Protein AF-0000000066860158 (afdb_homodimer)

Sequence (536 aa):
MAPNITTVKTTITDAQAKVATDHGRAYVTFLAGNGDYVKGVVGLAKGLRKVKSMYPLVVAVLPDVPQDHRNILTSQGCIVREIEPVYPPENQTQFAMAYYVINYSKLRIWEFVEYSKMIYLDGDIQVFDNIDHLFDLPDNYFYAVMDCFCEPTWGHTKQYQIGYCQQCPHKVQWPTHFGPKPPLYFNAGMFVYEPNLATYRDLLQTVQVTQPTSFAEQDFLNMYFKDKYRPIPNVYNLVLAMLWRHPENVELDKVKVVHYCAAVSVQFMAPNITTVKTTITDAQAKVATDHGRAYVTFLAGNGDYVKGVVGLAKGLRKVKSMYPLVVAVLPDVPQDHRNILTSQGCIVREIEPVYPPENQTQFAMAYYVINYSKLRIWEFVEYSKMIYLDGDIQVFDNIDHLFDLPDNYFYAVMDCFCEPTWGHTKQYQIGYCQQCPHKVQWPTHFGPKPPLYFNAGMFVYEPNLATYRDLLQTVQVTQPTSFAEQDFLNMYFKDKYRPIPNVYNLVLAMLWRHPENVELDKVKVVHYCAAVSVQF

InterPro domains:
  IPR002495 Glycosyl transferase, family 8 [PF01501] (29-262)
  IPR029044 Nucleotide-diphospho-sugar transferases [G3DSA:3.90.550.10] (24-264)
  IPR029044 Nucleotide-diphospho-sugar transferases [SSF53448] (27-262)
  IPR050587 GNT1/Glycosyltransferase 8 [PTHR11183] (18-262)

Foldseek 3Di:
DPPDPPPPPPPCPPLNVLLVVPQQEAEEEEDEAADCLLVLQLQQLVQCVVQPPSHAYEYEYEPRHDPVSVVSCVVSSHHYHYFYFAAEAPVFCVVEDPVLGRCLSVLRVLQVQSGFKYKYAYSQKGFNHDDNCVRVDDAPAKEAAFDWCADCLNVVPPCNVQVAIPLCNPPDDDDVVVPDDDATAGDPNIIMHGRDPVVSVVLSVVSHVDRADHNGPSVSCCVVRVPRYDYDACLAEPAPVCVPPPVVRDDPVSRGMYRPDVPPPPPD/DPPPPPPPPPPCPPLNVLLVPPQQEAEEEEDEAADCLLVLQLQQLVQCVVQPPSHAYEYEYEPRHDPVSVVSCVVSSHHYHYFYFAAEAPVFCVVEDPVLGRCLSVLRVLQVQSGFKYKYAYSQKGFNHDDNCVRVPDAPAKEAAFDWCADCLNVVPPCNVQVAIPLCNPPDDDDVVVPDDDATAGDPNIIMHGRDVVVSVVLSVVSHVDRADHNGVSVSCCVVRVPRYDYDACLAEPAPVCCPPPVVRDDPVSRGMYRPDVPPPPPD

Radius of gyration: 26.91 Å; Cα contacts (8 Å, |Δi|>4): 966; chains: 2; bounding box: 89×80×64 Å

pLDDT: mean 87.25, std 19.34, range [26.91, 98.94]

Structure (mmCIF, N/CA/C/O backbone):
data_AF-0000000066860158-model_v1
#
loop_
_entity.id
_entity.type
_entity.pdbx_description
1 polymer Hexosyltransferase
#
loop_
_atom_site.group_PDB
_atom_site.id
_atom_site.type_symbol
_atom_site.label_atom_id
_atom_site.label_alt_id
_atom_site.label_comp_id
_atom_site.label_asym_id
_atom_site.label_entity_id
_atom_site.label_seq_id
_atom_site.pdbx_PDB_ins_code
_atom_site.Cartn_x
_atom_site.Cartn_y
_atom_site.Cartn_z
_atom_site.occupancy
_atom_site.B_iso_or_equiv
_atom_site.auth_seq_id
_atom_site.auth_comp_id
_atom_site.auth_asym_id
_atom_site.auth_atom_id
_atom_site.pdbx_PDB_model_num
ATOM 1 N N . MET A 1 1 ? -45.656 42.844 28.031 1 28.45 1 MET A N 1
ATOM 2 C CA . MET A 1 1 ? -45.406 41.438 28.359 1 28.45 1 MET A CA 1
ATOM 3 C C . MET A 1 1 ? -44.062 41 27.75 1 28.45 1 MET A C 1
ATOM 5 O O . MET A 1 1 ? -43.812 41.188 26.562 1 28.45 1 MET A O 1
ATOM 9 N N . ALA A 1 2 ? -43 40.719 28.625 1 38.25 2 ALA A N 1
ATOM 10 C CA . ALA A 1 2 ? -41.594 40.562 28.328 1 38.25 2 ALA A CA 1
ATOM 11 C C . ALA A 1 2 ? -41.344 39.281 27.516 1 38.25 2 ALA A C 1
ATOM 13 O O . ALA A 1 2 ? -41.906 38.219 27.812 1 38.25 2 ALA A O 1
ATOM 14 N N . PRO A 1 3 ? -40.938 39.406 26.234 1 37.06 3 PRO A N 1
ATOM 15 C CA . PRO A 1 3 ? -40.844 38.219 25.359 1 37.06 3 PRO A CA 1
ATOM 16 C C . PRO A 1 3 ? -39.938 37.125 25.953 1 37.06 3 PRO A C 1
ATOM 18 O O . PRO A 1 3 ? -39.062 37.438 26.734 1 37.06 3 PRO A O 1
ATOM 21 N N . ASN A 1 4 ? -40.469 35.906 26.234 1 35.09 4 ASN A N 1
ATOM 22 C CA . ASN A 1 4 ? -39.875 34.688 26.812 1 35.09 4 ASN A CA 1
ATOM 23 C C . ASN A 1 4 ? -38.656 34.219 26 1 35.09 4 ASN A C 1
ATOM 25 O O . ASN A 1 4 ? -38.781 33.906 24.812 1 35.09 4 ASN A O 1
ATOM 29 N N . ILE A 1 5 ? -37.438 34.656 26.344 1 32.28 5 ILE A N 1
ATOM 30 C CA . ILE A 1 5 ? -36.094 34.281 25.828 1 32.28 5 ILE A CA 1
ATOM 31 C C . ILE A 1 5 ? -35.906 32.781 25.969 1 32.28 5 ILE A C 1
ATOM 33 O O . ILE A 1 5 ? -35.812 32.281 27.094 1 32.28 5 ILE A O 1
ATOM 37 N N . THR A 1 6 ? -36.594 31.938 25.188 1 31.95 6 THR A N 1
ATOM 38 C CA . THR A 1 6 ? -36.375 30.484 25.25 1 31.95 6 THR A CA 1
ATOM 39 C C . THR A 1 6 ? -34.906 30.156 25.062 1 31.95 6 THR A C 1
ATOM 41 O O . THR A 1 6 ? -34.312 30.5 24.031 1 31.95 6 THR A O 1
ATOM 44 N N . THR A 1 7 ? -34.062 29.969 26.062 1 27.64 7 THR A N 1
ATOM 45 C CA . THR A 1 7 ? -32.688 29.484 26.172 1 27.64 7 THR A CA 1
ATOM 46 C C . THR A 1 7 ? -32.5 28.156 25.469 1 27.64 7 THR A C 1
ATOM 48 O O . THR A 1 7 ? -33.062 27.141 25.891 1 27.64 7 THR A O 1
ATOM 51 N N . VAL A 1 8 ? -32.469 28.094 24.172 1 28.98 8 VAL A N 1
ATOM 52 C CA . VAL A 1 8 ? -32.188 26.859 23.469 1 28.98 8 VAL A CA 1
ATOM 53 C C . VAL A 1 8 ? -30.922 26.219 24.047 1 28.98 8 VAL A C 1
ATOM 55 O O . VAL A 1 8 ? -29.828 26.812 23.984 1 28.98 8 VAL A O 1
ATOM 58 N N . LYS A 1 9 ? -31 25.438 25.062 1 30.7 9 LYS A N 1
ATOM 59 C CA . LYS A 1 9 ? -29.953 24.594 25.625 1 30.7 9 LYS A CA 1
ATOM 60 C C . LYS A 1 9 ? -29.203 23.828 24.531 1 30.7 9 LYS A C 1
ATOM 62 O O . LYS A 1 9 ? -29.797 23.016 23.828 1 30.7 9 LYS A O 1
ATOM 67 N N . THR A 1 10 ? -28.219 24.422 23.828 1 33.84 10 THR A N 1
ATOM 68 C CA . THR A 1 10 ? -27.344 23.766 22.859 1 33.84 10 THR A CA 1
ATOM 69 C C . THR A 1 10 ? -26.797 22.453 23.422 1 33.84 10 THR A C 1
ATOM 71 O O . THR A 1 10 ? -26.109 22.453 24.438 1 33.84 10 THR A O 1
ATOM 74 N N . THR A 1 11 ? -27.469 21.391 23.297 1 34.56 11 THR A N 1
ATOM 75 C CA . THR A 1 11 ? -27.109 20.031 23.672 1 34.56 11 THR A CA 1
ATOM 76 C C . THR A 1 11 ? -25.688 19.703 23.219 1 34.56 11 THR A C 1
ATOM 78 O O . THR A 1 11 ? -25.391 19.703 22.031 1 34.56 11 THR A O 1
ATOM 81 N N . ILE A 1 12 ? -24.656 20.094 23.922 1 36.72 12 ILE A N 1
ATOM 82 C CA . ILE A 1 12 ? -23.266 19.672 23.75 1 36.72 12 ILE A CA 1
ATOM 83 C C . ILE A 1 12 ? -23.219 18.156 23.531 1 36.72 12 ILE A C 1
ATOM 85 O O . ILE A 1 12 ? -23.828 17.391 24.297 1 36.72 12 ILE A O 1
ATOM 89 N N . THR A 1 13 ? -23.219 17.75 22.266 1 41.12 13 THR A N 1
ATOM 90 C CA . THR A 1 13 ? -23.125 16.312 22 1 41.12 13 THR A CA 1
ATOM 91 C C . THR A 1 13 ? -21.922 15.703 22.719 1 41.12 13 THR A C 1
ATOM 93 O O . THR A 1 13 ? -21.016 16.422 23.156 1 41.12 13 THR A O 1
ATOM 96 N N . ASP A 1 14 ? -21.969 14.477 23.078 1 44.88 14 ASP A N 1
ATOM 97 C CA . ASP A 1 14 ? -20.938 13.703 23.781 1 44.88 14 ASP A CA 1
ATOM 98 C C . ASP A 1 14 ? -19.547 14 23.219 1 44.88 14 ASP A C 1
ATOM 100 O O . ASP A 1 14 ? -18.562 13.992 23.969 1 44.88 14 ASP A O 1
ATOM 104 N N . ALA A 1 15 ? -19.453 14.219 22.031 1 48.69 15 ALA A N 1
ATOM 105 C CA . ALA A 1 15 ? -18.188 14.594 21.406 1 48.69 15 ALA A CA 1
ATOM 106 C C . ALA A 1 15 ? -17.703 15.953 21.906 1 48.69 15 ALA A C 1
ATOM 108 O O . ALA A 1 15 ? -16.516 16.156 22.125 1 48.69 15 ALA A O 1
ATOM 109 N N . GLN A 1 16 ? -18.641 16.891 22.031 1 44.06 16 GLN A N 1
ATOM 110 C CA . GLN A 1 16 ? -18.297 18.203 22.562 1 44.06 16 GLN A CA 1
ATOM 111 C C . GLN A 1 16 ? -17.891 18.109 24.031 1 44.06 16 GLN A C 1
ATOM 113 O O . GLN A 1 16 ? -17.062 18.906 24.5 1 44.06 16 GLN A O 1
ATOM 118 N N . ALA A 1 17 ? -18.453 17.281 24.625 1 46.28 17 ALA A N 1
ATOM 119 C CA . ALA A 1 17 ? -18.172 17.078 26.047 1 46.28 17 ALA A CA 1
ATOM 120 C C . ALA A 1 17 ? -16.75 16.562 26.25 1 46.28 17 ALA A C 1
ATOM 122 O O . ALA A 1 17 ? -16.094 16.906 27.234 1 46.28 17 ALA A O 1
ATOM 123 N N . LYS A 1 18 ? -16.297 15.719 25.375 1 48.34 18 LYS A N 1
ATOM 124 C CA . LYS A 1 18 ? -14.938 15.195 25.516 1 48.34 18 LYS A CA 1
ATOM 125 C C . LYS A 1 18 ? -13.898 16.312 25.391 1 48.34 18 LYS A C 1
ATOM 127 O O . LYS A 1 18 ? -12.742 16.141 25.781 1 48.34 18 LYS A O 1
ATOM 132 N N . VAL A 1 19 ? -14.164 17.406 24.734 1 47.22 19 VAL A N 1
ATOM 133 C CA . VAL A 1 19 ? -13.234 18.531 24.672 1 47.22 19 VAL A CA 1
ATOM 134 C C . VAL A 1 19 ? -12.922 19.031 26.078 1 47.22 19 VAL A C 1
ATOM 136 O O . VAL A 1 19 ? -11.797 19.438 26.359 1 47.22 19 VAL A O 1
ATOM 139 N N . ALA A 1 20 ? -13.93 19.078 26.953 1 43.56 20 ALA A N 1
ATOM 140 C CA . ALA A 1 20 ? -13.781 19.703 28.266 1 43.56 20 ALA A CA 1
ATOM 141 C C . ALA A 1 20 ? -12.766 18.938 29.109 1 43.56 20 ALA A C 1
ATOM 143 O O . ALA A 1 20 ? -12.016 19.531 29.891 1 43.56 20 ALA A O 1
ATOM 144 N N . THR A 1 21 ? -12.75 17.672 29.156 1 47.16 21 THR A N 1
ATOM 145 C CA . THR A 1 21 ? -11.875 16.984 30.078 1 47.16 21 THR A CA 1
ATOM 146 C C . THR A 1 21 ? -10.492 16.766 29.469 1 47.16 21 THR A C 1
ATOM 148 O O . THR A 1 21 ? -9.539 16.453 30.172 1 47.16 21 THR A O 1
ATOM 151 N N . ASP A 1 22 ? -10.344 16.688 28.109 1 56.94 22 ASP A N 1
ATOM 152 C CA . ASP A 1 22 ? -9.086 16.344 27.438 1 56.94 22 ASP A CA 1
ATOM 153 C C . ASP A 1 22 ? -8.18 17.562 27.328 1 56.94 22 ASP A C 1
ATOM 155 O O . ASP A 1 22 ? -8.633 18.656 26.984 1 56.94 22 ASP A O 1
ATOM 159 N N . HIS A 1 23 ? -7.07 17.75 28.359 1 65.81 23 HIS A N 1
ATOM 160 C CA . HIS A 1 23 ? -5.949 18.672 28.516 1 65.81 23 HIS A CA 1
ATOM 161 C C . HIS A 1 23 ? -5.727 19.469 27.234 1 65.81 23 HIS A C 1
ATOM 163 O O . HIS A 1 23 ? -4.598 19.859 26.938 1 65.81 23 HIS A O 1
ATOM 169 N N . GLY A 1 24 ? -6.918 19.703 26.375 1 92.56 24 GLY A N 1
ATOM 170 C CA . GLY A 1 24 ? -6.77 20.516 25.188 1 92.56 24 GLY A CA 1
ATOM 171 C C . GLY A 1 24 ? -6.039 19.797 24.062 1 92.56 24 GLY A C 1
ATOM 172 O O . GLY A 1 24 ? -5.223 20.391 23.359 1 92.56 24 GLY A O 1
ATOM 173 N N . ARG A 1 25 ? -6.168 18.469 23.969 1 98 25 ARG A N 1
ATOM 174 C CA . ARG A 1 25 ? -5.504 17.688 22.938 1 98 25 ARG A CA 1
ATOM 175 C C . ARG A 1 25 ? -6.52 17.094 21.969 1 98 25 ARG A C 1
ATOM 177 O O . ARG A 1 25 ? -7.641 16.766 22.359 1 98 25 ARG A O 1
ATOM 184 N N . ALA A 1 26 ? -6.168 17.016 20.703 1 98.75 26 ALA A N 1
ATOM 185 C CA . ALA A 1 26 ? -7.055 16.438 19.688 1 98.75 26 ALA A CA 1
ATOM 186 C C . ALA A 1 26 ? -6.277 16.062 18.438 1 98.75 26 ALA A C 1
ATOM 188 O O . ALA A 1 26 ? -5.207 16.609 18.156 1 98.75 26 ALA A O 1
ATOM 189 N N . TYR A 1 27 ? -6.77 15.062 17.781 1 98.88 27 TYR A N 1
ATOM 190 C CA . TYR A 1 27 ? -6.363 14.844 16.391 1 98.88 27 TYR A CA 1
ATOM 191 C C . TYR A 1 27 ? -7.059 15.82 15.453 1 98.88 27 TYR A C 1
ATOM 193 O O . TYR A 1 27 ? -8.133 16.328 15.766 1 98.88 27 TYR A O 1
ATOM 201 N N . VAL A 1 28 ? -6.422 16.109 14.359 1 98.88 28 VAL A N 1
ATOM 202 C CA . VAL A 1 28 ? -7.055 16.953 13.359 1 98.88 28 VAL A CA 1
ATOM 203 C C . VAL A 1 28 ? -6.742 16.438 11.961 1 98.88 28 VAL A C 1
ATOM 205 O O . VAL A 1 28 ? -5.66 15.898 11.719 1 98.88 28 VAL A O 1
ATOM 208 N N . THR A 1 29 ? -7.711 16.438 11.07 1 98.5 29 THR A N 1
ATOM 209 C CA . THR A 1 29 ? -7.551 16.141 9.656 1 98.5 29 THR A CA 1
ATOM 210 C C . THR A 1 29 ? -8.219 17.203 8.797 1 98.5 29 THR A C 1
ATOM 212 O O . THR A 1 29 ? -8.805 18.156 9.32 1 98.5 29 THR A O 1
ATOM 215 N N . PHE A 1 30 ? -7.953 17.109 7.5 1 96.88 30 PHE A N 1
ATOM 216 C CA . PHE A 1 30 ? -8.406 18.109 6.543 1 96.88 30 PHE A CA 1
ATOM 217 C C . PHE A 1 30 ? -9.258 17.469 5.453 1 96.88 30 PHE A C 1
ATOM 219 O O . PHE A 1 30 ? -8.945 16.375 4.977 1 96.88 30 PHE A O 1
ATOM 226 N N . LEU A 1 31 ? -10.398 18.109 5.117 1 96.06 31 LEU A N 1
ATOM 227 C CA . LEU A 1 31 ? -11.273 17.594 4.066 1 96.06 31 LEU A CA 1
ATOM 228 C C . LEU A 1 31 ? -11.758 18.734 3.166 1 96.06 31 LEU A C 1
ATOM 230 O O . LEU A 1 31 ? -12.188 19.781 3.654 1 96.06 31 LEU A O 1
ATOM 234 N N . ALA A 1 32 ? -11.602 18.531 1.888 1 93.81 32 ALA A N 1
ATOM 235 C CA . ALA A 1 32 ? -12.078 19.469 0.88 1 93.81 32 ALA A CA 1
ATOM 236 C C . ALA A 1 32 ? -12.906 18.766 -0.185 1 93.81 32 ALA A C 1
ATOM 238 O O . ALA A 1 32 ? -12.688 17.578 -0.467 1 93.81 32 ALA A O 1
ATOM 239 N N . GLY A 1 33 ? -13.906 19.453 -0.714 1 91.69 33 GLY A N 1
ATOM 240 C CA . GLY A 1 33 ? -14.617 19 -1.9 1 91.69 33 GLY A CA 1
ATOM 241 C C . GLY A 1 33 ? -15.711 18 -1.595 1 91.69 33 GLY A C 1
ATOM 242 O O . GLY A 1 33 ? -16.078 17.812 -0.434 1 91.69 33 GLY A O 1
ATOM 243 N N . ASN A 1 34 ? -16.266 17.469 -2.648 1 90.88 34 ASN A N 1
ATOM 244 C CA . ASN A 1 34 ? -17.406 16.562 -2.52 1 90.88 34 ASN A CA 1
ATOM 245 C C . ASN A 1 34 ? -17.047 15.156 -2.99 1 90.88 34 ASN A C 1
ATOM 247 O O . ASN A 1 34 ? -17.938 14.336 -3.223 1 90.88 34 ASN A O 1
ATOM 251 N N . GLY A 1 35 ? -15.852 14.906 -3.08 1 87.44 35 GLY A N 1
ATOM 252 C CA . GLY A 1 35 ? -15.445 13.602 -3.568 1 87.44 35 GLY A CA 1
ATOM 253 C C . GLY A 1 35 ? -15.453 12.531 -2.49 1 87.44 35 GLY A C 1
ATOM 254 O O . GLY A 1 35 ? -16.047 12.719 -1.43 1 87.44 35 GLY A O 1
ATOM 255 N N . ASP A 1 36 ? -14.836 11.367 -2.77 1 84.38 36 ASP A N 1
ATOM 256 C CA . ASP A 1 36 ? -14.867 10.18 -1.922 1 84.38 36 ASP A CA 1
ATOM 257 C C . ASP A 1 36 ? -13.859 10.297 -0.779 1 84.38 36 ASP A C 1
ATOM 259 O O . ASP A 1 36 ? -13.711 9.375 0.025 1 84.38 36 ASP A O 1
ATOM 263 N N . TYR A 1 37 ? -13.25 11.445 -0.592 1 87.88 37 TYR A N 1
ATOM 264 C CA . TYR A 1 37 ? -12.25 11.609 0.458 1 87.88 37 TYR A CA 1
ATOM 265 C C . TYR A 1 37 ? -12.891 11.508 1.838 1 87.88 37 TYR A C 1
ATOM 267 O O . TYR A 1 37 ? -12.211 11.188 2.818 1 87.88 37 TYR A O 1
ATOM 275 N N . VAL A 1 38 ? -14.18 11.773 1.852 1 94 38 VAL A N 1
ATOM 276 C CA . VAL A 1 38 ? -14.891 11.656 3.117 1 94 38 VAL A CA 1
ATOM 277 C C . VAL A 1 38 ? -14.812 10.219 3.625 1 94 38 VAL A C 1
ATOM 279 O O . VAL A 1 38 ? -14.742 9.984 4.832 1 94 38 VAL A O 1
ATOM 282 N N . LYS A 1 39 ? -14.766 9.273 2.709 1 90.94 39 LYS A N 1
ATOM 283 C CA . LYS A 1 39 ? -14.656 7.875 3.104 1 90.94 39 LYS A CA 1
ATOM 284 C C . LYS A 1 39 ? -13.336 7.605 3.82 1 90.94 39 LYS A C 1
ATOM 286 O O . LYS A 1 39 ? -13.289 6.82 4.77 1 90.94 39 LYS A O 1
ATOM 291 N N . GLY A 1 40 ? -12.289 8.289 3.324 1 92.44 40 GLY A N 1
ATOM 292 C CA . GLY A 1 40 ? -11 8.188 3.998 1 92.44 40 GLY A CA 1
ATOM 293 C C . GLY A 1 40 ? -11.023 8.727 5.414 1 92.44 40 GLY A C 1
ATOM 294 O O . GLY A 1 40 ? -10.508 8.094 6.336 1 92.44 40 GLY A O 1
ATOM 295 N N . VAL A 1 41 ? -11.664 9.789 5.578 1 96.12 41 VAL A N 1
ATOM 296 C CA . VAL A 1 41 ? -11.75 10.414 6.895 1 96.12 41 VAL A CA 1
ATOM 297 C C . VAL A 1 41 ? -12.602 9.547 7.824 1 96.12 41 VAL A C 1
ATOM 299 O O . VAL A 1 41 ? -12.289 9.406 9.008 1 96.12 41 VAL A O 1
ATOM 302 N N . VAL A 1 42 ? -13.656 8.977 7.293 1 95.94 42 VAL A N 1
ATOM 303 C CA . VAL A 1 42 ? -14.469 8.055 8.078 1 95.94 42 VAL A CA 1
ATOM 304 C C . VAL A 1 42 ? -13.609 6.875 8.531 1 95.94 42 VAL A C 1
ATOM 306 O O . VAL A 1 42 ? -13.672 6.461 9.688 1 95.94 42 VAL A O 1
ATOM 309 N N . GLY A 1 43 ? -12.844 6.383 7.602 1 93.88 43 GLY A N 1
ATOM 310 C CA . GLY A 1 43 ? -11.914 5.32 7.953 1 93.88 43 GLY A CA 1
ATOM 311 C C . GLY A 1 43 ? -10.945 5.711 9.047 1 93.88 43 GLY A C 1
ATOM 312 O O . GLY A 1 43 ? -10.672 4.926 9.961 1 93.88 43 GLY A O 1
ATOM 313 N N . LEU A 1 44 ? -10.445 6.898 8.938 1 96.56 44 LEU A N 1
ATOM 314 C CA . LEU A 1 44 ? -9.547 7.43 9.953 1 96.56 44 LEU A CA 1
ATOM 315 C C . LEU A 1 44 ? -10.234 7.48 11.312 1 96.56 44 LEU A C 1
ATOM 317 O O . LEU A 1 44 ? -9.672 7.039 12.32 1 96.56 44 LEU A O 1
ATOM 321 N N . ALA A 1 45 ? -11.43 7.961 11.344 1 97.62 45 ALA A N 1
ATOM 322 C CA . ALA A 1 45 ? -12.203 8.039 12.586 1 97.62 45 ALA A CA 1
ATOM 323 C C . ALA A 1 45 ? -12.414 6.652 13.188 1 97.62 45 ALA A C 1
ATOM 325 O O . ALA A 1 45 ? -12.219 6.453 14.383 1 97.62 45 ALA A O 1
ATOM 326 N N . LYS A 1 46 ? -12.766 5.73 12.383 1 96.06 46 LYS A N 1
ATOM 327 C CA . LYS A 1 46 ? -12.969 4.359 12.844 1 96.06 46 LYS A CA 1
ATOM 328 C C . LYS A 1 46 ? -11.672 3.756 13.383 1 96.06 46 LYS A C 1
ATOM 330 O O . LYS A 1 46 ? -11.688 3.041 14.383 1 96.06 46 LYS A O 1
ATOM 335 N N . GLY A 1 47 ? -10.617 4.043 12.688 1 95.88 47 GLY A N 1
ATOM 336 C CA . GLY A 1 47 ? -9.32 3.576 13.141 1 95.88 47 GLY A CA 1
ATOM 337 C C . GLY A 1 47 ? -8.953 4.094 14.523 1 95.88 47 GLY A C 1
ATOM 338 O O . GLY A 1 47 ? -8.539 3.32 15.391 1 95.88 47 GLY A O 1
ATOM 339 N N . LEU A 1 48 ? -9.148 5.355 14.719 1 98.12 48 LEU A N 1
ATOM 340 C CA . LEU A 1 48 ? -8.852 5.965 16.016 1 98.12 48 LEU A CA 1
ATOM 341 C C . LEU A 1 48 ? -9.727 5.367 17.109 1 98.12 48 LEU A C 1
ATOM 343 O O . LEU A 1 48 ? -9.258 5.102 18.219 1 98.12 48 LEU A O 1
ATOM 347 N N . ARG A 1 49 ? -10.969 5.133 16.812 1 97.44 49 ARG A N 1
ATOM 348 C CA . ARG A 1 49 ? -11.875 4.516 17.781 1 97.44 49 ARG A CA 1
ATOM 349 C C . ARG A 1 49 ? -11.438 3.088 18.094 1 97.44 49 ARG A C 1
ATOM 351 O O . ARG A 1 49 ? -11.43 2.684 19.266 1 97.44 49 ARG A O 1
ATOM 358 N N . LYS A 1 50 ? -11.109 2.373 17.094 1 95.5 50 LYS A N 1
ATOM 359 C CA . LYS A 1 50 ? -10.727 0.973 17.25 1 95.5 50 LYS A CA 1
ATOM 360 C C . LYS A 1 50 ? -9.516 0.833 18.172 1 95.5 50 LYS A C 1
ATOM 362 O O . LYS A 1 50 ? -9.438 -0.11 18.969 1 95.5 50 LYS A O 1
ATOM 367 N N . VAL A 1 51 ? -8.609 1.757 18.078 1 97.25 51 VAL A N 1
ATOM 368 C CA . VAL A 1 51 ? -7.395 1.658 18.891 1 97.25 51 VAL A CA 1
ATOM 369 C C . VAL A 1 51 ? -7.609 2.348 20.234 1 97.25 51 VAL A C 1
ATOM 371 O O . VAL A 1 51 ? -6.668 2.525 21 1 97.25 51 VAL A O 1
ATOM 374 N N . LYS A 1 52 ? -8.797 2.852 20.484 1 97.69 52 LYS A N 1
ATOM 375 C CA . LYS A 1 52 ? -9.242 3.408 21.75 1 97.69 52 LYS A CA 1
ATOM 376 C C . LYS A 1 52 ? -8.5 4.699 22.078 1 97.69 52 LYS A C 1
ATOM 378 O O . LYS A 1 52 ? -8.023 4.879 23.203 1 97.69 52 LYS A O 1
ATOM 383 N N . SER A 1 53 ? -8.305 5.473 21.031 1 98 53 SER A N 1
ATOM 384 C CA . SER A 1 53 ? -7.77 6.805 21.312 1 98 53 SER A CA 1
ATOM 385 C C . SER A 1 53 ? -8.68 7.574 22.266 1 98 53 SER A C 1
ATOM 387 O O . SER A 1 53 ? -9.898 7.496 22.156 1 98 53 SER A O 1
ATOM 389 N N . MET A 1 54 ? -8.023 8.305 23.125 1 97.38 54 MET A N 1
ATOM 390 C CA . MET A 1 54 ? -8.766 9.055 24.141 1 97.38 54 MET A CA 1
ATOM 391 C C . MET A 1 54 ? -9.211 10.406 23.594 1 97.38 54 MET A C 1
ATOM 393 O O . MET A 1 54 ? -10.078 11.062 24.172 1 97.38 54 MET A O 1
ATOM 397 N N . TYR A 1 55 ? -8.719 10.836 22.531 1 97.94 55 TYR A N 1
ATOM 398 C CA . TYR A 1 55 ? -8.891 12.219 22.078 1 97.94 55 TYR A CA 1
ATOM 399 C C . TYR A 1 55 ? -9.781 12.281 20.844 1 97.94 55 TYR A C 1
ATOM 401 O O . TYR A 1 55 ? -9.812 11.344 20.047 1 97.94 55 TYR A O 1
ATOM 409 N N . PRO A 1 56 ? -10.453 13.367 20.656 1 97.75 56 PRO A N 1
ATOM 410 C CA . PRO A 1 56 ? -11.352 13.508 19.516 1 97.75 56 PRO A CA 1
ATOM 411 C C . PRO A 1 56 ? -10.609 13.773 18.203 1 97.75 56 PRO A C 1
ATOM 413 O O . PRO A 1 56 ? -9.422 14.109 18.234 1 97.75 56 PRO A O 1
ATOM 416 N N . LEU A 1 57 ? -11.344 13.531 17.141 1 98.69 57 LEU A N 1
ATOM 417 C CA . LEU A 1 57 ? -10.875 13.906 15.805 1 98.69 57 LEU A CA 1
ATOM 418 C C . LEU A 1 57 ? -11.617 15.141 15.297 1 98.69 57 LEU A C 1
ATOM 420 O O . LEU A 1 57 ? -12.828 15.102 15.102 1 98.69 57 LEU A O 1
ATOM 424 N N . VAL A 1 58 ? -10.867 16.219 15.156 1 98.81 58 VAL A N 1
ATOM 425 C CA . VAL A 1 58 ? -11.391 17.422 14.523 1 98.81 58 VAL A CA 1
ATOM 426 C C . VAL A 1 58 ? -11.195 17.328 13.008 1 98.81 58 VAL A C 1
ATOM 428 O O . VAL A 1 58 ? -10.102 17.016 12.531 1 98.81 58 VAL A O 1
ATOM 431 N N . VAL A 1 59 ? -12.258 17.531 12.234 1 98.81 59 VAL A N 1
ATOM 432 C CA . VAL A 1 59 ? -12.148 17.594 10.781 1 98.81 59 VAL A CA 1
ATOM 433 C C . VAL A 1 59 ? -12.305 19.031 10.297 1 98.81 59 VAL A C 1
ATOM 435 O O . VAL A 1 59 ? -13.398 19.594 10.359 1 98.81 59 VAL A O 1
ATOM 438 N N . ALA A 1 60 ? -11.18 19.641 9.898 1 98.69 60 ALA A N 1
ATOM 439 C CA . ALA A 1 60 ? -11.227 20.938 9.258 1 98.69 60 ALA A CA 1
ATOM 440 C C . ALA A 1 60 ? -11.758 20.844 7.836 1 98.69 60 ALA A C 1
ATOM 442 O O . ALA A 1 60 ? -11.117 20.25 6.969 1 98.69 60 ALA A O 1
ATOM 443 N N . VAL A 1 61 ? -12.898 21.422 7.574 1 98.19 61 VAL A N 1
ATOM 444 C CA . VAL A 1 61 ? -13.523 21.266 6.27 1 98.19 61 VAL A CA 1
ATOM 445 C C . VAL A 1 61 ? -13.586 22.609 5.555 1 98.19 61 VAL A C 1
ATOM 447 O O . VAL A 1 61 ? -13.781 23.656 6.191 1 98.19 61 VAL A O 1
ATOM 450 N N . LEU A 1 62 ? -13.43 22.562 4.293 1 96.81 62 LEU A N 1
ATOM 451 C CA . LEU A 1 62 ? -13.68 23.75 3.479 1 96.81 62 LEU A CA 1
ATOM 452 C C . LEU A 1 62 ? -15.172 23.922 3.211 1 96.81 62 LEU A C 1
ATOM 454 O O . LEU A 1 62 ? -15.945 22.984 3.396 1 96.81 62 LEU A O 1
ATOM 458 N N . PRO A 1 63 ? -15.555 25.094 2.777 1 96.88 63 PRO A N 1
ATOM 459 C CA . PRO A 1 63 ? -16.984 25.375 2.588 1 96.88 63 PRO A CA 1
ATOM 460 C C . PRO A 1 63 ? -17.609 24.5 1.512 1 96.88 63 PRO A C 1
ATOM 462 O O . PRO A 1 63 ? -18.828 24.266 1.529 1 96.88 63 PRO A O 1
ATOM 465 N N . ASP A 1 64 ? -16.859 23.953 0.671 1 95.44 64 ASP A N 1
ATOM 466 C CA . ASP A 1 64 ? -17.406 23.203 -0.455 1 95.44 64 ASP A CA 1
ATOM 467 C C . ASP A 1 64 ? -17.703 21.766 -0.063 1 95.44 64 ASP A C 1
ATOM 469 O O . ASP A 1 64 ? -18.234 21 -0.867 1 95.44 64 ASP A O 1
ATOM 473 N N . VAL A 1 65 ? -17.391 21.359 1.125 1 97.06 65 VAL A N 1
ATOM 474 C CA . VAL A 1 65 ? -17.766 20.047 1.607 1 97.06 65 VAL A CA 1
ATOM 475 C C . VAL A 1 65 ? -19.281 20 1.863 1 97.06 65 VAL A C 1
ATOM 477 O O . VAL A 1 65 ? -19.797 20.781 2.664 1 97.06 65 VAL A O 1
ATOM 480 N N . PRO A 1 66 ? -19.984 19.094 1.26 1 97.94 66 PRO A N 1
ATOM 481 C CA . PRO A 1 66 ? -21.453 19.078 1.381 1 97.94 66 PRO A CA 1
ATOM 482 C C . PRO A 1 66 ? -21.922 18.734 2.791 1 97.94 66 PRO A C 1
ATOM 484 O O . PRO A 1 66 ? -21.203 18.062 3.539 1 97.94 66 PRO A O 1
ATOM 487 N N . GLN A 1 67 ? -23.172 19.188 3.078 1 98.19 67 GLN A N 1
ATOM 488 C CA . GLN A 1 67 ? -23.75 18.969 4.398 1 98.19 67 GLN A CA 1
ATOM 489 C C . GLN A 1 67 ? -23.891 17.484 4.699 1 98.19 67 GLN A C 1
ATOM 491 O O . GLN A 1 67 ? -23.719 17.047 5.844 1 98.19 67 GLN A O 1
ATOM 496 N N . ASP A 1 68 ? -24.188 16.734 3.693 1 97.88 68 ASP A N 1
ATOM 497 C CA . ASP A 1 68 ? -24.328 15.305 3.902 1 97.88 68 ASP A CA 1
ATOM 498 C C . ASP A 1 68 ? -23.016 14.695 4.387 1 97.88 68 ASP A C 1
ATOM 500 O O . ASP A 1 68 ? -23 13.828 5.266 1 97.88 68 ASP A O 1
ATOM 504 N N . HIS A 1 69 ? -21.875 15.078 3.793 1 98.25 69 HIS A N 1
ATOM 505 C CA . HIS A 1 69 ? -20.578 14.625 4.25 1 98.25 69 HIS A CA 1
ATOM 506 C C . HIS A 1 69 ? -20.312 15.055 5.691 1 98.25 69 HIS A C 1
ATOM 508 O O . HIS A 1 69 ? -19.828 14.266 6.504 1 98.25 69 HIS A O 1
ATOM 514 N N . ARG A 1 70 ? -20.656 16.234 6.023 1 98.5 70 ARG A N 1
ATOM 515 C CA . ARG A 1 70 ? -20.484 16.734 7.383 1 98.5 70 ARG A CA 1
ATOM 516 C C . ARG A 1 70 ? -21.312 15.922 8.375 1 98.5 70 ARG A C 1
ATOM 518 O O . ARG A 1 70 ? -20.828 15.594 9.461 1 98.5 70 ARG A O 1
ATOM 525 N N . ASN A 1 71 ? -22.531 15.594 7.961 1 98.44 71 ASN A N 1
ATOM 526 C CA . ASN A 1 71 ? -23.391 14.781 8.805 1 98.44 71 ASN A CA 1
ATOM 527 C C . ASN A 1 71 ? -22.797 13.398 9.062 1 98.44 71 ASN A C 1
ATOM 529 O O . ASN A 1 71 ? -22.859 12.891 10.18 1 98.44 71 ASN A O 1
ATOM 533 N N . ILE A 1 72 ? -22.266 12.883 8.055 1 97.88 72 ILE A N 1
ATOM 534 C CA . ILE A 1 72 ? -21.625 11.578 8.188 1 97.88 72 ILE A CA 1
ATOM 535 C C . ILE A 1 72 ? -20.469 11.672 9.195 1 97.88 72 ILE A C 1
ATOM 537 O O . ILE A 1 72 ? -20.359 10.836 10.094 1 97.88 72 ILE A O 1
ATOM 541 N N . LEU A 1 73 ? -19.656 12.648 9.102 1 98.5 73 LEU A N 1
ATOM 542 C CA . LEU A 1 73 ? -18.516 12.82 9.984 1 98.5 73 LEU A CA 1
ATOM 543 C C . LEU A 1 73 ? -18.969 13.031 11.43 1 98.5 73 LEU A C 1
ATOM 545 O O . LEU A 1 73 ? -18.406 12.438 12.352 1 98.5 73 LEU A O 1
ATOM 549 N N . THR A 1 74 ? -19.984 13.828 11.586 1 98.44 74 THR A N 1
ATOM 550 C CA . THR A 1 74 ? -20.531 14.047 12.922 1 98.44 74 THR A CA 1
ATOM 551 C C . THR A 1 74 ? -21.078 12.75 13.508 1 98.44 74 THR A C 1
ATOM 553 O O . THR A 1 74 ? -20.891 12.477 14.695 1 98.44 74 THR A O 1
ATOM 556 N N . SER A 1 75 ? -21.703 12.008 12.695 1 97.88 75 SER A N 1
ATOM 557 C CA . SER A 1 75 ? -22.266 10.734 13.141 1 97.88 75 SER A CA 1
ATOM 558 C C . SER A 1 75 ? -21.156 9.766 13.562 1 97.88 75 SER A C 1
ATOM 560 O O . SER A 1 75 ? -21.391 8.859 14.359 1 97.88 75 SER A O 1
ATOM 562 N N . GLN A 1 76 ? -19.953 10 12.992 1 97.12 76 GLN A N 1
ATOM 563 C CA . GLN A 1 76 ? -18.797 9.172 13.352 1 97.12 76 GLN A CA 1
ATOM 564 C C . GLN A 1 76 ? -18.109 9.695 14.609 1 97.12 76 GLN A C 1
ATOM 566 O O . GLN A 1 76 ? -17.062 9.195 15.008 1 97.12 76 GLN A O 1
ATOM 571 N N . GLY A 1 77 ? -18.625 10.75 15.227 1 97.25 77 GLY A N 1
ATOM 572 C CA . GLY A 1 77 ? -18.078 11.289 16.469 1 97.25 77 GLY A CA 1
ATOM 573 C C . GLY A 1 77 ? -17.031 12.367 16.234 1 97.25 77 GLY A C 1
ATOM 574 O O . GLY A 1 77 ? -16.344 12.773 17.172 1 97.25 77 GLY A O 1
ATOM 575 N N . CYS A 1 78 ? -16.922 12.781 15.031 1 98.44 78 CYS A N 1
ATOM 576 C CA . CYS A 1 78 ? -15.945 13.82 14.727 1 98.44 78 CYS A CA 1
ATOM 577 C C . CYS A 1 78 ? -16.484 15.203 15.078 1 98.44 78 CYS A C 1
ATOM 579 O O . CYS A 1 78 ? -17.703 15.398 15.148 1 98.44 78 CYS A O 1
ATOM 581 N N . ILE A 1 79 ? -15.586 16.094 15.391 1 98.44 79 ILE A N 1
ATOM 582 C CA . ILE A 1 79 ? -15.898 17.531 15.469 1 98.44 79 ILE A CA 1
ATOM 583 C C . ILE A 1 79 ? -15.609 18.188 14.133 1 98.44 79 ILE A C 1
ATOM 585 O O . ILE A 1 79 ? -14.461 18.234 13.688 1 98.44 79 ILE A O 1
ATOM 589 N N . VAL A 1 80 ? -16.656 18.672 13.484 1 98.69 80 VAL A N 1
ATOM 590 C CA . VAL A 1 80 ? -16.484 19.297 12.172 1 98.69 80 VAL A CA 1
ATOM 591 C C . VAL A 1 80 ? -16.312 20.797 12.328 1 98.69 80 VAL A C 1
ATOM 593 O O . VAL A 1 80 ? -17.141 21.469 12.938 1 98.69 80 VAL A O 1
ATOM 596 N N . ARG A 1 81 ? -15.219 21.328 11.867 1 98.38 81 ARG A N 1
ATOM 597 C CA . ARG A 1 81 ? -14.898 22.75 11.938 1 98.38 81 ARG A CA 1
ATOM 598 C C . ARG A 1 81 ? -14.648 23.328 10.547 1 98.38 81 ARG A C 1
ATOM 600 O O . ARG A 1 81 ? -13.672 22.969 9.883 1 98.38 81 ARG A O 1
ATOM 607 N N . GLU A 1 82 ? -15.461 24.25 10.102 1 98.31 82 GLU A N 1
ATOM 608 C CA . GLU A 1 82 ? -15.258 24.891 8.805 1 98.31 82 GLU A CA 1
ATOM 609 C C . GLU A 1 82 ? -14.133 25.922 8.859 1 98.31 82 GLU A C 1
ATOM 611 O O . GLU A 1 82 ? -14.031 26.672 9.828 1 98.31 82 GLU A O 1
ATOM 616 N N . ILE A 1 83 ? -13.32 25.906 7.867 1 98.19 83 ILE A N 1
ATOM 617 C CA . ILE A 1 83 ? -12.219 26.859 7.77 1 98.19 83 ILE A CA 1
ATOM 618 C C . ILE A 1 83 ? -12.289 27.594 6.43 1 98.19 83 ILE A C 1
ATOM 620 O O . ILE A 1 83 ? -12.945 27.125 5.496 1 98.19 83 ILE A O 1
ATOM 624 N N . GLU A 1 84 ? -11.633 28.781 6.348 1 95.88 84 GLU A N 1
ATOM 625 C CA . GLU A 1 84 ? -11.516 29.531 5.105 1 95.88 84 GLU A CA 1
ATOM 626 C C . GLU A 1 84 ? -10.336 29.047 4.27 1 95.88 84 GLU A C 1
ATOM 628 O O . GLU A 1 84 ? -9.258 28.766 4.805 1 95.88 84 GLU A O 1
ATOM 633 N N . PRO A 1 85 ? -10.531 28.875 2.967 1 94.25 85 PRO A N 1
ATOM 634 C CA . PRO A 1 85 ? -9.422 28.422 2.127 1 94.25 85 PRO A CA 1
ATOM 635 C C . PRO A 1 85 ? -8.227 29.375 2.172 1 94.25 85 PRO A C 1
ATOM 637 O O . PRO A 1 85 ? -8.391 30.578 2.398 1 94.25 85 PRO A O 1
ATOM 640 N N . VAL A 1 86 ? -7.07 28.828 2.031 1 93.12 86 VAL A N 1
ATOM 641 C CA . VAL A 1 86 ? -5.828 29.562 1.849 1 93.12 86 VAL A CA 1
ATOM 642 C C . VAL A 1 86 ? -5.266 29.297 0.454 1 93.12 86 VAL A C 1
ATOM 644 O O . VAL A 1 86 ? -5.109 28.141 0.052 1 93.12 86 VAL A O 1
ATOM 647 N N . TYR A 1 87 ? -5.027 30.312 -0.281 1 86.62 87 TYR A N 1
ATOM 648 C CA . TYR A 1 87 ? -4.441 30.188 -1.611 1 86.62 87 TYR A CA 1
ATOM 649 C C . TYR A 1 87 ? -3.066 30.844 -1.659 1 86.62 87 TYR A C 1
ATOM 651 O O . TYR A 1 87 ? -2.844 31.891 -1.029 1 86.62 87 TYR A O 1
ATOM 659 N N . PRO A 1 88 ? -2.193 30.125 -2.381 1 81.81 88 PRO A N 1
ATOM 660 C CA . PRO A 1 88 ? -0.924 30.828 -2.613 1 81.81 88 PRO A CA 1
ATOM 661 C C . PRO A 1 88 ? -1.063 32 -3.576 1 81.81 88 PRO A C 1
ATOM 663 O O . PRO A 1 88 ? -2.123 32.188 -4.18 1 81.81 88 PRO A O 1
ATOM 666 N N . PRO A 1 89 ? 0.005 32.844 -3.662 1 75.75 89 PRO A N 1
ATOM 667 C CA . PRO A 1 89 ? -0.095 34 -4.555 1 75.75 89 PRO A CA 1
ATOM 668 C C . PRO A 1 89 ? -0.368 33.594 -6.004 1 75.75 89 PRO A C 1
ATOM 670 O O . PRO A 1 89 ? 0.07 32.531 -6.453 1 75.75 89 PRO A O 1
ATOM 673 N N . GLU A 1 90 ? -1.343 34.25 -6.727 1 65.06 90 GLU A N 1
ATOM 674 C CA . GLU A 1 90 ? -1.854 34 -8.07 1 65.06 90 GLU A CA 1
ATOM 675 C C . GLU A 1 90 ? -0.715 33.812 -9.062 1 65.06 90 GLU A C 1
ATOM 677 O O . GLU A 1 90 ? -0.803 32.969 -9.961 1 65.06 90 GLU A O 1
ATOM 682 N N . ASN A 1 91 ? 0.163 34.594 -9.164 1 56 91 ASN A N 1
ATOM 683 C CA . ASN A 1 91 ? 1.139 34.594 -10.242 1 56 91 ASN A CA 1
ATOM 684 C C . ASN A 1 91 ? 1.957 33.312 -10.273 1 56 91 ASN A C 1
ATOM 686 O O . ASN A 1 91 ? 2.75 33.094 -11.195 1 56 91 ASN A O 1
ATOM 690 N N . GLN A 1 92 ? 1.759 32.5 -9.406 1 53.62 92 GLN A N 1
ATOM 691 C CA . GLN A 1 92 ? 2.707 31.375 -9.344 1 53.62 92 GLN A CA 1
ATOM 692 C C . GLN A 1 92 ? 1.982 30.047 -9.336 1 53.62 92 GLN A C 1
ATOM 694 O O . GLN A 1 92 ? 2.605 29 -9.133 1 53.62 92 GLN A O 1
ATOM 699 N N . THR A 1 93 ? 0.652 30.047 -9.477 1 52.38 93 THR A N 1
ATOM 700 C CA . THR A 1 93 ? -0.109 28.812 -9.32 1 52.38 93 THR A CA 1
ATOM 701 C C . THR A 1 93 ? -0.09 28 -10.602 1 52.38 93 THR A C 1
ATOM 703 O O . THR A 1 93 ? -0.739 26.953 -10.695 1 52.38 93 THR A O 1
ATOM 706 N N . GLN A 1 94 ? 0.462 28.578 -11.562 1 49.03 94 GLN A N 1
ATOM 707 C CA . GLN A 1 94 ? 0.381 27.844 -12.82 1 49.03 94 GLN A CA 1
ATOM 708 C C . GLN A 1 94 ? 0.816 26.391 -12.648 1 49.03 94 GLN A C 1
ATOM 710 O O . GLN A 1 94 ? 0.332 25.5 -13.352 1 49.03 94 GLN A O 1
ATOM 715 N N . PHE A 1 95 ? 1.804 26.297 -11.836 1 43.94 95 PHE A N 1
ATOM 716 C CA . PHE A 1 95 ? 2.436 25 -11.938 1 43.94 95 PHE A CA 1
ATOM 717 C C . PHE A 1 95 ? 1.826 24.016 -10.938 1 43.94 95 PHE A C 1
ATOM 719 O O . PHE A 1 95 ? 2.074 22.812 -11.008 1 43.94 95 PHE A O 1
ATOM 726 N N . ALA A 1 96 ? 1.126 24.547 -9.93 1 50.03 96 ALA A N 1
ATOM 727 C CA . ALA A 1 96 ? 0.729 23.578 -8.914 1 50.03 96 ALA A CA 1
ATOM 728 C C . ALA A 1 96 ? -0.65 23 -9.227 1 50.03 96 ALA A C 1
ATOM 730 O O . ALA A 1 96 ? -1.566 23.734 -9.602 1 50.03 96 ALA A O 1
ATOM 731 N N . MET A 1 97 ? -0.726 21.703 -9.516 1 52.81 97 MET A N 1
ATOM 732 C CA . MET A 1 97 ? -2.002 21 -9.664 1 52.81 97 MET A CA 1
ATOM 733 C C . MET A 1 97 ? -3.01 21.5 -8.625 1 52.81 97 MET A C 1
ATOM 735 O O . MET A 1 97 ? -2.656 21.719 -7.469 1 52.81 97 MET A O 1
ATOM 739 N N . ALA A 1 98 ? -4.125 22.078 -9.117 1 54.34 98 ALA A N 1
ATOM 740 C CA . ALA A 1 98 ? -5.227 22.625 -8.32 1 54.34 98 ALA A CA 1
ATOM 741 C C . ALA A 1 98 ? -5.355 21.875 -6.996 1 54.34 98 ALA A C 1
ATOM 743 O O . ALA A 1 98 ? -5.586 22.484 -5.953 1 54.34 98 ALA A O 1
ATOM 744 N N . TYR A 1 99 ? -5.098 20.609 -7.113 1 56.53 99 TYR A N 1
ATOM 745 C CA . TYR A 1 99 ? -5.23 19.797 -5.91 1 56.53 99 TYR A CA 1
ATOM 746 C C . TYR A 1 99 ? -4.145 20.141 -4.898 1 56.53 99 TYR A C 1
ATOM 748 O O . TYR A 1 99 ? -4.402 20.172 -3.693 1 56.53 99 TYR A O 1
ATOM 756 N N . TYR A 1 100 ? -3.092 20.578 -5.398 1 64.5 100 TYR A N 1
ATOM 757 C CA . TYR A 1 100 ? -1.999 20.844 -4.473 1 64.5 100 TYR A CA 1
ATOM 758 C C . TYR A 1 100 ? -2.164 22.219 -3.826 1 64.5 100 TYR A C 1
ATOM 760 O O . TYR A 1 100 ? -1.86 22.391 -2.643 1 64.5 100 TYR A O 1
ATOM 768 N N . VAL A 1 101 ? -2.963 23.047 -4.496 1 75.62 101 VAL A N 1
ATOM 769 C CA . VAL A 1 101 ? -3.057 24.422 -4.004 1 75.62 101 VAL A CA 1
ATOM 770 C C . VAL A 1 101 ? -4.016 24.484 -2.816 1 75.62 101 VAL A C 1
ATOM 772 O O . VAL A 1 101 ? -3.785 25.234 -1.861 1 75.62 101 VAL A O 1
ATOM 775 N N . ILE A 1 102 ? -4.938 23.609 -2.865 1 86.81 102 ILE A N 1
ATOM 776 C CA . ILE A 1 102 ? -5.961 23.672 -1.829 1 86.81 102 ILE A CA 1
ATOM 777 C C . ILE A 1 102 ? -5.391 23.156 -0.508 1 86.81 102 ILE A C 1
ATOM 779 O O . ILE A 1 102 ? -5.922 23.469 0.562 1 86.81 102 ILE A O 1
ATOM 783 N N . ASN A 1 103 ? -4.277 22.453 -0.567 1 89.62 103 ASN A N 1
ATOM 784 C CA . ASN A 1 103 ? -3.701 21.859 0.633 1 89.62 103 ASN A CA 1
ATOM 785 C C . ASN A 1 103 ? -3.078 22.906 1.541 1 89.62 103 ASN A C 1
ATOM 787 O O . ASN A 1 103 ? -2.848 22.656 2.727 1 89.62 103 ASN A O 1
ATOM 791 N N . TYR A 1 104 ? -2.887 24.141 1.005 1 93.19 104 TYR A N 1
ATOM 792 C CA . TYR A 1 104 ? -2.412 25.219 1.854 1 93.19 104 TYR A CA 1
ATOM 793 C C . TYR A 1 104 ? -3.438 25.562 2.93 1 93.19 104 TYR A C 1
ATOM 795 O O . TYR A 1 104 ? -3.092 26.125 3.969 1 93.19 104 TYR A O 1
ATOM 803 N N . SER A 1 105 ? -4.676 25.188 2.68 1 94.88 105 SER A N 1
ATOM 804 C CA . SER A 1 105 ? -5.738 25.484 3.635 1 94.88 105 SER A CA 1
ATOM 805 C C . SER A 1 105 ? -5.52 24.75 4.953 1 94.88 105 SER A C 1
ATOM 807 O O . SER A 1 105 ? -6.066 25.141 5.988 1 94.88 105 SER A O 1
ATOM 809 N N . LYS A 1 106 ? -4.664 23.734 4.965 1 94.38 106 LYS A N 1
ATOM 810 C CA . LYS A 1 106 ? -4.289 23.016 6.18 1 94.38 106 LYS A CA 1
ATOM 811 C C . LYS A 1 106 ? -3.658 23.953 7.203 1 94.38 106 LYS A C 1
ATOM 813 O O . LYS A 1 106 ? -3.701 23.688 8.406 1 94.38 106 LYS A O 1
ATOM 818 N N . LEU A 1 107 ? -3.121 25.031 6.707 1 97.12 107 LEU A N 1
ATOM 819 C CA . LEU A 1 107 ? -2.406 25.953 7.59 1 97.12 107 LEU A CA 1
ATOM 820 C C . LEU A 1 107 ? -3.357 26.594 8.594 1 97.12 107 LEU A C 1
ATOM 822 O O . LEU A 1 107 ? -2.93 27.047 9.656 1 97.12 107 LEU A O 1
ATOM 826 N N . ARG A 1 108 ? -4.672 26.531 8.297 1 97.75 108 ARG A N 1
ATOM 827 C CA . ARG A 1 108 ? -5.688 27.141 9.164 1 97.75 108 ARG A CA 1
ATOM 828 C C . ARG A 1 108 ? -5.75 26.422 10.508 1 97.75 108 ARG A C 1
ATOM 830 O O . ARG A 1 108 ? -6.207 27 11.5 1 97.75 108 ARG A O 1
ATOM 837 N N . ILE A 1 109 ? -5.227 25.234 10.594 1 98.5 109 ILE A N 1
ATOM 838 C CA . ILE A 1 109 ? -5.41 24.453 11.812 1 98.5 109 ILE A CA 1
ATOM 839 C C . ILE A 1 109 ? -4.543 25.016 12.93 1 98.5 109 ILE A C 1
ATOM 841 O O . ILE A 1 109 ? -4.734 24.688 14.102 1 98.5 109 ILE A O 1
ATOM 845 N N . TRP A 1 110 ? -3.555 25.859 12.609 1 98.62 110 TRP A N 1
ATOM 846 C CA . TRP A 1 110 ? -2.748 26.484 13.641 1 98.62 110 TRP A CA 1
ATOM 847 C C . TRP A 1 110 ? -3.574 27.5 14.438 1 98.62 110 TRP A C 1
ATOM 849 O O . TRP A 1 110 ? -3.154 27.953 15.508 1 98.62 110 TRP A O 1
ATOM 859 N N . GLU A 1 111 ? -4.75 27.844 13.953 1 98.19 111 GLU A N 1
ATOM 860 C CA . GLU A 1 111 ? -5.629 28.797 14.625 1 98.19 111 GLU A CA 1
ATOM 861 C C . GLU A 1 111 ? -6.477 28.109 15.688 1 98.19 111 GLU A C 1
ATOM 863 O O . GLU A 1 111 ? -7.172 28.781 16.469 1 98.19 111 GLU A O 1
ATOM 868 N N . PHE A 1 112 ? -6.402 26.781 15.727 1 98.19 112 PHE A N 1
ATOM 869 C CA . PHE A 1 112 ? -7.242 26.047 16.656 1 98.19 112 PHE A CA 1
ATOM 870 C C . PHE A 1 112 ? -6.668 26.109 18.078 1 98.19 112 PHE A C 1
ATOM 872 O O . PHE A 1 112 ? -6.363 25.078 18.672 1 98.19 112 PHE A O 1
ATOM 879 N N . VAL A 1 113 ? -6.613 27.312 18.734 1 97.44 113 VAL A N 1
ATOM 880 C CA . VAL A 1 113 ? -5.867 27.547 19.969 1 97.44 113 VAL A CA 1
ATOM 881 C C . VAL A 1 113 ? -6.691 27.094 21.172 1 97.44 113 VAL A C 1
ATOM 883 O O . VAL A 1 113 ? -6.23 27.172 22.312 1 97.44 113 VAL A O 1
ATOM 886 N N . GLU A 1 114 ? -7.91 26.656 21 1 96.31 114 GLU A N 1
ATOM 887 C CA . GLU A 1 114 ? -8.641 25.984 22.078 1 96.31 114 GLU A CA 1
ATOM 888 C C . GLU A 1 114 ? -7.98 24.656 22.453 1 96.31 114 GLU A C 1
ATOM 890 O O . GLU A 1 114 ? -8.25 24.109 23.516 1 96.31 114 GLU A O 1
ATOM 895 N N . TYR A 1 115 ? -7.074 24.156 21.547 1 97.56 115 TYR A N 1
ATOM 896 C CA . TYR A 1 115 ? -6.289 22.953 21.828 1 97.56 115 TYR A CA 1
ATOM 897 C C . TYR A 1 115 ? -4.844 23.312 22.141 1 97.56 115 TYR A C 1
ATOM 899 O O . TYR A 1 115 ? -4.262 24.188 21.484 1 97.56 115 TYR A O 1
ATOM 907 N N . SER A 1 116 ? -4.262 22.688 23.109 1 97.5 116 SER A N 1
ATOM 908 C CA . SER A 1 116 ? -2.879 22.953 23.5 1 97.5 116 SER A CA 1
ATOM 909 C C . SER A 1 116 ? -1.899 22.203 22.594 1 97.5 116 SER A C 1
ATOM 911 O O . SER A 1 116 ? -0.776 22.656 22.375 1 97.5 116 SER A O 1
ATOM 913 N N . LYS A 1 117 ? -2.287 20.984 22.125 1 98.31 117 LYS A N 1
ATOM 914 C CA . LYS A 1 117 ? -1.47 20.141 21.266 1 98.31 117 LYS A CA 1
ATOM 915 C C . LYS A 1 117 ? -2.342 19.297 20.344 1 98.31 117 LYS A C 1
ATOM 917 O O . LYS A 1 117 ? -3.373 18.766 20.766 1 98.31 117 LYS A O 1
ATOM 922 N N . MET A 1 118 ? -1.858 19.203 19.094 1 98.81 118 MET A N 1
ATOM 923 C CA . MET A 1 118 ? -2.66 18.453 18.141 1 98.81 118 MET A CA 1
ATOM 924 C C . MET A 1 118 ? -1.779 17.547 17.297 1 98.81 118 MET A C 1
ATOM 926 O O . MET A 1 118 ? -0.577 17.781 17.156 1 98.81 118 MET A O 1
ATOM 930 N N . ILE A 1 119 ? -2.311 16.453 16.859 1 98.94 119 ILE A N 1
ATOM 931 C CA . ILE A 1 119 ? -1.708 15.578 15.859 1 98.94 119 ILE A CA 1
ATOM 932 C C . ILE A 1 119 ? -2.51 15.633 14.562 1 98.94 119 ILE A C 1
ATOM 934 O O . ILE A 1 119 ? -3.699 15.312 14.547 1 98.94 119 ILE A O 1
ATOM 938 N N . TYR A 1 120 ? -1.833 16.094 13.539 1 98.88 120 TYR A N 1
ATOM 939 C CA . TYR A 1 120 ? -2.453 16.094 12.219 1 98.88 120 TYR A CA 1
ATOM 940 C C . TYR A 1 120 ? -2.301 14.734 11.555 1 98.88 120 TYR A C 1
ATOM 942 O O . TYR A 1 120 ? -1.217 14.148 11.57 1 98.88 120 TYR A O 1
ATOM 950 N N . LEU A 1 121 ? -3.408 14.234 10.938 1 98.56 121 LEU A N 1
ATOM 951 C CA . LEU A 1 121 ? -3.434 13.023 10.125 1 98.56 121 LEU A CA 1
ATOM 952 C C . LEU A 1 121 ? -4.191 13.258 8.82 1 98.56 121 LEU A C 1
ATOM 954 O O . LEU A 1 121 ? -5.363 13.648 8.844 1 98.56 121 LEU A O 1
ATOM 958 N N . ASP A 1 122 ? -3.502 12.969 7.695 1 95.56 122 ASP A N 1
ATOM 959 C CA . ASP A 1 122 ? -4.227 13.031 6.426 1 95.56 122 ASP A CA 1
ATOM 960 C C . ASP A 1 122 ? -5.398 12.055 6.414 1 95.56 122 ASP A C 1
ATOM 962 O O . ASP A 1 122 ? -5.406 11.078 7.164 1 95.56 122 ASP A O 1
ATOM 966 N N . GLY A 1 123 ? -6.344 12.398 5.5 1 93.62 123 GLY A N 1
ATOM 967 C CA . GLY A 1 123 ? -7.523 11.562 5.375 1 93.62 123 GLY A CA 1
ATOM 968 C C . GLY A 1 123 ? -7.223 10.195 4.781 1 93.62 123 GLY A C 1
ATOM 969 O O . GLY A 1 123 ? -8.039 9.281 4.879 1 93.62 123 GLY A O 1
ATOM 970 N N . ASP A 1 124 ? -6.074 10.016 4.188 1 91.69 124 ASP A N 1
ATOM 971 C CA . ASP A 1 124 ? -5.699 8.734 3.598 1 91.69 124 ASP A CA 1
ATOM 972 C C . ASP A 1 124 ? -4.707 7.992 4.488 1 91.69 124 ASP A C 1
ATOM 974 O O . ASP A 1 124 ? -3.746 7.398 3.994 1 91.69 124 ASP A O 1
ATOM 978 N N . ILE A 1 125 ? -4.949 8.094 5.734 1 94.31 125 ILE A N 1
ATOM 979 C CA . ILE A 1 125 ? -4.195 7.395 6.77 1 94.31 125 ILE A CA 1
ATOM 980 C C . ILE A 1 125 ? -5.113 6.422 7.508 1 94.31 125 ILE A C 1
ATOM 982 O O . ILE A 1 125 ? -6.285 6.723 7.742 1 94.31 125 ILE A O 1
ATOM 986 N N . GLN A 1 126 ? -4.57 5.266 7.801 1 93.88 126 GLN A N 1
ATOM 987 C CA . GLN A 1 126 ? -5.207 4.332 8.719 1 93.88 126 GLN A CA 1
ATOM 988 C C . GLN A 1 126 ? -4.367 4.137 9.977 1 93.88 126 GLN A C 1
ATOM 990 O O . GLN A 1 126 ? -3.15 3.959 9.898 1 93.88 126 GLN A O 1
ATOM 995 N N . VAL A 1 127 ? -5.047 4.188 11.117 1 97.06 127 VAL A N 1
ATOM 996 C CA . VAL A 1 127 ? -4.383 3.994 12.398 1 97.06 127 VAL A CA 1
ATOM 997 C C . VAL A 1 127 ? -4.641 2.578 12.906 1 97.06 127 VAL A C 1
ATOM 999 O O . VAL A 1 127 ? -5.789 2.199 13.148 1 97.06 127 VAL A O 1
ATOM 1002 N N . PHE A 1 128 ? -3.564 1.802 13.125 1 95.94 128 PHE A N 1
ATOM 1003 C CA . PHE A 1 128 ? -3.707 0.401 13.508 1 95.94 128 PHE A CA 1
ATOM 1004 C C . PHE A 1 128 ? -3.367 0.2 14.977 1 95.94 128 PHE A C 1
ATOM 1006 O O . PHE A 1 128 ? -3.699 -0.833 15.562 1 95.94 128 PHE A O 1
ATOM 1013 N N . ASP A 1 129 ? -2.67 1.146 15.562 1 97.25 129 ASP A N 1
ATOM 1014 C CA . ASP A 1 129 ? -2.369 1.133 16.984 1 97.25 129 ASP A CA 1
ATOM 1015 C C . ASP A 1 129 ? -2.422 2.541 17.578 1 97.25 129 ASP A C 1
ATOM 1017 O O . ASP A 1 129 ? -2.242 3.525 16.859 1 97.25 129 ASP A O 1
ATOM 1021 N N . ASN A 1 130 ? -2.658 2.564 18.875 1 98.44 130 ASN A N 1
ATOM 1022 C CA . ASN A 1 130 ? -2.84 3.838 19.562 1 98.44 130 ASN A CA 1
ATOM 1023 C C . ASN A 1 130 ? -1.552 4.652 19.594 1 98.44 130 ASN A C 1
ATOM 1025 O O . ASN A 1 130 ? -0.483 4.129 19.906 1 98.44 130 ASN A O 1
ATOM 1029 N N . ILE A 1 131 ? -1.676 5.949 19.188 1 98.81 131 ILE A N 1
ATOM 1030 C CA . ILE A 1 131 ? -0.479 6.781 19.172 1 98.81 131 ILE A CA 1
ATOM 1031 C C . ILE A 1 131 ? -0.692 8.008 20.062 1 98.81 131 ILE A C 1
ATOM 1033 O O . ILE A 1 131 ? -0.025 9.031 19.891 1 98.81 131 ILE A O 1
ATOM 1037 N N . ASP A 1 132 ? -1.571 7.953 21.016 1 98.69 132 ASP A N 1
ATOM 1038 C CA . ASP A 1 132 ? -1.88 9.039 21.953 1 98.69 132 ASP A CA 1
ATOM 1039 C C . ASP A 1 132 ? -0.624 9.516 22.672 1 98.69 132 ASP A C 1
ATOM 1041 O O . ASP A 1 132 ? -0.513 10.688 23.031 1 98.69 132 ASP A O 1
ATOM 1045 N N . HIS A 1 133 ? 0.286 8.617 22.875 1 98.75 133 HIS A N 1
ATOM 1046 C CA . HIS A 1 133 ? 1.476 8.953 23.656 1 98.75 133 HIS A CA 1
ATOM 1047 C C . HIS A 1 133 ? 2.293 10.047 22.953 1 98.75 133 HIS A C 1
ATOM 1049 O O . HIS A 1 133 ? 3.141 10.68 23.594 1 98.75 133 HIS A O 1
ATOM 1055 N N . LEU A 1 134 ? 2.072 10.297 21.688 1 98.81 134 LEU A N 1
ATOM 1056 C CA . LEU A 1 134 ? 2.801 11.336 20.969 1 98.81 134 LEU A CA 1
ATOM 1057 C C . LEU A 1 134 ? 2.412 12.719 21.469 1 98.81 134 LEU A C 1
ATOM 1059 O O . LEU A 1 134 ? 3.148 13.688 21.266 1 98.81 134 LEU A O 1
ATOM 1063 N N . PHE A 1 135 ? 1.261 12.859 22.141 1 98.62 135 PHE A N 1
ATOM 1064 C CA . PHE A 1 135 ? 0.859 14.125 22.734 1 98.62 135 PHE A CA 1
ATOM 1065 C C . PHE A 1 135 ? 1.791 14.5 23.891 1 98.62 135 PHE A C 1
ATOM 1067 O O . PHE A 1 135 ? 1.829 15.656 24.312 1 98.62 135 PHE A O 1
ATOM 1074 N N . ASP A 1 136 ? 2.549 13.547 24.375 1 98.31 136 ASP A N 1
ATOM 1075 C CA . ASP A 1 136 ? 3.416 13.773 25.531 1 98.31 136 ASP A CA 1
ATOM 1076 C C . ASP A 1 136 ? 4.801 14.242 25.094 1 98.31 136 ASP A C 1
ATOM 1078 O O . ASP A 1 136 ? 5.645 14.57 25.922 1 98.31 136 ASP A O 1
ATOM 1082 N N . LEU A 1 137 ? 5.047 14.289 23.828 1 98.62 137 LEU A N 1
ATOM 1083 C CA . LEU A 1 137 ? 6.348 14.742 23.359 1 98.62 137 LEU A CA 1
ATOM 1084 C C . LEU A 1 137 ? 6.617 16.172 23.797 1 98.62 137 LEU A C 1
ATOM 1086 O O . LEU A 1 137 ? 5.688 16.969 23.953 1 98.62 137 LEU A O 1
ATOM 1090 N N . PRO A 1 138 ? 7.875 16.531 23.969 1 98.44 138 PRO A N 1
ATOM 1091 C CA . PRO A 1 138 ? 8.203 17.891 24.375 1 98.44 138 PRO A CA 1
ATOM 1092 C C . PRO A 1 138 ? 7.586 18.953 23.469 1 98.44 138 PRO A C 1
ATOM 1094 O O . PRO A 1 138 ? 7.473 18.734 22.266 1 98.44 138 PRO A O 1
ATOM 1097 N N . ASP A 1 139 ? 7.262 20.125 24.078 1 97.44 139 ASP A N 1
ATOM 1098 C CA . ASP A 1 139 ? 6.621 21.219 23.359 1 97.44 139 ASP A CA 1
ATOM 1099 C C . ASP A 1 139 ? 7.645 22.016 22.547 1 97.44 139 ASP A C 1
ATOM 1101 O O . ASP A 1 139 ? 8.852 21.844 22.719 1 97.44 139 ASP A O 1
ATOM 1105 N N . ASN A 1 140 ? 7.176 22.812 21.625 1 96.81 140 ASN A N 1
ATOM 1106 C CA . ASN A 1 140 ? 7.934 23.812 20.875 1 96.81 140 ASN A CA 1
ATOM 1107 C C . ASN A 1 140 ? 8.766 23.156 19.766 1 96.81 140 ASN A C 1
ATOM 1109 O O . ASN A 1 140 ? 9.758 23.734 19.312 1 96.81 140 ASN A O 1
ATOM 1113 N N . TYR A 1 141 ? 8.422 21.922 19.469 1 98.62 141 TYR A N 1
ATOM 1114 C CA . TYR A 1 141 ? 9 21.219 18.328 1 98.62 141 TYR A CA 1
ATOM 1115 C C . TYR A 1 141 ? 7.922 20.812 17.344 1 98.62 141 TYR A C 1
ATOM 1117 O O . TYR A 1 141 ? 6.73 20.891 17.641 1 98.62 141 TYR A O 1
ATOM 1125 N N . PHE A 1 142 ? 8.352 20.531 16.141 1 98.81 142 PHE A N 1
ATOM 1126 C CA . PHE A 1 142 ? 7.535 19.969 15.062 1 98.81 142 PHE A CA 1
ATOM 1127 C C . PHE A 1 142 ? 7.945 18.531 14.766 1 98.81 142 PHE A C 1
ATOM 1129 O O . PHE A 1 142 ? 9.008 18.297 14.195 1 98.81 142 PHE A O 1
ATOM 1136 N N . TYR A 1 143 ? 7.113 17.562 15.18 1 98.94 143 TYR A N 1
ATOM 1137 C CA . TYR A 1 143 ? 7.457 16.156 15.031 1 98.94 143 TYR A CA 1
ATOM 1138 C C . TYR A 1 143 ? 6.793 15.562 13.797 1 98.94 143 TYR A C 1
ATOM 1140 O O . TYR A 1 143 ? 5.582 15.695 13.609 1 98.94 143 TYR A O 1
ATOM 1148 N N . ALA A 1 144 ? 7.508 14.938 12.945 1 98.88 144 ALA A N 1
ATOM 1149 C CA . ALA A 1 144 ? 7.004 14.281 11.742 1 98.88 144 ALA A CA 1
ATOM 1150 C C . ALA A 1 144 ? 7.953 13.18 11.273 1 98.88 144 ALA A C 1
ATOM 1152 O O . ALA A 1 144 ? 9.055 13.031 11.812 1 98.88 144 ALA A O 1
ATOM 1153 N N . VAL A 1 145 ? 7.484 12.375 10.398 1 98.69 145 VAL A N 1
ATOM 1154 C CA . VAL A 1 145 ? 8.273 11.258 9.891 1 98.69 145 VAL A CA 1
ATOM 1155 C C . VAL A 1 145 ? 9.047 11.695 8.648 1 98.69 145 VAL A C 1
ATOM 1157 O O . VAL A 1 145 ? 8.5 12.383 7.781 1 98.69 145 VAL A O 1
ATOM 1160 N N . MET A 1 146 ? 10.289 11.25 8.609 1 98.19 146 MET A N 1
ATOM 1161 C CA . MET A 1 146 ? 11.141 11.562 7.469 1 98.19 146 MET A CA 1
ATOM 1162 C C . MET A 1 146 ? 10.602 10.922 6.195 1 98.19 146 MET A C 1
ATOM 1164 O O . MET A 1 146 ? 10.234 9.75 6.188 1 98.19 146 MET A O 1
ATOM 1168 N N . ASP A 1 147 ? 10.547 11.688 5.145 1 96.94 147 ASP A N 1
ATOM 1169 C CA . ASP A 1 147 ? 10.141 11.195 3.834 1 96.94 147 ASP A CA 1
ATOM 1170 C C . ASP A 1 147 ? 11.336 10.641 3.061 1 96.94 147 ASP A C 1
ATOM 1172 O O . ASP A 1 147 ? 12.438 10.539 3.605 1 96.94 147 ASP A O 1
ATOM 1176 N N . CYS A 1 148 ? 11.125 10.172 1.889 1 96.25 148 CYS A N 1
ATOM 1177 C CA . CYS A 1 148 ? 12.227 9.758 1.024 1 96.25 148 CYS A CA 1
ATOM 1178 C C . CYS A 1 148 ? 12.234 10.555 -0.27 1 96.25 148 CYS A C 1
ATOM 1180 O O . CYS A 1 148 ? 11.273 11.266 -0.575 1 96.25 148 CYS A O 1
ATOM 1182 N N . PHE A 1 149 ? 13.352 10.492 -1.043 1 95 149 PHE A N 1
ATOM 1183 C CA . PHE A 1 149 ? 13.516 11.242 -2.281 1 95 149 PHE A CA 1
ATOM 1184 C C . PHE A 1 149 ? 13.461 10.312 -3.488 1 95 149 PHE A C 1
ATOM 1186 O O . PHE A 1 149 ? 13.992 10.641 -4.551 1 95 149 PHE A O 1
ATOM 1193 N N . CYS A 1 150 ? 12.758 9.203 -3.371 1 93.19 150 CYS A N 1
ATOM 1194 C CA . CYS A 1 150 ? 12.953 8.133 -4.344 1 93.19 150 CYS A CA 1
ATOM 1195 C C . CYS A 1 150 ? 11.883 8.188 -5.43 1 93.19 150 CYS A C 1
ATOM 1197 O O . CYS A 1 150 ? 12.023 7.555 -6.477 1 93.19 150 CYS A O 1
ATOM 1199 N N . GLU A 1 151 ? 10.836 8.953 -5.164 1 88.44 151 GLU A N 1
ATOM 1200 C CA . GLU A 1 151 ? 9.75 8.984 -6.133 1 88.44 151 GLU A CA 1
ATOM 1201 C C . GLU A 1 151 ? 10.078 9.898 -7.305 1 88.44 151 GLU A C 1
ATOM 1203 O O . GLU A 1 151 ? 10.742 10.922 -7.137 1 88.44 151 GLU A O 1
ATOM 1208 N N . PRO A 1 152 ? 9.539 9.594 -8.531 1 86.19 152 PRO A N 1
ATOM 1209 C CA . PRO A 1 152 ? 9.844 10.383 -9.727 1 86.19 152 PRO A CA 1
ATOM 1210 C C . PRO A 1 152 ? 9.461 11.852 -9.578 1 86.19 152 PRO A C 1
ATOM 1212 O O . PRO A 1 152 ? 10.008 12.711 -10.281 1 86.19 152 PRO A O 1
ATOM 1215 N N . THR A 1 153 ? 8.602 12.109 -8.68 1 84.31 153 THR A N 1
ATOM 1216 C CA . THR A 1 153 ? 8.188 13.484 -8.453 1 84.31 153 THR A CA 1
ATOM 1217 C C . THR A 1 153 ? 9.375 14.336 -8 1 84.31 153 THR A C 1
ATOM 1219 O O . THR A 1 153 ? 9.336 15.562 -8.102 1 84.31 153 THR A O 1
ATOM 1222 N N . TRP A 1 154 ? 10.484 13.695 -7.539 1 90.81 154 TRP A N 1
ATOM 1223 C CA . TRP A 1 154 ? 11.711 14.367 -7.133 1 90.81 154 TRP A CA 1
ATOM 1224 C C . TRP A 1 154 ? 12.656 14.531 -8.32 1 90.81 154 TRP A C 1
ATOM 1226 O O . TRP A 1 154 ? 13.781 15.016 -8.156 1 90.81 154 TRP A O 1
ATOM 1236 N N . GLY A 1 155 ? 12.211 14.219 -9.484 1 90.88 155 GLY A N 1
ATOM 1237 C CA . GLY A 1 155 ? 13.062 14.109 -10.656 1 90.88 155 GLY A CA 1
ATOM 1238 C C . GLY A 1 155 ? 13.828 15.391 -10.953 1 90.88 155 GLY A C 1
ATOM 1239 O O . GLY A 1 155 ? 14.914 15.352 -11.539 1 90.88 155 GLY A O 1
ATOM 1240 N N . HIS A 1 156 ? 13.375 16.531 -10.586 1 90.12 156 HIS A N 1
ATOM 1241 C CA . HIS A 1 156 ? 13.984 17.812 -10.891 1 90.12 156 HIS A CA 1
ATOM 1242 C C . HIS A 1 156 ? 15.094 18.141 -9.898 1 90.12 156 HIS A C 1
ATOM 1244 O O . HIS A 1 156 ? 15.781 19.156 -10.039 1 90.12 156 HIS A O 1
ATOM 1250 N N . THR A 1 157 ? 15.305 17.328 -8.875 1 93.12 157 THR A N 1
ATOM 1251 C CA . THR A 1 157 ? 16.25 17.625 -7.801 1 93.12 157 THR A CA 1
ATOM 1252 C C . THR A 1 157 ? 17.562 16.891 -8.016 1 93.12 157 THR A C 1
ATOM 1254 O O . THR A 1 157 ? 17.578 15.82 -8.641 1 93.12 157 THR A O 1
ATOM 1257 N N . LYS A 1 158 ? 18.656 17.406 -7.465 1 94.94 158 LYS A N 1
ATOM 1258 C CA . LYS A 1 158 ? 19.969 16.781 -7.566 1 94.94 158 LYS A CA 1
ATOM 1259 C C . LYS A 1 158 ? 20.016 15.461 -6.816 1 94.94 158 LYS A C 1
ATOM 1261 O O . LYS A 1 158 ? 20.656 14.508 -7.273 1 94.94 158 LYS A O 1
ATOM 1266 N N . GLN A 1 159 ? 19.375 15.422 -5.664 1 96 159 GLN A N 1
ATOM 1267 C CA . GLN A 1 159 ? 19.422 14.203 -4.867 1 96 159 GLN A CA 1
ATOM 1268 C C . GLN A 1 159 ? 18.797 13.031 -5.609 1 96 159 GLN A C 1
ATOM 1270 O O . GLN A 1 159 ? 19.312 11.914 -5.574 1 96 159 GLN A O 1
ATOM 1275 N N . TYR A 1 160 ? 17.719 13.289 -6.32 1 94.81 160 TYR A N 1
ATOM 1276 C CA . TYR A 1 160 ? 17.078 12.234 -7.109 1 94.81 160 TYR A CA 1
ATOM 1277 C C . TYR A 1 160 ? 17.984 11.805 -8.258 1 94.81 160 TYR A C 1
ATOM 1279 O O . TYR A 1 160 ? 18.125 10.617 -8.539 1 94.81 160 TYR A O 1
ATOM 1287 N N . GLN A 1 161 ? 18.625 12.75 -8.867 1 95.44 161 GLN A N 1
ATOM 1288 C CA . GLN A 1 161 ? 19.453 12.484 -10.047 1 95.44 161 GLN A CA 1
ATOM 1289 C C . GLN A 1 161 ? 20.609 11.555 -9.703 1 95.44 161 GLN A C 1
ATOM 1291 O O . GLN A 1 161 ? 21 10.719 -10.516 1 95.44 161 GLN A O 1
ATOM 1296 N N . ILE A 1 162 ? 21.141 11.68 -8.523 1 96.5 162 ILE A N 1
ATOM 1297 C CA . ILE A 1 162 ? 22.312 10.875 -8.195 1 96.5 162 ILE A CA 1
ATOM 1298 C C . ILE A 1 162 ? 21.906 9.711 -7.297 1 96.5 162 ILE A C 1
ATOM 1300 O O . ILE A 1 162 ? 22.75 8.938 -6.848 1 96.5 162 ILE A O 1
ATOM 1304 N N . GLY A 1 163 ? 20.609 9.625 -6.914 1 95.56 163 GLY A N 1
ATOM 1305 C CA . GLY A 1 163 ? 20.094 8.516 -6.121 1 95.56 163 GLY A CA 1
ATOM 1306 C C . GLY A 1 163 ? 20.359 8.672 -4.637 1 95.56 163 GLY A C 1
ATOM 1307 O O . GLY A 1 163 ? 20.406 7.688 -3.898 1 95.56 163 GLY A O 1
ATOM 1308 N N . TYR A 1 164 ? 20.641 9.945 -4.164 1 97 164 TYR A N 1
ATOM 1309 C CA . TYR A 1 164 ? 20.797 10.211 -2.738 1 97 164 TYR A CA 1
ATOM 1310 C C . TYR A 1 164 ? 19.453 10.258 -2.029 1 97 164 TYR A C 1
ATOM 1312 O O . TYR A 1 164 ? 18.531 10.922 -2.494 1 97 164 TYR A O 1
ATOM 1320 N N . CYS A 1 165 ? 19.344 9.57 -0.916 1 97.44 165 CYS A N 1
ATOM 1321 C CA . CYS A 1 165 ? 18.109 9.594 -0.12 1 97.44 165 CYS A CA 1
ATOM 1322 C C . CYS A 1 165 ? 18.438 9.656 1.369 1 97.44 165 CYS A C 1
ATOM 1324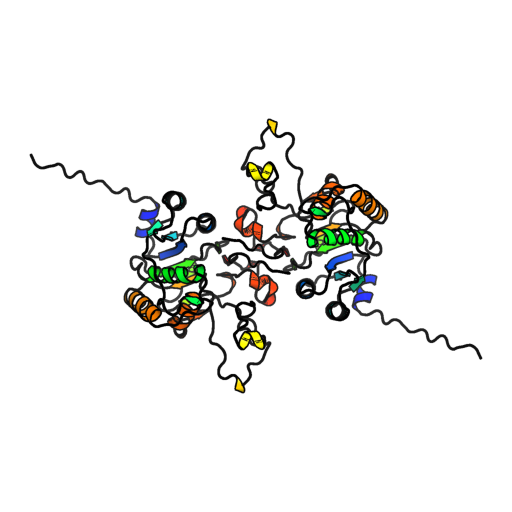 O O . CYS A 1 165 ? 19.312 8.93 1.851 1 97.44 165 CYS A O 1
ATOM 1326 N N . GLN A 1 166 ? 17.703 10.5 2.088 1 97.38 166 GLN A N 1
ATOM 1327 C CA . GLN A 1 166 ? 17.922 10.664 3.521 1 97.38 166 GLN A CA 1
ATOM 1328 C C . GLN A 1 166 ? 17.547 9.398 4.285 1 97.38 166 GLN A C 1
ATOM 1330 O O . GLN A 1 166 ? 17.938 9.234 5.445 1 97.38 166 GLN A O 1
ATOM 1335 N N . GLN A 1 167 ? 16.828 8.422 3.725 1 96.94 167 GLN A N 1
ATOM 1336 C CA . GLN A 1 167 ? 16.469 7.156 4.355 1 96.94 167 GLN A CA 1
ATOM 1337 C C . GLN A 1 167 ? 17.641 6.188 4.359 1 96.94 167 GLN A C 1
ATOM 1339 O O . GLN A 1 167 ? 17.641 5.203 5.102 1 96.94 167 GLN A O 1
ATOM 1344 N N . CYS A 1 168 ? 18.562 6.367 3.488 1 96 168 CYS A N 1
ATOM 1345 C CA . CYS A 1 168 ? 19.797 5.594 3.412 1 96 168 CYS A CA 1
ATOM 1346 C C . CYS A 1 168 ? 20.984 6.492 3.07 1 96 168 CYS A C 1
ATOM 1348 O O . CYS A 1 168 ? 21.641 6.297 2.047 1 96 168 CYS A O 1
ATOM 1350 N N . PRO A 1 169 ? 21.297 7.355 3.959 1 93.94 169 PRO A N 1
ATOM 1351 C CA . PRO A 1 169 ? 22.234 8.438 3.637 1 93.94 169 PRO A CA 1
ATOM 1352 C C . PRO A 1 169 ? 23.641 7.93 3.375 1 93.94 169 PRO A C 1
ATOM 1354 O O . PRO A 1 169 ? 24.469 8.656 2.818 1 93.94 169 PRO A O 1
ATOM 1357 N N . HIS A 1 170 ? 23.953 6.672 3.654 1 94.06 170 HIS A N 1
ATOM 1358 C CA . HIS A 1 170 ? 25.312 6.168 3.52 1 94.06 170 HIS A CA 1
ATOM 1359 C C . HIS A 1 170 ? 25.5 5.426 2.199 1 94.06 170 HIS A C 1
ATOM 1361 O O . HIS A 1 170 ? 26.625 5.078 1.831 1 94.06 170 HIS A O 1
ATOM 1367 N N . LYS A 1 171 ? 24.484 5.23 1.483 1 93.38 171 LYS A N 1
ATOM 1368 C CA . LYS A 1 171 ? 24.547 4.445 0.255 1 93.38 171 LYS A CA 1
ATOM 1369 C C . LYS A 1 171 ? 25.188 5.242 -0.876 1 93.38 171 LYS A C 1
ATOM 1371 O O . LYS A 1 171 ? 25.953 4.695 -1.68 1 93.38 171 LYS A O 1
ATOM 1376 N N . VAL A 1 172 ? 24.812 6.508 -0.956 1 94.69 172 VAL A N 1
ATOM 1377 C CA . VAL A 1 172 ? 25.359 7.402 -1.975 1 94.69 172 VAL A CA 1
ATOM 1378 C C . VAL A 1 172 ? 26.016 8.602 -1.309 1 94.69 172 VAL A C 1
ATOM 1380 O O . VAL A 1 172 ? 25.391 9.305 -0.51 1 94.69 172 VAL A O 1
ATOM 1383 N N . GLN A 1 173 ? 27.25 8.805 -1.67 1 94.44 173 GLN A N 1
ATOM 1384 C CA . GLN A 1 173 ? 27.969 9.953 -1.129 1 94.44 173 GLN A CA 1
ATOM 1385 C C . GLN A 1 173 ? 27.562 11.242 -1.836 1 94.44 173 GLN A C 1
ATOM 1387 O O . GLN A 1 173 ? 27.516 11.297 -3.066 1 94.44 173 GLN A O 1
ATOM 1392 N N . TRP A 1 174 ? 27.266 12.227 -0.989 1 95.44 174 TRP A N 1
ATOM 1393 C CA . TRP A 1 174 ? 26.953 13.539 -1.546 1 95.44 174 TRP A CA 1
ATOM 1394 C C . TRP A 1 174 ? 28.203 14.234 -2.049 1 95.44 174 TRP A C 1
ATOM 1396 O O . TRP A 1 174 ? 29.156 14.445 -1.29 1 95.44 174 TRP A O 1
ATOM 1406 N N . PRO A 1 175 ? 28.188 14.664 -3.338 1 94.56 175 PRO A N 1
ATOM 1407 C CA . PRO A 1 175 ? 29.391 15.297 -3.875 1 94.56 175 PRO A CA 1
ATOM 1408 C C . PRO A 1 175 ? 29.641 16.672 -3.266 1 94.56 175 PRO A C 1
ATOM 1410 O O . PRO A 1 175 ? 28.719 17.469 -3.086 1 94.56 175 PRO A O 1
ATOM 1413 N N . THR A 1 176 ? 30.891 16.906 -3.111 1 92.31 176 THR A N 1
ATOM 1414 C CA . THR A 1 176 ? 31.266 18.172 -2.492 1 92.31 176 THR A CA 1
ATOM 1415 C C . THR A 1 176 ? 30.906 19.359 -3.396 1 92.31 176 THR A C 1
ATOM 1417 O O . THR A 1 176 ? 30.516 20.422 -2.914 1 92.31 176 THR A O 1
ATOM 1420 N N . HIS A 1 177 ? 30.984 19.125 -4.645 1 93.56 177 HIS A N 1
ATOM 1421 C CA . HIS A 1 177 ? 30.766 20.219 -5.578 1 93.56 177 HIS A CA 1
ATOM 1422 C C . HIS A 1 177 ? 29.281 20.531 -5.738 1 93.56 177 HIS A C 1
ATOM 1424 O O . HIS A 1 177 ? 28.922 21.531 -6.367 1 93.56 177 HIS A O 1
ATOM 1430 N N . PHE A 1 178 ? 28.375 19.688 -5.09 1 93.88 178 PHE A N 1
ATOM 1431 C CA . PHE A 1 178 ? 26.938 19.906 -5.168 1 93.88 178 PHE A CA 1
ATOM 1432 C C . PHE A 1 178 ? 26.5 20.953 -4.145 1 93.88 178 PHE A C 1
ATOM 1434 O O . PHE A 1 178 ? 25.344 21.391 -4.168 1 93.88 178 PHE A O 1
ATOM 1441 N N . GLY A 1 179 ? 27.453 21.453 -3.303 1 94 179 GLY A N 1
ATOM 1442 C CA . GLY A 1 179 ? 27.016 22.281 -2.18 1 94 179 GLY A CA 1
ATOM 1443 C C . GLY A 1 179 ? 26.5 21.469 -1.008 1 94 179 GLY A C 1
ATOM 1444 O O . GLY A 1 179 ? 26.812 20.281 -0.888 1 94 179 GLY A O 1
ATOM 1445 N N . PRO A 1 180 ? 25.734 22.109 -0.177 1 94.25 180 PRO A N 1
ATOM 1446 C CA . PRO A 1 180 ? 25.25 21.391 1.006 1 94.25 180 PRO A CA 1
ATOM 1447 C C . PRO A 1 180 ? 24.219 20.312 0.664 1 94.25 180 PRO A C 1
ATOM 1449 O O . PRO A 1 180 ? 23.469 20.453 -0.307 1 94.25 180 PRO A O 1
ATOM 1452 N N . LYS A 1 181 ? 24.203 19.266 1.466 1 94.12 181 LYS A N 1
ATOM 1453 C CA . LYS A 1 181 ? 23.156 18.25 1.366 1 94.12 181 LYS A CA 1
ATOM 1454 C C . LYS A 1 181 ? 21.781 18.859 1.583 1 94.12 181 LYS A C 1
ATOM 1456 O O . LYS A 1 181 ? 21.641 19.875 2.273 1 94.12 181 LYS A O 1
ATOM 1461 N N . PRO A 1 182 ? 20.844 18.219 0.947 1 94.25 182 PRO A N 1
ATOM 1462 C CA . PRO A 1 182 ? 19.5 18.688 1.291 1 94.25 182 PRO A CA 1
ATOM 1463 C C . PRO A 1 182 ? 19.188 18.547 2.779 1 94.25 182 PRO A C 1
ATOM 1465 O O . PRO A 1 182 ? 19.641 17.594 3.42 1 94.25 182 PRO A O 1
ATOM 1468 N N . PRO A 1 183 ? 18.469 19.562 3.301 1 94.88 183 PRO A N 1
ATOM 1469 C CA . PRO A 1 183 ? 18.047 19.406 4.695 1 94.88 183 PRO A CA 1
ATOM 1470 C C . PRO A 1 183 ? 17.125 18.203 4.898 1 94.88 183 PRO A C 1
ATOM 1472 O O . PRO A 1 183 ? 16.594 17.656 3.926 1 94.88 183 PRO A O 1
ATOM 1475 N N . LEU A 1 184 ? 17.016 17.812 6.176 1 97.06 184 LEU A N 1
ATOM 1476 C CA . LEU A 1 184 ? 16.016 16.797 6.488 1 97.06 184 LEU A CA 1
ATOM 1477 C C . LEU A 1 184 ? 14.633 17.219 6.004 1 97.06 184 LEU A C 1
ATOM 1479 O O . LEU A 1 184 ? 14.266 18.406 6.113 1 97.06 184 LEU A O 1
ATOM 1483 N N . TYR A 1 185 ? 13.953 16.297 5.457 1 98.12 185 TYR A N 1
ATOM 1484 C CA . TYR A 1 185 ? 12.656 16.531 4.832 1 98.12 185 TYR A CA 1
ATOM 1485 C C . TYR A 1 185 ? 11.602 15.578 5.371 1 98.12 185 TYR A C 1
ATOM 1487 O O . TYR A 1 185 ? 11.805 14.359 5.379 1 98.12 185 TYR A O 1
ATOM 1495 N N . PHE A 1 186 ? 10.516 16.156 5.879 1 98.44 186 PHE A N 1
ATOM 1496 C CA . PHE A 1 186 ? 9.477 15.297 6.445 1 98.44 186 PHE A CA 1
ATOM 1497 C C . PHE A 1 186 ? 8.266 15.227 5.52 1 98.44 186 PHE A C 1
ATOM 1499 O O . PHE A 1 186 ? 8.078 16.109 4.672 1 98.44 186 PHE A O 1
ATOM 1506 N N . ASN A 1 187 ? 7.504 14.102 5.578 1 96.81 187 ASN A N 1
ATOM 1507 C CA . ASN A 1 187 ? 6.168 13.984 5 1 96.81 187 ASN A CA 1
ATOM 1508 C C . ASN A 1 187 ? 5.133 14.734 5.832 1 96.81 187 ASN A C 1
ATOM 1510 O O . ASN A 1 187 ? 5.062 14.562 7.051 1 96.81 187 ASN A O 1
ATOM 1514 N N . ALA A 1 188 ? 4.336 15.531 5.234 1 96.69 188 ALA A N 1
ATOM 1515 C CA . ALA A 1 188 ? 3.434 16.422 5.965 1 96.69 188 ALA A CA 1
ATOM 1516 C C . ALA A 1 188 ? 2.053 15.781 6.121 1 96.69 188 ALA A C 1
ATOM 1518 O O . ALA A 1 188 ? 1.068 16.484 6.371 1 96.69 188 ALA A O 1
ATOM 1519 N N . GLY A 1 189 ? 1.951 14.492 5.93 1 96.38 189 GLY A N 1
ATOM 1520 C CA . GLY A 1 189 ? 0.676 13.82 6.102 1 96.38 189 GLY A CA 1
ATOM 1521 C C . GLY A 1 189 ? 0.387 13.453 7.543 1 96.38 189 GLY A C 1
ATOM 1522 O O . GLY A 1 189 ? -0.745 13.102 7.887 1 96.38 189 GLY A O 1
ATOM 1523 N N . MET A 1 190 ? 1.368 13.531 8.359 1 98.56 190 MET A N 1
ATOM 1524 C CA . MET A 1 190 ? 1.239 13.359 9.805 1 98.56 190 MET A CA 1
ATOM 1525 C C . MET A 1 190 ? 2.266 14.203 10.547 1 98.56 190 MET A C 1
ATOM 1527 O O . MET A 1 190 ? 3.453 14.172 10.227 1 98.56 190 MET A O 1
ATOM 1531 N N . PHE A 1 191 ? 1.802 14.969 11.562 1 98.88 191 PHE A N 1
ATOM 1532 C CA . PHE A 1 191 ? 2.748 15.703 12.398 1 98.88 191 PHE A CA 1
ATOM 1533 C C . PHE A 1 191 ? 2.107 16.094 13.727 1 98.88 191 PHE A C 1
ATOM 1535 O O . PHE A 1 191 ? 0.881 16.141 13.844 1 98.88 191 PHE A O 1
ATOM 1542 N N . VAL A 1 192 ? 2.955 16.312 14.734 1 98.94 192 VAL A N 1
ATOM 1543 C CA . VAL A 1 192 ? 2.57 16.812 16.047 1 98.94 192 VAL A CA 1
ATOM 1544 C C . VAL A 1 192 ? 2.963 18.281 16.188 1 98.94 192 VAL A C 1
ATOM 1546 O O . VAL A 1 192 ? 4.094 18.656 15.867 1 98.94 192 VAL A O 1
ATOM 1549 N N . TYR A 1 193 ? 2.051 19.062 16.625 1 98.81 193 TYR A N 1
ATOM 1550 C CA . TYR A 1 193 ? 2.314 20.5 16.688 1 98.81 193 TYR A CA 1
ATOM 1551 C C . TYR A 1 193 ? 1.47 21.156 17.766 1 98.81 193 TYR A C 1
ATOM 1553 O O . TYR A 1 193 ? 0.603 20.516 18.359 1 98.81 193 TYR A O 1
ATOM 1561 N N . GLU A 1 194 ? 1.766 22.375 18.047 1 98.5 194 GLU A N 1
ATOM 1562 C CA . GLU A 1 194 ? 0.995 23.203 18.953 1 98.5 194 GLU A CA 1
ATOM 1563 C C . GLU A 1 194 ? 0.35 24.375 18.219 1 98.5 194 GLU A C 1
ATOM 1565 O O . GLU A 1 194 ? 1.048 25.234 17.688 1 98.5 194 GLU A O 1
ATOM 1570 N N . PRO A 1 195 ? -0.994 24.359 18.234 1 98.38 195 PRO A N 1
ATOM 1571 C CA . PRO A 1 195 ? -1.637 25.578 17.703 1 98.38 195 PRO A CA 1
ATOM 1572 C C . PRO A 1 195 ? -1.179 26.844 18.406 1 98.38 195 PRO A C 1
ATOM 1574 O O . PRO A 1 195 ? -0.944 26.828 19.625 1 98.38 195 PRO A O 1
ATOM 1577 N N . ASN A 1 196 ? -1.002 27.844 17.641 1 97.69 196 ASN A N 1
ATOM 1578 C CA . ASN A 1 196 ? -0.47 29.125 18.109 1 97.69 196 ASN A CA 1
ATOM 1579 C C . ASN A 1 196 ? -0.816 30.266 17.141 1 97.69 196 ASN A C 1
ATOM 1581 O O . ASN A 1 196 ? -0.525 30.188 15.953 1 97.69 196 ASN A O 1
ATOM 1585 N N . LEU A 1 197 ? -1.388 31.375 17.672 1 97.88 197 LEU A N 1
ATOM 1586 C CA . LEU A 1 197 ? -1.867 32.469 16.828 1 97.88 197 LEU A CA 1
ATOM 1587 C C . LEU A 1 197 ? -0.701 33.188 16.172 1 97.88 197 LEU A C 1
ATOM 1589 O O . LEU A 1 197 ? -0.812 33.656 15.039 1 97.88 197 LEU A O 1
ATOM 1593 N N . ALA A 1 198 ? 0.362 33.344 16.922 1 98.12 198 ALA A N 1
ATOM 1594 C CA . ALA A 1 198 ? 1.529 34 16.344 1 98.12 198 ALA A CA 1
ATOM 1595 C C . ALA A 1 198 ? 2.08 33.219 15.164 1 98.12 198 ALA A C 1
ATOM 1597 O O . ALA A 1 198 ? 2.35 33.781 14.102 1 98.12 198 ALA A O 1
ATOM 1598 N N . THR A 1 199 ? 2.256 31.891 15.383 1 98.12 199 THR A N 1
ATOM 1599 C CA . THR A 1 199 ? 2.709 31.016 14.305 1 98.12 199 THR A CA 1
ATOM 1600 C C . THR A 1 199 ? 1.721 31.031 13.141 1 98.12 199 THR A C 1
ATOM 1602 O O . THR A 1 199 ? 2.123 31.109 11.977 1 98.12 199 THR A O 1
ATOM 1605 N N . TYR A 1 200 ? 0.445 30.984 13.5 1 98.12 200 TYR A N 1
ATOM 1606 C CA . TYR A 1 200 ? -0.613 31 12.492 1 98.12 200 TYR A CA 1
ATOM 1607 C C . TYR A 1 200 ? -0.486 32.219 11.586 1 98.12 200 TYR A C 1
ATOM 1609 O O . TYR A 1 200 ? -0.432 32.094 10.359 1 98.12 200 TYR A O 1
ATOM 1617 N N . ARG A 1 201 ? -0.423 33.438 12.164 1 98 201 ARG A N 1
ATOM 1618 C CA . ARG A 1 201 ? -0.326 34.656 11.398 1 98 201 ARG A CA 1
ATOM 1619 C C . ARG A 1 201 ? 0.951 34.688 10.57 1 98 201 ARG A C 1
ATOM 1621 O O . ARG A 1 201 ? 0.927 35.094 9.398 1 98 201 ARG A O 1
ATOM 1628 N N . ASP A 1 202 ? 1.994 34.25 11.195 1 98.19 202 ASP A N 1
ATOM 1629 C CA . ASP A 1 202 ? 3.273 34.219 10.484 1 98.19 202 ASP A CA 1
ATOM 1630 C C . ASP A 1 202 ? 3.24 33.25 9.305 1 98.19 202 ASP A C 1
ATOM 1632 O O . ASP A 1 202 ? 3.785 33.562 8.242 1 98.19 202 ASP A O 1
ATOM 1636 N N . LEU A 1 203 ? 2.65 32.094 9.484 1 97.81 203 LEU A N 1
ATOM 1637 C CA . LEU A 1 203 ? 2.494 31.125 8.414 1 97.81 203 LEU A CA 1
ATOM 1638 C C . LEU A 1 203 ? 1.751 31.734 7.23 1 97.81 203 LEU A C 1
ATOM 1640 O O . LEU A 1 203 ? 2.207 31.625 6.09 1 97.81 203 LEU A O 1
ATOM 1644 N N . LEU A 1 204 ? 0.619 32.344 7.465 1 96.25 204 LEU A N 1
ATOM 1645 C CA . LEU A 1 204 ? -0.218 32.906 6.406 1 96.25 204 LEU A CA 1
ATOM 1646 C C . LEU A 1 204 ? 0.496 34.031 5.684 1 96.25 204 LEU A C 1
ATOM 1648 O O . LEU A 1 204 ? 0.389 34.156 4.461 1 96.25 204 LEU A O 1
ATOM 1652 N N . GLN A 1 205 ? 1.22 34.844 6.449 1 96.62 205 GLN A N 1
ATOM 1653 C CA . GLN A 1 205 ? 1.981 35.938 5.828 1 96.62 205 GLN A CA 1
ATOM 1654 C C . GLN A 1 205 ? 3.109 35.375 4.961 1 96.62 205 GLN A C 1
ATOM 1656 O O . GLN A 1 205 ? 3.322 35.844 3.84 1 96.62 205 GLN A O 1
ATOM 1661 N N . THR A 1 206 ? 3.777 34.406 5.48 1 96.62 206 THR A N 1
ATOM 1662 C CA . THR A 1 206 ? 4.926 33.844 4.785 1 96.62 206 THR A CA 1
ATOM 1663 C C . THR A 1 206 ? 4.492 33.156 3.5 1 96.62 206 THR A C 1
ATOM 1665 O O . THR A 1 206 ? 5.188 33.219 2.484 1 96.62 206 THR A O 1
ATOM 1668 N N . VAL A 1 207 ? 3.35 32.406 3.523 1 93.31 207 VAL A N 1
ATOM 1669 C CA . VAL A 1 207 ? 2.85 31.688 2.357 1 93.31 207 VAL A CA 1
ATOM 1670 C C . VAL A 1 207 ? 2.641 32.656 1.2 1 93.31 207 VAL A C 1
ATOM 1672 O O . VAL A 1 207 ? 2.865 32.312 0.039 1 93.31 207 VAL A O 1
ATOM 1675 N N . GLN A 1 208 ? 2.289 33.906 1.471 1 91.19 208 GLN A N 1
ATOM 1676 C CA . GLN A 1 208 ? 1.955 34.906 0.452 1 91.19 208 GLN A CA 1
ATOM 1677 C C . GLN A 1 208 ? 3.205 35.375 -0.282 1 91.19 208 GLN A C 1
ATOM 1679 O O . GLN A 1 208 ? 3.113 35.938 -1.376 1 91.19 208 GLN A O 1
ATOM 1684 N N . VAL A 1 209 ? 4.344 35.125 0.256 1 92.19 209 VAL A N 1
ATOM 1685 C CA . VAL A 1 209 ? 5.566 35.625 -0.368 1 92.19 209 VAL A CA 1
ATOM 1686 C C . VAL A 1 209 ? 6.477 34.469 -0.72 1 92.19 209 VAL A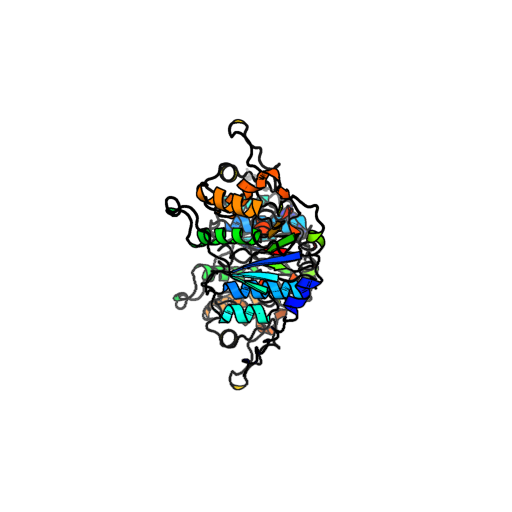 C 1
ATOM 1688 O O . VAL A 1 209 ? 7.656 34.656 -1.029 1 92.19 209 VAL A O 1
ATOM 1691 N N . THR A 1 210 ? 6.008 33.25 -0.52 1 90.38 210 THR A N 1
ATOM 1692 C CA . THR A 1 210 ? 6.785 32.062 -0.841 1 90.38 210 THR A CA 1
ATOM 1693 C C . THR A 1 210 ? 6.352 31.484 -2.184 1 90.38 210 THR A C 1
ATOM 1695 O O . THR A 1 210 ? 5.16 31.297 -2.428 1 90.38 210 THR A O 1
ATOM 1698 N N . GLN A 1 211 ? 7.312 31.188 -3.014 1 84.75 211 GLN A N 1
ATOM 1699 C CA . GLN A 1 211 ? 7.008 30.594 -4.312 1 84.75 211 GLN A CA 1
ATOM 1700 C C . GLN A 1 211 ? 6.508 29.172 -4.16 1 84.75 211 GLN A C 1
ATOM 1702 O O . GLN A 1 211 ? 7.141 28.344 -3.479 1 84.75 211 GLN A O 1
ATOM 1707 N N . PRO A 1 212 ? 5.383 28.906 -4.777 1 82.25 212 PRO A N 1
ATOM 1708 C CA . PRO A 1 212 ? 4.887 27.531 -4.715 1 82.25 212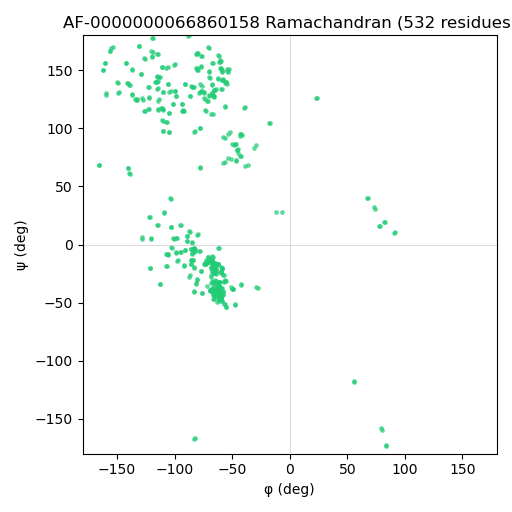 PRO A CA 1
ATOM 1709 C C . PRO A 1 212 ? 5.836 26.531 -5.375 1 82.25 212 PRO A C 1
ATOM 1711 O O . PRO A 1 212 ? 6.52 26.875 -6.344 1 82.25 212 PRO A O 1
ATOM 1714 N N . THR A 1 213 ? 5.918 25.406 -4.789 1 84.25 213 THR A N 1
ATOM 1715 C CA . THR A 1 213 ? 6.727 24.297 -5.305 1 84.25 213 THR A CA 1
ATOM 1716 C C . THR A 1 213 ? 5.855 23.094 -5.609 1 84.25 213 THR A C 1
ATOM 1718 O O . THR A 1 213 ? 4.645 23.125 -5.398 1 84.25 213 THR A O 1
ATOM 1721 N N . SER A 1 214 ? 6.426 22.016 -6.137 1 77.81 214 SER A N 1
ATOM 1722 C CA . SER A 1 214 ? 5.703 20.844 -6.617 1 77.81 214 SER A CA 1
ATOM 1723 C C . SER A 1 214 ? 4.965 20.141 -5.48 1 77.81 214 SER A C 1
ATOM 1725 O O . SER A 1 214 ? 3.877 19.609 -5.676 1 77.81 214 SER A O 1
ATOM 1727 N N . PHE A 1 215 ? 5.531 20.219 -4.262 1 84.62 215 PHE A N 1
ATOM 1728 C CA . PHE A 1 215 ? 4.898 19.516 -3.158 1 84.62 215 PHE A CA 1
ATOM 1729 C C . PHE A 1 215 ? 4.082 20.469 -2.299 1 84.62 215 PHE A C 1
ATOM 1731 O O . PHE A 1 215 ? 3.623 20.094 -1.215 1 84.62 215 PHE A O 1
ATOM 1738 N N . ALA A 1 216 ? 3.994 21.75 -2.744 1 87.75 216 ALA A N 1
ATOM 1739 C CA . ALA A 1 216 ? 3.066 22.75 -2.203 1 87.75 216 ALA A CA 1
ATOM 1740 C C . ALA A 1 216 ? 3.25 22.906 -0.698 1 87.75 216 ALA A C 1
ATOM 1742 O O . ALA A 1 216 ? 4.332 23.281 -0.234 1 87.75 216 ALA A O 1
ATOM 1743 N N . GLU A 1 217 ? 2.16 22.594 0.008 1 92.38 217 GLU A N 1
ATOM 1744 C CA . GLU A 1 217 ? 2.145 22.875 1.44 1 92.38 217 GLU A CA 1
ATOM 1745 C C . GLU A 1 217 ? 3.191 22.047 2.178 1 92.38 217 GLU A C 1
ATOM 1747 O O . GLU A 1 217 ? 3.734 22.484 3.193 1 92.38 217 GLU A O 1
ATOM 1752 N N . GLN A 1 218 ? 3.488 20.797 1.723 1 93.44 218 GLN A N 1
ATOM 1753 C CA . GLN A 1 218 ? 4.52 19.984 2.375 1 93.44 218 GLN A CA 1
ATOM 1754 C C . GLN A 1 218 ? 5.883 20.672 2.289 1 93.44 218 GLN A C 1
ATOM 1756 O O . GLN A 1 218 ? 6.602 20.766 3.287 1 93.44 218 GLN A O 1
ATOM 1761 N N . ASP A 1 219 ? 6.219 21.156 1.062 1 92.94 219 ASP A N 1
ATOM 1762 C CA . ASP A 1 219 ? 7.461 21.906 0.897 1 92.94 219 ASP A CA 1
ATOM 1763 C C . ASP A 1 219 ? 7.473 23.141 1.786 1 92.94 219 ASP A C 1
ATOM 1765 O O . ASP A 1 219 ? 8.484 23.438 2.426 1 92.94 219 ASP A O 1
ATOM 1769 N N . PHE A 1 220 ? 6.43 23.828 1.787 1 94.81 220 PHE A N 1
ATOM 1770 C CA . PHE A 1 220 ? 6.32 25.062 2.566 1 94.81 220 PHE A CA 1
ATOM 1771 C C . PHE A 1 220 ? 6.543 24.781 4.047 1 94.81 220 PHE A C 1
ATOM 1773 O O . PHE A 1 220 ? 7.336 25.469 4.699 1 94.81 220 PHE A O 1
ATOM 1780 N N . LEU A 1 221 ? 5.875 23.766 4.598 1 97.5 221 LEU A N 1
ATOM 1781 C CA . LEU A 1 221 ? 6 23.438 6.016 1 97.5 221 LEU A CA 1
ATOM 1782 C C . LEU A 1 221 ? 7.422 23 6.348 1 97.5 221 LEU A C 1
ATOM 1784 O O . LEU A 1 221 ? 7.938 23.328 7.422 1 97.5 221 LEU A O 1
ATOM 1788 N N . ASN A 1 222 ? 8.047 22.25 5.422 1 97.75 222 ASN A N 1
ATOM 1789 C CA . ASN A 1 222 ? 9.438 21.859 5.637 1 97.75 222 ASN A CA 1
ATOM 1790 C C . ASN A 1 222 ? 10.359 23.078 5.723 1 97.75 222 ASN A C 1
ATOM 1792 O O . ASN A 1 222 ? 11.266 23.125 6.551 1 97.75 222 ASN A O 1
ATOM 1796 N N . MET A 1 223 ? 10.133 24.062 4.871 1 96.94 223 MET A N 1
ATOM 1797 C CA . MET A 1 223 ? 10.914 25.281 4.902 1 96.94 223 MET A CA 1
ATOM 1798 C C . MET A 1 223 ? 10.656 26.062 6.191 1 96.94 223 MET A C 1
ATOM 1800 O O . MET A 1 223 ? 11.594 26.469 6.875 1 96.94 223 MET A O 1
ATOM 1804 N N . TYR A 1 224 ? 9.461 26.219 6.531 1 97.75 224 TYR A N 1
ATOM 1805 C CA . TYR A 1 224 ? 9.062 27.062 7.641 1 97.75 224 TYR A CA 1
ATOM 1806 C C . TYR A 1 224 ? 9.5 26.484 8.977 1 97.75 224 TYR A C 1
ATOM 1808 O O . TYR A 1 224 ? 9.953 27.203 9.867 1 97.75 224 TYR A O 1
ATOM 1816 N N . PHE A 1 225 ? 9.398 25.156 9.156 1 98.38 225 PHE A N 1
ATOM 1817 C CA . PHE A 1 225 ? 9.641 24.531 10.461 1 98.38 225 PHE A CA 1
ATOM 1818 C C . PHE A 1 225 ? 11.008 23.875 10.492 1 98.38 225 PHE A C 1
ATOM 1820 O O . PHE A 1 225 ? 11.289 23.062 11.375 1 98.38 225 PHE A O 1
ATOM 1827 N N . LYS A 1 226 ? 11.867 24.156 9.586 1 97.69 226 LYS A N 1
ATOM 1828 C CA . LYS A 1 226 ? 13.172 23.516 9.43 1 97.69 226 LYS A CA 1
ATOM 1829 C C . LYS A 1 226 ? 13.93 23.484 10.75 1 97.69 226 LYS A C 1
ATOM 1831 O O . LYS A 1 226 ? 14.539 22.469 11.094 1 97.69 226 LYS A O 1
ATOM 1836 N N . ASP A 1 227 ? 13.844 24.531 11.57 1 97.56 227 ASP A N 1
ATOM 1837 C CA . ASP A 1 227 ? 14.656 24.656 12.773 1 97.56 227 ASP A CA 1
ATOM 1838 C C . ASP A 1 227 ? 14 23.953 13.953 1 97.56 227 ASP A C 1
ATOM 1840 O O . ASP A 1 227 ? 14.656 23.672 14.961 1 97.56 227 ASP A O 1
ATOM 1844 N N . LYS A 1 228 ? 12.766 23.656 13.859 1 98.25 228 LYS A N 1
ATOM 1845 C CA . LYS A 1 228 ? 12.023 23.031 14.961 1 98.25 228 LYS A CA 1
ATOM 1846 C C . LYS A 1 228 ? 11.766 21.562 14.688 1 98.25 228 LYS A C 1
ATOM 1848 O O . LYS A 1 228 ? 11.328 20.828 15.578 1 98.25 228 LYS A O 1
ATOM 1853 N N . TYR A 1 229 ? 12.062 21.109 13.477 1 98.62 229 TYR A N 1
ATOM 1854 C CA . TYR A 1 229 ? 11.734 19.75 13.031 1 98.62 229 TYR A CA 1
ATOM 1855 C C . TYR A 1 229 ? 12.516 18.719 13.828 1 98.62 229 TYR A C 1
ATOM 1857 O O . TYR A 1 229 ? 13.734 18.828 13.969 1 98.62 229 TYR A O 1
ATOM 1865 N N . ARG A 1 230 ? 11.789 17.766 14.367 1 98.69 230 ARG A N 1
ATOM 1866 C CA . ARG A 1 230 ? 12.336 16.578 15.031 1 98.69 230 ARG A CA 1
ATOM 1867 C C . ARG A 1 230 ? 11.75 15.305 14.438 1 98.69 230 ARG A C 1
ATOM 1869 O O . ARG A 1 230 ? 10.547 15.047 14.562 1 98.69 230 ARG A O 1
ATOM 1876 N N . PRO A 1 231 ? 12.617 14.5 13.805 1 98.5 231 PRO A N 1
ATOM 1877 C CA . PRO A 1 231 ? 12.109 13.258 13.211 1 98.5 231 PRO A CA 1
ATOM 1878 C C . PRO A 1 231 ? 11.633 12.258 14.258 1 98.5 231 PRO A C 1
ATOM 1880 O O . PRO A 1 231 ? 12.242 12.141 15.328 1 98.5 231 PRO A O 1
ATOM 1883 N N . ILE A 1 232 ? 10.516 11.641 13.984 1 98.69 232 ILE A N 1
ATOM 1884 C CA . ILE A 1 232 ? 10.055 10.484 14.742 1 98.69 232 ILE A CA 1
ATOM 1885 C C . ILE A 1 232 ? 10.039 9.25 13.844 1 98.69 232 ILE A C 1
ATOM 1887 O O . ILE A 1 232 ? 10.148 9.367 12.617 1 98.69 232 ILE A O 1
ATOM 1891 N N . PRO A 1 233 ? 9.961 8.055 14.383 1 98 233 PRO A N 1
ATOM 1892 C CA . PRO A 1 233 ? 10.102 6.816 13.617 1 98 233 PRO A CA 1
ATOM 1893 C C . PRO A 1 233 ? 9.031 6.668 12.539 1 98 233 PRO A C 1
ATOM 1895 O O . PRO A 1 233 ? 7.914 7.164 12.695 1 98 233 PRO A O 1
ATOM 1898 N N . ASN A 1 234 ? 9.352 5.879 11.547 1 97 234 ASN A N 1
ATOM 1899 C CA . ASN A 1 234 ? 8.516 5.617 10.383 1 97 234 ASN A CA 1
ATOM 1900 C C . ASN A 1 234 ? 7.215 4.918 10.766 1 97 234 ASN A C 1
ATOM 1902 O O . ASN A 1 234 ? 6.23 4.98 10.031 1 97 234 ASN A O 1
ATOM 1906 N N . VAL A 1 235 ? 7.148 4.348 11.914 1 98 235 VAL A N 1
ATOM 1907 C CA . VAL A 1 235 ? 6.004 3.541 12.328 1 98 235 VAL A CA 1
ATOM 1908 C C . VAL A 1 235 ? 4.793 4.441 12.547 1 98 235 VAL A C 1
ATOM 1910 O O . VAL A 1 235 ? 3.656 3.965 12.594 1 98 235 VAL A O 1
ATOM 1913 N N . TYR A 1 236 ? 5.008 5.801 12.656 1 98.75 236 TYR A N 1
ATOM 1914 C CA . TYR A 1 236 ? 3.928 6.73 12.961 1 98.75 236 TYR A CA 1
ATOM 1915 C C . TYR A 1 236 ? 3.336 7.324 11.688 1 98.75 236 TYR A C 1
ATOM 1917 O O . TYR A 1 236 ? 2.346 8.055 11.742 1 98.75 236 TYR A O 1
ATOM 1925 N N . ASN A 1 237 ? 3.875 7.078 10.555 1 98.12 237 ASN A N 1
ATOM 1926 C CA . ASN A 1 237 ? 3.445 7.547 9.242 1 98.12 237 ASN A CA 1
ATOM 1927 C C . ASN A 1 237 ? 4.129 6.77 8.125 1 98.12 237 ASN A C 1
ATOM 1929 O O . ASN A 1 237 ? 4.898 7.34 7.348 1 98.12 237 ASN A O 1
ATOM 1933 N N . LEU A 1 238 ? 3.785 5.516 8 1 96.38 238 LEU A N 1
ATOM 1934 C CA . LEU A 1 238 ? 4.406 4.695 6.961 1 96.38 238 LEU A CA 1
ATOM 1935 C C . LEU A 1 238 ? 3.791 4.988 5.598 1 96.38 238 LEU A C 1
ATOM 1937 O O . LEU A 1 238 ? 2.73 4.453 5.266 1 96.38 238 LEU A O 1
ATOM 1941 N N . VAL A 1 239 ? 4.496 5.77 4.875 1 93.69 239 VAL A N 1
ATOM 1942 C CA . VAL A 1 239 ? 4.121 5.938 3.475 1 93.69 239 VAL A CA 1
ATOM 1943 C C . VAL A 1 239 ? 4.336 4.629 2.719 1 93.69 239 VAL A C 1
ATOM 1945 O O . VAL A 1 239 ? 5.43 4.062 2.75 1 93.69 239 VAL A O 1
ATOM 1948 N N . LEU A 1 240 ? 3.379 4.172 2.023 1 90.5 240 LEU A N 1
ATOM 1949 C CA . LEU A 1 240 ? 3.371 2.811 1.493 1 90.5 240 LEU A CA 1
ATOM 1950 C C . LEU A 1 240 ? 4.539 2.594 0.538 1 90.5 240 LEU A C 1
ATOM 1952 O O . LEU A 1 240 ? 5.105 1.5 0.483 1 90.5 240 LEU A O 1
ATOM 1956 N N . ALA A 1 241 ? 4.969 3.598 -0.178 1 88.56 241 ALA A N 1
ATOM 1957 C CA . ALA A 1 241 ? 6.078 3.453 -1.118 1 88.56 241 ALA A CA 1
ATOM 1958 C C . ALA A 1 241 ? 7.344 2.988 -0.406 1 88.56 241 ALA A C 1
ATOM 1960 O O . ALA A 1 241 ? 8.242 2.412 -1.029 1 88.56 241 ALA A O 1
ATOM 1961 N N . MET A 1 242 ? 7.422 3.168 0.899 1 92.12 242 MET A N 1
ATOM 1962 C CA . MET A 1 242 ? 8.578 2.732 1.679 1 92.12 242 MET A CA 1
ATOM 1963 C C . MET A 1 242 ? 8.727 1.216 1.63 1 92.12 242 MET A C 1
ATOM 1965 O O . MET A 1 242 ? 9.828 0.69 1.809 1 92.12 242 MET A O 1
ATOM 1969 N N . LEU A 1 243 ? 7.648 0.54 1.357 1 88.69 243 LEU A N 1
ATOM 1970 C CA . LEU A 1 243 ? 7.648 -0.919 1.352 1 88.69 243 LEU A CA 1
ATOM 1971 C C . LEU A 1 243 ? 8.531 -1.459 0.23 1 88.69 243 LEU A C 1
ATOM 1973 O O . LEU A 1 243 ? 9.125 -2.531 0.364 1 88.69 243 LEU A O 1
ATOM 1977 N N . TRP A 1 244 ? 8.734 -0.643 -0.841 1 86.25 244 TRP A N 1
ATOM 1978 C CA . TRP A 1 244 ? 9.555 -1.148 -1.938 1 86.25 244 TRP A CA 1
ATOM 1979 C C . TRP A 1 244 ? 10.766 -0.25 -2.176 1 86.25 244 TRP A C 1
ATOM 1981 O O . TRP A 1 244 ? 11.766 -0.685 -2.748 1 86.25 244 TRP A O 1
ATOM 1991 N N . ARG A 1 245 ? 10.672 0.978 -1.698 1 89.81 245 ARG A N 1
ATOM 1992 C CA . ARG A 1 245 ? 11.812 1.865 -1.87 1 89.81 245 ARG A CA 1
ATOM 1993 C C . ARG A 1 245 ? 12.852 1.634 -0.78 1 89.81 245 ARG A C 1
ATOM 1995 O O . ARG A 1 245 ? 14.055 1.685 -1.043 1 89.81 245 ARG A O 1
ATOM 2002 N N . HIS A 1 246 ? 12.32 1.437 0.429 1 93.69 246 HIS A N 1
ATOM 2003 C CA . HIS A 1 246 ? 13.195 1.241 1.576 1 93.69 246 HIS A CA 1
ATOM 2004 C C . HIS A 1 246 ? 12.664 0.15 2.5 1 93.69 246 HIS A C 1
ATOM 2006 O O . HIS A 1 246 ? 12.469 0.382 3.695 1 93.69 246 HIS A O 1
ATOM 2012 N N . PRO A 1 247 ? 12.547 -1.062 1.944 1 90.62 247 PRO A N 1
ATOM 2013 C CA . PRO A 1 247 ? 12.023 -2.139 2.785 1 90.62 247 PRO A CA 1
ATOM 2014 C C . PRO A 1 247 ? 12.883 -2.4 4.02 1 90.62 247 PRO A C 1
ATOM 2016 O O . PRO A 1 247 ? 12.375 -2.871 5.043 1 90.62 247 PRO A O 1
ATOM 2019 N N . GLU A 1 248 ? 14.18 -2.049 3.994 1 91.38 248 GLU A N 1
ATOM 2020 C CA . GLU A 1 248 ? 15.094 -2.258 5.113 1 91.38 248 GLU A CA 1
ATOM 2021 C C . GLU A 1 248 ? 14.727 -1.368 6.297 1 91.38 248 GLU A C 1
ATOM 2023 O O . GLU A 1 248 ? 15.125 -1.638 7.43 1 91.38 248 GLU A O 1
ATOM 2028 N N . ASN A 1 249 ? 13.953 -0.301 6.023 1 94.81 249 ASN A N 1
ATOM 2029 C CA . ASN A 1 249 ? 13.586 0.642 7.074 1 94.81 249 ASN A CA 1
ATOM 2030 C C . ASN A 1 249 ? 12.188 0.356 7.613 1 94.81 249 ASN A C 1
ATOM 2032 O O . ASN A 1 249 ? 11.641 1.14 8.391 1 94.81 249 ASN A O 1
ATOM 2036 N N . VAL A 1 250 ? 11.586 -0.736 7.148 1 94.06 250 VAL A N 1
ATOM 2037 C CA . VAL A 1 250 ? 10.203 -1.025 7.535 1 94.06 250 VAL A CA 1
ATOM 2038 C C . VAL A 1 250 ? 10.172 -2.238 8.461 1 94.06 250 VAL A C 1
ATOM 2040 O O . VAL A 1 250 ? 10.648 -3.316 8.102 1 94.06 250 VAL A O 1
ATOM 2043 N N . GLU A 1 251 ? 9.734 -2 9.672 1 93.25 251 GLU A N 1
ATOM 2044 C CA . GLU A 1 251 ? 9.383 -3.068 10.602 1 93.25 251 GLU A CA 1
ATOM 2045 C C . GLU A 1 251 ? 7.863 -3.193 10.734 1 93.25 251 GLU A C 1
ATOM 2047 O O . GLU A 1 251 ? 7.258 -2.527 11.578 1 93.25 251 GLU A O 1
ATOM 2052 N N . LEU A 1 252 ? 7.312 -4.07 10.023 1 91.56 252 LEU A N 1
ATOM 2053 C CA . LEU A 1 252 ? 5.863 -4.141 9.883 1 91.56 252 LEU A CA 1
ATOM 2054 C C . LEU A 1 252 ? 5.195 -4.375 11.234 1 91.56 252 LEU A C 1
ATOM 2056 O O . LEU A 1 252 ? 4.129 -3.822 11.508 1 91.56 252 LEU A O 1
ATOM 2060 N N . ASP A 1 253 ? 5.812 -5.16 12.047 1 92.56 253 ASP A N 1
ATOM 2061 C CA . ASP A 1 253 ? 5.199 -5.535 13.32 1 92.56 253 ASP A CA 1
ATOM 2062 C C . ASP A 1 253 ? 5.172 -4.352 14.289 1 92.56 253 ASP A C 1
ATOM 2064 O O . ASP A 1 253 ? 4.48 -4.395 15.305 1 92.56 253 ASP A O 1
ATOM 2068 N N . LYS A 1 254 ? 5.871 -3.289 13.93 1 96.44 254 LYS A N 1
ATOM 2069 C CA . LYS A 1 254 ? 5.93 -2.115 14.797 1 96.44 254 LYS A CA 1
ATOM 2070 C C . LYS A 1 254 ? 5.098 -0.971 14.219 1 96.44 254 LYS A C 1
ATOM 2072 O O . LYS A 1 254 ? 4.887 0.046 14.891 1 96.44 254 LYS A O 1
ATOM 2077 N N . VAL A 1 255 ? 4.602 -1.116 13.016 1 96.75 255 VAL A N 1
ATOM 2078 C CA . VAL A 1 255 ? 3.895 -0.041 12.328 1 96.75 255 VAL A CA 1
ATOM 2079 C C . VAL A 1 255 ? 2.594 0.275 13.062 1 96.75 255 VAL A C 1
ATOM 2081 O O . VAL A 1 255 ? 1.831 -0.631 13.398 1 96.75 255 VAL A O 1
ATOM 2084 N N . LYS A 1 256 ? 2.322 1.563 13.289 1 97.75 256 LYS A N 1
ATOM 2085 C CA . LYS A 1 256 ? 1.113 2.008 13.977 1 97.75 256 LYS A CA 1
ATOM 2086 C C . LYS A 1 256 ? 0.189 2.766 13.023 1 97.75 256 LYS A C 1
ATOM 2088 O O . LYS A 1 256 ? -1.033 2.727 13.18 1 97.75 256 LYS A O 1
ATOM 2093 N N . VAL A 1 257 ? 0.761 3.469 12.117 1 97.69 257 VAL A N 1
ATOM 2094 C CA . VAL A 1 257 ? 0.007 4.336 11.219 1 97.69 257 VAL A CA 1
ATOM 2095 C C . VAL A 1 257 ? 0.471 4.121 9.773 1 97.69 257 VAL A C 1
ATOM 2097 O O . VAL A 1 257 ? 1.668 4.191 9.484 1 97.69 257 VAL A O 1
ATOM 2100 N N . VAL A 1 258 ? -0.497 3.803 8.914 1 95.5 258 VAL A N 1
ATOM 2101 C CA . VAL A 1 258 ? -0.196 3.594 7.5 1 95.5 258 VAL A CA 1
ATOM 2102 C C . VAL A 1 258 ? -0.778 4.738 6.672 1 95.5 258 VAL A C 1
ATOM 2104 O O . VAL A 1 258 ? -1.944 5.102 6.836 1 95.5 258 VAL A O 1
ATOM 2107 N N . HIS A 1 259 ? 0.086 5.266 5.82 1 95.19 259 HIS A N 1
ATOM 2108 C CA . HIS A 1 259 ? -0.282 6.352 4.918 1 95.19 259 HIS A CA 1
ATOM 2109 C C . HIS A 1 259 ? -0.332 5.871 3.473 1 95.19 259 HIS A C 1
ATOM 2111 O O . HIS A 1 259 ? 0.707 5.746 2.82 1 95.19 259 HIS A O 1
ATOM 2117 N N . TYR A 1 260 ? -1.397 5.574 2.979 1 86.31 260 TYR A N 1
ATOM 2118 C CA . TYR A 1 260 ? -1.515 4.898 1.689 1 86.31 260 TYR A CA 1
ATOM 2119 C C . TYR A 1 260 ? -1.547 5.91 0.548 1 86.31 260 TYR A C 1
ATOM 2121 O O . TYR A 1 260 ? -1.331 5.551 -0.612 1 86.31 260 TYR A O 1
ATOM 2129 N N . CYS A 1 261 ? -1.225 7.148 0.865 1 65.25 261 CYS A N 1
ATOM 2130 C CA . CYS A 1 261 ? -1.098 8.227 -0.112 1 65.25 261 CYS A CA 1
ATOM 2131 C C . CYS A 1 261 ? -1.9 7.918 -1.37 1 65.25 261 CYS A C 1
ATOM 2133 O O . CYS A 1 261 ? -2.139 6.75 -1.688 1 65.25 261 CYS A O 1
ATOM 2135 N N . ALA A 1 262 ? -2.746 8.781 -1.777 1 53.44 262 ALA A N 1
ATOM 2136 C CA . ALA A 1 262 ? -3.537 8.523 -2.979 1 53.44 262 ALA A CA 1
ATOM 2137 C C . ALA A 1 262 ? -2.764 7.66 -3.969 1 53.44 262 ALA A C 1
ATOM 2139 O O . ALA A 1 262 ? -1.606 7.945 -4.281 1 53.44 262 ALA A O 1
ATOM 2140 N N . ALA A 1 263 ? -2.83 6.41 -3.711 1 45.81 263 ALA A N 1
ATOM 2141 C CA . ALA A 1 263 ? -2.203 5.227 -4.301 1 45.81 263 ALA A CA 1
ATOM 2142 C C . ALA A 1 263 ? -1.642 5.539 -5.684 1 45.81 263 ALA A C 1
ATOM 2144 O O . ALA A 1 263 ? -2.318 6.152 -6.512 1 45.81 263 ALA A O 1
ATOM 2145 N N . VAL A 1 264 ? -0.355 5.668 -5.715 1 39.91 264 VAL A N 1
ATOM 2146 C CA . VAL A 1 264 ? 0.6 5.738 -6.816 1 39.91 264 VAL A CA 1
ATOM 2147 C C . VAL A 1 264 ? 0.24 4.703 -7.879 1 39.91 264 VAL A C 1
ATOM 2149 O O . VAL A 1 264 ? -0.023 3.543 -7.562 1 39.91 264 VAL A O 1
ATOM 2152 N N . SER A 1 265 ? -0.447 5.027 -8.859 1 36.41 265 SER A N 1
ATOM 2153 C CA . SER A 1 265 ? -0.386 4.184 -10.047 1 36.41 265 SER A CA 1
ATOM 2154 C C . SER A 1 265 ? 1.02 3.633 -10.266 1 36.41 265 SER A C 1
ATOM 2156 O O . SER A 1 265 ? 1.973 4.395 -10.438 1 36.41 265 SER A O 1
ATOM 2158 N N . VAL A 1 266 ? 1.526 2.82 -9.531 1 34.47 266 VAL A N 1
ATOM 2159 C CA . VAL A 1 266 ? 2.803 2.258 -9.961 1 34.47 266 VAL A CA 1
ATOM 2160 C C . VAL A 1 266 ? 2.715 1.845 -11.43 1 34.47 266 VAL A C 1
ATOM 2162 O O . VAL A 1 266 ? 1.896 0.999 -11.797 1 34.47 266 VAL A O 1
ATOM 2165 N N . GLN A 1 267 ? 2.678 2.721 -12.336 1 31.38 267 GLN A N 1
ATOM 2166 C CA . GLN A 1 267 ? 2.91 2.342 -13.727 1 31.38 267 GLN A CA 1
ATOM 2167 C C . GLN A 1 267 ? 4.07 1.356 -13.836 1 31.38 267 GLN A C 1
ATOM 2169 O O . GLN A 1 267 ? 5.215 1.696 -13.531 1 31.38 267 GLN A O 1
ATOM 2174 N N . PHE A 1 268 ? 3.777 0.121 -13.469 1 31.14 268 PHE A N 1
ATOM 2175 C CA . PHE A 1 268 ? 4.805 -0.809 -13.922 1 31.14 268 PHE A CA 1
ATOM 2176 C C . PHE A 1 268 ? 4.895 -0.812 -15.445 1 31.14 268 PHE A C 1
ATOM 2178 O O . PHE A 1 268 ? 3.891 -0.618 -16.141 1 31.14 268 PHE A O 1
ATOM 2185 N N . MET B 1 1 ? 43.781 -39.156 -35.219 1 27.91 1 MET B N 1
ATOM 2186 C CA . MET B 1 1 ? 43.906 -38.594 -33.875 1 27.91 1 MET B CA 1
ATOM 2187 C C . MET B 1 1 ? 42.562 -38.156 -33.344 1 27.91 1 MET B C 1
ATOM 2189 O O . MET B 1 1 ? 41.844 -37.406 -34.031 1 27.91 1 MET B O 1
ATOM 2193 N N . ALA B 1 2 ? 42.031 -38.875 -32.281 1 38.75 2 ALA B N 1
ATOM 2194 C CA . ALA B 1 2 ? 40.656 -38.812 -31.766 1 38.75 2 ALA B CA 1
ATOM 2195 C C . ALA B 1 2 ? 40.375 -37.438 -31.141 1 38.75 2 ALA B C 1
ATOM 2197 O O . ALA B 1 2 ? 41.188 -36.906 -30.391 1 38.75 2 ALA B O 1
ATOM 2198 N N . PRO B 1 3 ? 39.469 -36.594 -31.75 1 37.19 3 PRO B N 1
ATOM 2199 C CA . PRO B 1 3 ? 39.281 -35.219 -31.281 1 37.19 3 PRO B CA 1
ATOM 2200 C C . PRO B 1 3 ? 38.906 -35.156 -29.797 1 37.19 3 PRO B C 1
ATOM 2202 O O . PRO B 1 3 ? 38.344 -36.125 -29.25 1 37.19 3 PRO B O 1
ATOM 2205 N N . ASN B 1 4 ? 39.719 -34.5 -28.891 1 34.72 4 ASN B N 1
ATOM 2206 C CA . ASN B 1 4 ? 39.625 -34.312 -27.438 1 34.72 4 ASN B CA 1
ATOM 2207 C C . ASN B 1 4 ? 38.312 -33.625 -27.031 1 34.72 4 ASN B C 1
ATOM 2209 O O . ASN B 1 4 ? 38.062 -32.5 -27.453 1 34.72 4 ASN B O 1
ATOM 2213 N N . ILE B 1 5 ? 37.25 -34.406 -26.703 1 32.12 5 ILE B N 1
ATOM 2214 C CA . ILE B 1 5 ? 35.938 -34 -26.188 1 32.12 5 ILE B CA 1
ATOM 2215 C C . ILE B 1 5 ? 36.094 -33.219 -24.891 1 32.12 5 ILE B C 1
ATOM 2217 O O . ILE B 1 5 ? 36.562 -33.781 -23.891 1 32.12 5 ILE B O 1
ATOM 2221 N N . THR B 1 6 ? 36.625 -31.984 -24.922 1 32.28 6 THR B N 1
ATOM 2222 C CA . THR B 1 6 ? 36.75 -31.172 -23.703 1 32.28 6 THR B CA 1
ATOM 2223 C C . THR B 1 6 ? 35.406 -31.094 -22.984 1 32.28 6 THR B C 1
ATOM 2225 O O . THR B 1 6 ? 34.438 -30.594 -23.547 1 32.28 6 THR B O 1
ATOM 2228 N N . THR B 1 7 ? 35.062 -31.859 -21.984 1 26.91 7 THR B N 1
ATOM 2229 C CA . THR B 1 7 ? 33.938 -31.891 -21.047 1 26.91 7 THR B CA 1
ATOM 2230 C C . THR B 1 7 ? 33.781 -30.531 -20.359 1 26.91 7 THR B C 1
ATOM 2232 O O . THR B 1 7 ? 34.656 -30.109 -19.609 1 26.91 7 THR B O 1
ATOM 2235 N N . VAL B 1 8 ? 33.281 -29.531 -21 1 29.59 8 VAL B N 1
ATOM 2236 C CA . VAL B 1 8 ? 32.969 -28.266 -20.328 1 29.59 8 VAL B CA 1
ATOM 2237 C C . VAL B 1 8 ? 32.188 -28.531 -19.047 1 29.59 8 VAL B C 1
ATOM 2239 O O . VAL B 1 8 ? 31.062 -29.047 -19.094 1 29.59 8 VAL B O 1
ATOM 2242 N N . LYS B 1 9 ? 32.844 -28.797 -17.969 1 30.69 9 LYS B N 1
ATOM 2243 C CA . LYS B 1 9 ? 32.281 -28.875 -16.609 1 30.69 9 LYS B CA 1
ATOM 2244 C C . LYS B 1 9 ? 31.344 -27.703 -16.344 1 30.69 9 LYS B C 1
ATOM 2246 O O . LYS B 1 9 ? 31.781 -26.547 -16.359 1 30.69 9 LYS B O 1
ATOM 2251 N N . THR B 1 10 ? 30.078 -27.734 -16.766 1 33.62 10 THR B N 1
ATOM 2252 C CA . THR B 1 10 ? 29.047 -26.734 -16.469 1 33.62 10 THR B CA 1
ATOM 2253 C C . THR B 1 10 ? 29.031 -26.391 -14.984 1 33.62 10 THR B C 1
ATOM 2255 O O . THR B 1 10 ? 28.797 -27.266 -14.148 1 33.62 10 THR B O 1
ATOM 2258 N N . THR B 1 11 ? 29.797 -25.484 -14.539 1 34.62 11 THR B N 1
ATOM 2259 C CA . THR B 1 11 ? 29.891 -24.938 -13.188 1 34.62 11 THR B CA 1
ATOM 2260 C C . THR B 1 11 ? 28.5 -24.672 -12.625 1 34.62 11 THR B C 1
ATOM 2262 O O . THR B 1 11 ? 27.766 -23.828 -13.148 1 34.62 11 THR B O 1
ATOM 2265 N N . ILE B 1 12 ? 27.781 -25.641 -12.148 1 36.69 12 ILE B N 1
ATOM 2266 C CA . ILE B 1 12 ? 26.562 -25.5 -11.352 1 36.69 12 ILE B CA 1
ATOM 2267 C C . ILE B 1 12 ? 26.75 -24.406 -10.312 1 36.69 12 ILE B C 1
ATOM 2269 O O . ILE B 1 12 ? 27.719 -24.406 -9.562 1 36.69 12 ILE B O 1
ATOM 2273 N N . THR B 1 13 ? 26.312 -23.172 -10.648 1 40.81 13 THR B N 1
ATOM 2274 C CA . THR B 1 13 ? 26.422 -22.094 -9.672 1 40.81 13 THR B CA 1
ATOM 2275 C C . THR B 1 13 ? 25.75 -22.484 -8.352 1 40.81 13 THR B C 1
ATOM 2277 O O . THR B 1 13 ? 24.969 -23.438 -8.305 1 40.81 13 THR B O 1
ATOM 2280 N N . ASP B 1 14 ? 26.203 -21.969 -7.262 1 45.03 14 ASP B N 1
ATOM 2281 C CA . ASP B 1 14 ? 25.719 -22.219 -5.902 1 45.03 14 ASP B CA 1
ATOM 2282 C C . ASP B 1 14 ? 24.188 -22.25 -5.859 1 45.03 14 ASP B C 1
ATOM 2284 O O . ASP B 1 14 ? 23.609 -23 -5.074 1 45.03 14 ASP B O 1
ATOM 2288 N N . ALA B 1 15 ? 23.594 -21.516 -6.617 1 49.34 15 ALA B N 1
ATOM 2289 C CA . ALA B 1 15 ? 22.141 -21.516 -6.742 1 49.34 15 ALA B CA 1
ATOM 2290 C C . ALA B 1 15 ? 21.641 -22.828 -7.309 1 49.34 15 ALA B C 1
ATOM 2292 O O . ALA B 1 15 ? 20.594 -23.344 -6.887 1 49.34 15 ALA B O 1
ATOM 2293 N N . GLN B 1 16 ? 22.359 -23.359 -8.289 1 44.25 16 GLN B N 1
ATOM 2294 C CA . GLN B 1 16 ? 21.984 -24.656 -8.852 1 44.25 16 GLN B CA 1
ATOM 2295 C C . GLN B 1 16 ? 22.203 -25.766 -7.848 1 44.25 16 GLN B C 1
ATOM 2297 O O . GLN B 1 16 ? 21.5 -26.781 -7.867 1 44.25 16 GLN B O 1
ATOM 2302 N N . ALA B 1 17 ? 23.125 -25.609 -7.117 1 46.19 17 ALA B N 1
ATOM 2303 C CA . ALA B 1 17 ? 23.469 -26.609 -6.105 1 46.19 17 ALA B CA 1
ATOM 2304 C C . ALA B 1 17 ? 22.375 -26.688 -5.043 1 46.19 17 ALA B C 1
ATOM 2306 O O . ALA B 1 17 ? 22.094 -27.781 -4.512 1 46.19 17 ALA B O 1
ATOM 2307 N N . LYS B 1 18 ? 21.781 -25.578 -4.703 1 48.03 18 LYS B N 1
ATOM 2308 C CA . LYS B 1 18 ? 20.719 -25.625 -3.697 1 48.03 18 LYS B CA 1
ATOM 2309 C C . LYS B 1 18 ? 19.531 -26.422 -4.191 1 48.03 18 LYS B C 1
ATOM 2311 O O . LYS B 1 18 ? 18.672 -26.844 -3.396 1 48.03 18 LYS B O 1
ATOM 2316 N N . VAL B 1 19 ? 19.266 -26.578 -5.453 1 47.34 19 VAL B N 1
ATOM 2317 C CA . VAL B 1 19 ? 18.188 -27.406 -5.973 1 47.34 19 VAL B CA 1
ATOM 2318 C C . VAL B 1 19 ? 18.375 -28.844 -5.484 1 47.34 19 VAL B C 1
ATOM 2320 O O . VAL B 1 19 ? 17.391 -29.531 -5.176 1 47.34 19 VAL B O 1
ATOM 2323 N N . ALA B 1 20 ? 19.625 -29.328 -5.477 1 43.75 20 ALA B N 1
ATOM 2324 C CA . ALA B 1 20 ? 19.891 -30.734 -5.176 1 43.75 20 ALA B CA 1
ATOM 2325 C C . ALA B 1 20 ? 19.484 -31.078 -3.744 1 43.75 20 ALA B C 1
ATOM 2327 O O . ALA B 1 20 ? 19.016 -32.188 -3.471 1 43.75 20 ALA B O 1
ATOM 2328 N N . THR B 1 21 ? 19.734 -30.297 -2.791 1 47.06 21 THR B N 1
ATOM 2329 C CA . THR B 1 21 ? 19.469 -30.719 -1.419 1 47.06 21 THR B CA 1
ATOM 2330 C C . THR B 1 21 ? 18.031 -30.406 -1.024 1 47.06 21 THR B C 1
ATOM 2332 O O . THR B 1 21 ? 17.516 -30.938 -0.034 1 47.06 21 THR B O 1
ATOM 2335 N N . ASP B 1 22 ? 17.344 -29.359 -1.608 1 57.06 22 ASP B N 1
ATOM 2336 C CA . ASP B 1 22 ? 16.031 -28.891 -1.181 1 57.06 22 ASP B CA 1
ATOM 2337 C C . ASP B 1 22 ? 14.922 -29.734 -1.806 1 57.06 22 ASP B C 1
ATOM 2339 O O . ASP B 1 22 ? 14.953 -30.016 -3.004 1 57.06 22 ASP B O 1
ATOM 2343 N N . HIS B 1 23 ? 14.336 -30.891 -0.963 1 65.94 23 HIS B N 1
ATOM 2344 C CA . HIS B 1 23 ? 13.195 -31.781 -1.131 1 65.94 23 HIS B CA 1
ATOM 2345 C C . HIS B 1 23 ? 12.344 -31.375 -2.328 1 65.94 23 HIS B C 1
ATOM 2347 O O . HIS B 1 23 ? 11.133 -31.625 -2.344 1 65.94 23 HIS B O 1
ATOM 2353 N N . GLY B 1 24 ? 13.023 -30.672 -3.43 1 92.62 24 GLY B N 1
ATOM 2354 C CA . GLY B 1 24 ? 12.266 -30.312 -4.621 1 92.62 24 GLY B CA 1
ATOM 2355 C C . GLY B 1 24 ? 11.312 -29.156 -4.391 1 92.62 24 GLY B C 1
ATOM 2356 O O . GLY B 1 24 ? 10.188 -29.156 -4.895 1 92.62 24 GLY B O 1
ATOM 2357 N N . ARG B 1 25 ? 11.656 -28.219 -3.508 1 97.94 25 ARG B N 1
ATOM 2358 C CA . ARG B 1 25 ? 10.805 -27.078 -3.211 1 97.94 25 ARG B CA 1
ATOM 2359 C C . ARG B 1 25 ? 11.453 -25.781 -3.676 1 97.94 25 ARG B C 1
ATOM 2361 O O . ARG B 1 25 ? 12.68 -25.656 -3.662 1 97.94 25 ARG B O 1
ATOM 2368 N N . ALA B 1 26 ? 10.641 -24.844 -4.152 1 98.75 26 ALA B N 1
ATOM 2369 C CA . ALA B 1 26 ? 11.156 -23.562 -4.605 1 98.75 26 ALA B CA 1
ATOM 2370 C C . ALA B 1 26 ? 10.039 -22.516 -4.68 1 98.75 26 ALA B C 1
ATOM 2372 O O . ALA B 1 26 ? 8.867 -22.875 -4.816 1 98.75 26 ALA B O 1
ATOM 2373 N N . TYR B 1 27 ? 10.414 -21.297 -4.48 1 98.88 27 TYR B N 1
ATOM 2374 C CA . TYR B 1 27 ? 9.547 -20.203 -4.891 1 98.88 27 TYR B CA 1
ATOM 2375 C C . TYR B 1 27 ? 9.617 -19.984 -6.395 1 98.88 27 TYR B C 1
ATOM 2377 O O . TYR B 1 27 ? 10.609 -20.328 -7.035 1 98.88 27 TYR B O 1
ATOM 2385 N N . VAL B 1 28 ? 8.562 -19.453 -6.934 1 98.88 28 VAL B N 1
ATOM 2386 C CA . VAL B 1 28 ? 8.578 -19.125 -8.359 1 98.88 28 VAL B CA 1
ATOM 2387 C C . VAL B 1 28 ? 7.844 -17.812 -8.586 1 98.88 28 VAL B C 1
ATOM 2389 O O . VAL B 1 28 ? 6.883 -17.484 -7.887 1 98.88 28 VAL B O 1
ATOM 2392 N N . THR B 1 29 ? 8.359 -16.969 -9.4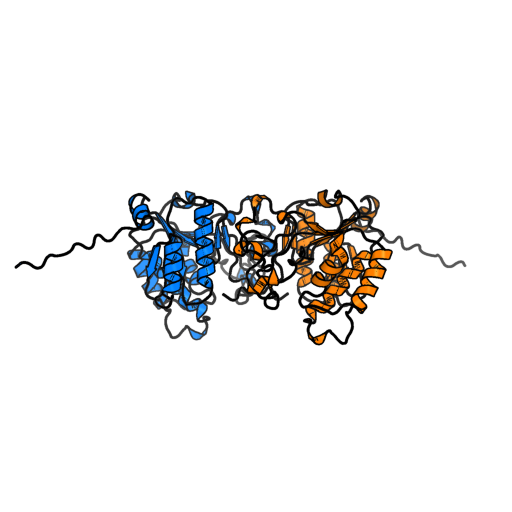45 1 98.5 29 THR B N 1
ATOM 2393 C CA . THR B 1 29 ? 7.719 -15.734 -9.914 1 98.5 29 THR B CA 1
ATOM 2394 C C . THR B 1 29 ? 7.77 -15.641 -11.438 1 98.5 29 THR B C 1
ATOM 2396 O O . THR B 1 29 ? 8.328 -16.516 -12.102 1 98.5 29 THR B O 1
ATOM 2399 N N . PHE B 1 30 ? 7.051 -14.656 -11.945 1 96.94 30 PHE B N 1
ATOM 2400 C CA . PHE B 1 30 ? 6.891 -14.484 -13.383 1 96.94 30 PHE B CA 1
ATOM 2401 C C . PHE B 1 30 ? 7.359 -13.094 -13.812 1 96.94 30 PHE B C 1
ATOM 2403 O O . PHE B 1 30 ? 7.102 -12.109 -13.117 1 96.94 30 PHE B O 1
ATOM 2410 N N . LEU B 1 31 ? 8.125 -13.031 -14.914 1 96.12 31 LEU B N 1
ATOM 2411 C CA . LEU B 1 31 ? 8.602 -11.758 -15.438 1 96.12 31 LEU B CA 1
ATOM 2412 C C . LEU B 1 31 ? 8.469 -11.703 -16.953 1 96.12 31 LEU B C 1
ATOM 2414 O O . LEU B 1 31 ? 8.844 -12.648 -17.641 1 96.12 31 LEU B O 1
ATOM 2418 N N . ALA B 1 32 ? 7.855 -10.641 -17.422 1 93.81 32 ALA B N 1
ATOM 2419 C CA . ALA B 1 32 ? 7.707 -10.391 -18.859 1 93.81 32 ALA B CA 1
ATOM 2420 C C . ALA B 1 32 ? 8.172 -8.984 -19.219 1 93.81 32 ALA B C 1
ATOM 2422 O O . ALA B 1 32 ? 8.094 -8.062 -18.391 1 93.81 32 ALA B O 1
ATOM 2423 N N . GLY B 1 33 ? 8.734 -8.836 -20.406 1 91.75 33 GLY B N 1
ATOM 2424 C CA . GLY B 1 33 ? 8.992 -7.52 -20.984 1 91.75 33 GLY B CA 1
ATOM 2425 C C . GLY B 1 33 ? 10.289 -6.902 -20.484 1 91.75 33 GLY B C 1
ATOM 2426 O O . GLY B 1 33 ? 11.102 -7.574 -19.859 1 91.75 33 GLY B O 1
ATOM 2427 N N . ASN B 1 34 ? 10.469 -5.668 -20.875 1 90.75 34 ASN B N 1
ATOM 2428 C CA . ASN B 1 34 ? 11.719 -4.973 -20.578 1 90.75 34 ASN B CA 1
ATOM 2429 C C . ASN B 1 34 ? 11.492 -3.801 -19.625 1 90.75 34 ASN B C 1
ATOM 2431 O O . ASN B 1 34 ? 12.359 -2.939 -19.469 1 90.75 34 ASN B O 1
ATOM 2435 N N . GLY B 1 35 ? 10.422 -3.814 -19.016 1 87.38 35 GLY B N 1
ATOM 2436 C CA . GLY B 1 35 ? 10.117 -2.699 -18.141 1 87.38 35 GLY B CA 1
ATOM 2437 C C . GLY B 1 35 ? 10.75 -2.832 -16.766 1 87.38 35 GLY B C 1
ATOM 2438 O O . GLY B 1 35 ? 11.672 -3.633 -16.578 1 87.38 35 GLY B O 1
ATOM 2439 N N . ASP B 1 36 ? 10.312 -1.994 -15.797 1 84.25 36 ASP B N 1
ATOM 2440 C CA . ASP B 1 36 ? 10.898 -1.877 -14.461 1 84.25 36 ASP B CA 1
ATOM 2441 C C . ASP B 1 36 ? 10.414 -3 -13.547 1 84.25 36 ASP B C 1
ATOM 2443 O O . ASP B 1 36 ? 10.773 -3.043 -12.367 1 84.25 36 ASP B O 1
ATOM 2447 N N . TYR B 1 37 ? 9.727 -3.988 -14.078 1 87.75 37 TYR B N 1
ATOM 2448 C CA . TYR B 1 37 ? 9.211 -5.074 -13.25 1 87.75 37 TYR B CA 1
ATOM 2449 C C . TYR B 1 37 ? 10.352 -5.922 -12.688 1 87.75 37 TYR B C 1
ATOM 2451 O O . TYR B 1 37 ? 10.188 -6.582 -11.664 1 87.75 37 TYR B O 1
ATOM 2459 N N . VAL B 1 38 ? 11.461 -5.844 -13.398 1 94.06 38 VAL B N 1
ATOM 2460 C CA . VAL B 1 38 ? 12.625 -6.582 -12.914 1 94.06 38 VAL B CA 1
ATOM 2461 C C . VAL B 1 38 ? 13.023 -6.07 -11.539 1 94.06 38 VAL B C 1
ATOM 2463 O O . VAL B 1 38 ? 13.484 -6.84 -10.688 1 94.06 38 VAL B O 1
ATOM 2466 N N . LYS B 1 39 ? 12.812 -4.797 -11.297 1 91 39 LYS B N 1
ATOM 2467 C CA . LYS B 1 39 ? 13.141 -4.23 -9.992 1 91 39 LYS B CA 1
ATOM 2468 C C . LYS B 1 39 ? 12.289 -4.852 -8.891 1 91 39 LYS B C 1
ATOM 2470 O O . LYS B 1 39 ? 12.766 -5.078 -7.777 1 91 39 LYS B O 1
ATOM 2475 N N . GLY B 1 40 ? 11.016 -5.105 -9.258 1 92.38 40 GLY B N 1
ATOM 2476 C CA . GLY B 1 40 ? 10.148 -5.789 -8.32 1 92.38 40 GLY B CA 1
ATOM 2477 C C . GLY B 1 40 ? 10.617 -7.191 -7.98 1 92.38 40 GLY B C 1
ATOM 2478 O O . GLY B 1 40 ? 10.633 -7.582 -6.812 1 92.38 40 GLY B O 1
ATOM 2479 N N . VAL B 1 41 ? 11.055 -7.863 -8.938 1 96.19 41 VAL B N 1
ATOM 2480 C CA . VAL B 1 41 ? 11.531 -9.227 -8.734 1 96.19 41 VAL B CA 1
ATOM 2481 C C . VAL B 1 41 ? 12.828 -9.211 -7.926 1 96.19 41 VAL B C 1
ATOM 2483 O O . VAL B 1 41 ? 13.031 -10.07 -7.066 1 96.19 41 VAL B O 1
ATOM 2486 N N . VAL B 1 42 ? 13.672 -8.258 -8.203 1 95.81 42 VAL B N 1
ATOM 2487 C CA . VAL B 1 42 ? 14.891 -8.109 -7.41 1 95.81 42 VAL B CA 1
ATOM 2488 C C . VAL B 1 42 ? 14.523 -7.863 -5.945 1 95.81 42 VAL B C 1
ATOM 2490 O O . VAL B 1 42 ? 15.117 -8.461 -5.043 1 95.81 42 VAL B O 1
ATOM 2493 N N . GLY B 1 43 ? 13.57 -7.004 -5.773 1 93.88 43 GLY B N 1
ATOM 2494 C CA . GLY B 1 43 ? 13.078 -6.77 -4.426 1 93.88 43 GLY B CA 1
ATOM 2495 C C . GLY B 1 43 ? 12.562 -8.031 -3.754 1 93.88 43 GLY B C 1
ATOM 2496 O O . GLY B 1 43 ? 12.828 -8.266 -2.574 1 93.88 43 GLY B O 1
ATOM 2497 N N . LEU B 1 44 ? 11.836 -8.789 -4.5 1 96.56 44 LEU B N 1
ATOM 2498 C CA . LEU B 1 44 ? 11.32 -10.062 -4.004 1 96.56 44 LEU B CA 1
ATOM 2499 C C . LEU B 1 44 ? 12.461 -10.984 -3.59 1 96.56 44 LEU B C 1
ATOM 2501 O O . LEU B 1 44 ? 12.438 -11.562 -2.504 1 96.56 44 LEU B O 1
ATOM 2505 N N . ALA B 1 45 ? 13.453 -11.086 -4.402 1 97.62 45 ALA B N 1
ATOM 2506 C CA . ALA B 1 45 ? 14.617 -11.914 -4.109 1 97.62 45 ALA B CA 1
ATOM 2507 C C . ALA B 1 45 ? 15.312 -11.453 -2.83 1 97.62 45 ALA B C 1
ATOM 2509 O O . ALA B 1 45 ? 15.648 -12.266 -1.965 1 97.62 45 ALA B O 1
ATOM 2510 N N . LYS B 1 46 ? 15.5 -10.203 -2.703 1 96.06 46 LYS B N 1
ATOM 2511 C CA . LYS B 1 46 ? 16.141 -9.641 -1.514 1 96.06 46 LYS B CA 1
ATOM 2512 C C . LYS B 1 46 ? 15.297 -9.906 -0.266 1 96.06 46 LYS B C 1
ATOM 2514 O O . LYS B 1 46 ? 15.836 -10.203 0.799 1 96.06 46 LYS B O 1
ATOM 2519 N N . GLY B 1 47 ? 14.023 -9.773 -0.434 1 95.88 47 GLY B N 1
ATOM 2520 C CA . GLY B 1 47 ? 13.125 -10.062 0.671 1 95.88 47 GLY B CA 1
ATOM 2521 C C . GLY B 1 47 ? 13.234 -11.5 1.16 1 95.88 47 GLY B C 1
ATOM 2522 O O . GLY B 1 47 ? 13.352 -11.742 2.363 1 95.88 47 GLY B O 1
ATOM 2523 N N . LEU B 1 48 ? 13.242 -12.406 0.24 1 98.12 48 LEU B N 1
ATOM 2524 C CA . LEU B 1 48 ? 13.359 -13.82 0.588 1 98.12 48 LEU B CA 1
ATOM 2525 C C . LEU B 1 48 ? 14.695 -14.102 1.273 1 98.12 48 LEU B C 1
ATOM 2527 O O . LEU B 1 48 ? 14.75 -14.852 2.246 1 98.12 48 LEU B O 1
ATOM 2531 N N . ARG B 1 49 ? 15.734 -13.492 0.802 1 97.44 49 ARG B N 1
ATOM 2532 C CA . ARG B 1 49 ? 17.047 -13.648 1.422 1 97.44 49 ARG B CA 1
ATOM 2533 C C . ARG B 1 49 ? 17.047 -13.078 2.834 1 97.44 49 ARG B C 1
ATOM 2535 O O . ARG B 1 49 ? 17.578 -13.695 3.758 1 97.44 49 ARG B O 1
ATOM 2542 N N . LYS B 1 50 ? 16.5 -11.945 2.975 1 95.5 50 LYS B N 1
ATOM 2543 C CA . LYS B 1 50 ? 16.484 -11.25 4.262 1 95.5 50 LYS B CA 1
ATOM 2544 C C . LYS B 1 50 ? 15.789 -12.078 5.332 1 95.5 50 LYS B C 1
ATOM 2546 O O . LYS B 1 50 ? 16.219 -12.094 6.488 1 95.5 50 LYS B O 1
ATOM 2551 N N . VAL B 1 51 ? 14.758 -12.758 4.938 1 97.25 51 VAL B N 1
ATOM 2552 C CA . VAL B 1 51 ? 14.008 -13.531 5.918 1 97.25 51 VAL B CA 1
ATOM 2553 C C . VAL B 1 51 ? 14.594 -14.938 6.031 1 97.25 51 VAL B C 1
ATOM 2555 O O . VAL B 1 51 ? 14.016 -15.805 6.688 1 97.25 51 VAL B O 1
ATOM 2558 N N . LYS B 1 52 ? 15.656 -15.211 5.316 1 97.69 52 LYS B N 1
ATOM 2559 C CA . LYS B 1 52 ? 16.453 -16.438 5.398 1 97.69 52 LYS B CA 1
ATOM 2560 C C . LYS B 1 52 ? 15.664 -17.641 4.898 1 97.69 52 LYS B C 1
ATOM 2562 O O . LYS B 1 52 ? 15.641 -18.688 5.547 1 97.69 52 LYS B O 1
ATOM 2567 N N . SER B 1 53 ? 14.938 -17.391 3.836 1 98 53 SER B N 1
ATOM 2568 C CA . SER B 1 53 ? 14.305 -18.531 3.193 1 98 53 SER B CA 1
ATOM 2569 C C . SER B 1 53 ? 15.352 -19.562 2.766 1 98 53 SER B C 1
ATOM 2571 O O . SER B 1 53 ? 16.422 -19.203 2.289 1 98 53 SER B O 1
ATOM 2573 N N . MET B 1 54 ? 14.953 -20.797 2.934 1 97.38 54 MET B N 1
ATOM 2574 C CA . MET B 1 54 ? 15.875 -21.891 2.615 1 97.38 54 MET B CA 1
ATOM 2575 C C . MET B 1 54 ? 15.797 -22.25 1.137 1 97.38 54 MET B C 1
ATOM 2577 O O . MET B 1 54 ? 16.672 -22.938 0.614 1 97.38 54 MET B O 1
ATOM 2581 N N . TYR B 1 55 ? 14.859 -21.812 0.446 1 97.88 55 TYR B N 1
ATOM 2582 C CA . TYR B 1 55 ? 14.57 -22.312 -0.893 1 97.88 55 TYR B CA 1
ATOM 2583 C C . TYR B 1 55 ? 14.875 -21.266 -1.949 1 97.88 55 TYR B C 1
ATOM 2585 O O . TYR B 1 55 ? 14.773 -20.062 -1.685 1 97.88 55 TYR B O 1
ATOM 2593 N N . PRO B 1 56 ? 15.188 -21.688 -3.125 1 97.69 56 PRO B N 1
ATOM 2594 C CA . PRO B 1 56 ? 15.523 -20.75 -4.195 1 97.69 56 PRO B CA 1
ATOM 2595 C C . PRO B 1 56 ? 14.289 -20.078 -4.793 1 97.69 56 PRO B C 1
ATOM 2597 O O . PRO B 1 56 ? 13.164 -20.531 -4.57 1 97.69 56 PRO B O 1
ATOM 2600 N N . LEU B 1 57 ? 14.578 -18.969 -5.477 1 98.69 57 LEU B N 1
ATOM 2601 C CA . LEU B 1 57 ? 13.562 -18.297 -6.277 1 98.69 57 LEU B CA 1
ATOM 2602 C C . LEU B 1 57 ? 13.781 -18.562 -7.762 1 98.69 57 LEU B C 1
ATOM 2604 O O . LEU B 1 57 ? 14.805 -18.156 -8.32 1 98.69 57 LEU B O 1
ATOM 2608 N N . VAL B 1 58 ? 12.859 -19.281 -8.344 1 98.81 58 VAL B N 1
ATOM 2609 C CA . VAL B 1 58 ? 12.844 -19.469 -9.797 1 98.81 58 VAL B CA 1
ATOM 2610 C C . VAL B 1 58 ? 12.094 -18.312 -10.461 1 98.81 58 VAL B C 1
ATOM 2612 O O . VAL B 1 58 ? 10.984 -17.969 -10.039 1 98.81 58 VAL B O 1
ATOM 2615 N N . VAL B 1 59 ? 12.695 -17.672 -11.438 1 98.81 59 VAL B N 1
ATOM 2616 C CA . VAL B 1 59 ? 12.016 -16.625 -12.203 1 98.81 59 VAL B CA 1
ATOM 2617 C C . VAL B 1 59 ? 11.688 -17.141 -13.602 1 98.81 59 VAL B C 1
ATOM 2619 O O . VAL B 1 59 ? 12.578 -17.344 -14.43 1 98.81 59 VAL B O 1
ATOM 2622 N N . ALA B 1 60 ? 10.406 -17.438 -13.828 1 98.69 60 ALA B N 1
ATOM 2623 C CA . ALA B 1 60 ? 9.945 -17.781 -15.172 1 98.69 60 ALA B CA 1
ATOM 2624 C C . ALA B 1 60 ? 9.883 -16.531 -16.062 1 98.69 60 ALA B C 1
ATOM 2626 O O . ALA B 1 60 ? 9.07 -15.633 -15.82 1 98.69 60 ALA B O 1
ATOM 2627 N N . VAL B 1 61 ? 10.688 -16.5 -17.078 1 98.19 61 VAL B N 1
ATOM 2628 C CA . VAL B 1 61 ? 10.781 -15.297 -17.906 1 98.19 61 VAL B CA 1
ATOM 2629 C C . VAL B 1 61 ? 10.289 -15.602 -19.328 1 98.19 61 VAL B C 1
ATOM 2631 O O . VAL B 1 61 ? 10.516 -16.703 -19.844 1 98.19 61 VAL B O 1
ATOM 2634 N N . LEU B 1 62 ? 9.656 -14.648 -19.891 1 96.81 62 LEU B N 1
ATOM 2635 C CA . LEU B 1 62 ? 9.336 -14.742 -21.312 1 96.81 62 LEU B CA 1
ATOM 2636 C C . LEU B 1 62 ? 10.531 -14.359 -22.172 1 96.81 62 LEU B C 1
ATOM 2638 O O . LEU B 1 62 ? 11.484 -13.75 -21.672 1 96.81 62 LEU B O 1
ATOM 2642 N N . PRO B 1 63 ? 10.484 -14.688 -23.438 1 96.81 63 PRO B N 1
ATOM 2643 C CA . PRO B 1 63 ? 11.641 -14.453 -24.297 1 96.81 63 PRO B CA 1
ATOM 2644 C C . PRO B 1 63 ? 11.961 -12.969 -24.469 1 96.81 63 PRO B C 1
ATOM 2646 O O . PRO B 1 63 ? 13.102 -12.609 -24.766 1 96.81 63 PRO B O 1
ATOM 2649 N N . ASP B 1 64 ? 11.055 -12.141 -24.219 1 95.44 64 ASP B N 1
ATOM 2650 C CA . ASP B 1 64 ? 11.258 -10.719 -24.484 1 95.44 64 ASP B CA 1
ATOM 2651 C C . ASP B 1 64 ? 11.961 -10.047 -23.297 1 95.44 64 ASP B C 1
ATOM 2653 O O . ASP B 1 64 ? 12.281 -8.852 -23.359 1 95.44 64 ASP B O 1
ATOM 2657 N N . VAL B 1 65 ? 12.211 -10.75 -22.234 1 97.12 65 VAL B N 1
ATOM 2658 C CA . VAL B 1 65 ? 13 -10.203 -21.141 1 97.12 65 VAL B CA 1
ATOM 2659 C C . VAL B 1 65 ? 14.461 -10.086 -21.578 1 97.12 65 VAL B C 1
ATOM 2661 O O . VAL B 1 65 ? 15.094 -11.078 -21.938 1 97.12 65 VAL B O 1
ATOM 2664 N N . PRO B 1 66 ? 15.039 -8.914 -21.5 1 98 66 PRO B N 1
ATOM 2665 C CA . PRO B 1 66 ? 16.406 -8.711 -21.984 1 98 66 PRO B CA 1
ATOM 2666 C C . PRO B 1 66 ? 17.438 -9.461 -21.172 1 98 66 PRO B C 1
ATOM 2668 O O . PRO B 1 66 ? 17.219 -9.742 -19.984 1 98 66 PRO B O 1
ATOM 2671 N N . GLN B 1 67 ? 18.594 -9.727 -21.844 1 98.19 67 GLN B N 1
ATOM 2672 C CA . GLN B 1 67 ? 19.672 -10.469 -21.219 1 98.19 67 GLN B CA 1
ATOM 2673 C C . GLN B 1 67 ? 20.203 -9.719 -19.984 1 98.19 67 GLN B C 1
ATOM 2675 O O . GLN B 1 67 ? 20.578 -10.344 -19 1 98.19 67 GLN B O 1
ATOM 2680 N N . ASP B 1 68 ? 20.219 -8.445 -20.094 1 97.88 68 ASP B N 1
ATOM 2681 C CA . ASP B 1 68 ? 20.703 -7.664 -18.953 1 97.88 68 ASP B CA 1
ATOM 2682 C C . ASP B 1 68 ? 19.828 -7.895 -17.719 1 97.88 68 ASP B C 1
ATOM 2684 O O . ASP B 1 68 ? 20.344 -8.008 -16.609 1 97.88 68 ASP B O 1
ATOM 2688 N N . HIS B 1 69 ? 18.516 -7.918 -17.875 1 98.25 69 HIS B N 1
ATOM 2689 C CA . HIS B 1 69 ? 17.609 -8.227 -16.781 1 98.25 69 HIS B CA 1
ATOM 2690 C C . HIS B 1 69 ? 17.859 -9.625 -16.234 1 98.25 69 HIS B C 1
ATOM 2692 O O . HIS B 1 69 ? 17.891 -9.828 -15.016 1 98.25 69 HIS B O 1
ATOM 2698 N N . ARG B 1 70 ? 18.062 -10.562 -17.062 1 98.5 70 ARG B N 1
ATOM 2699 C CA . ARG B 1 70 ? 18.344 -11.93 -16.656 1 98.5 70 ARG B CA 1
ATOM 2700 C C . ARG B 1 70 ? 19.625 -12 -15.844 1 98.5 70 ARG B C 1
ATOM 2702 O O . ARG B 1 70 ? 19.688 -12.703 -14.828 1 98.5 70 ARG B O 1
ATOM 2709 N N . ASN B 1 71 ? 20.625 -11.25 -16.297 1 98.44 71 ASN B N 1
ATOM 2710 C CA . ASN B 1 71 ? 21.891 -11.203 -15.578 1 98.44 71 ASN B CA 1
ATOM 2711 C C . ASN B 1 71 ? 21.719 -10.641 -14.172 1 98.44 71 ASN B C 1
ATOM 2713 O O . ASN B 1 71 ? 22.328 -11.141 -13.219 1 98.44 71 ASN B O 1
ATOM 2717 N N . ILE B 1 72 ? 20.953 -9.656 -14.109 1 97.88 72 ILE B N 1
ATOM 2718 C CA . ILE B 1 72 ? 20.672 -9.062 -12.812 1 97.88 72 ILE B CA 1
ATOM 2719 C C . ILE B 1 72 ? 20.031 -10.094 -11.891 1 97.88 72 ILE B C 1
ATOM 2721 O O . ILE B 1 72 ? 20.438 -10.258 -10.742 1 97.88 72 ILE B O 1
ATOM 2725 N N . LEU B 1 73 ? 19.078 -10.797 -12.352 1 98.5 73 LEU B N 1
ATOM 2726 C CA . LEU B 1 73 ? 18.359 -11.781 -11.562 1 98.5 73 LEU B CA 1
ATOM 2727 C C . LEU B 1 73 ? 19.281 -12.914 -11.133 1 98.5 73 LEU B C 1
ATOM 2729 O O . LEU B 1 73 ? 19.25 -13.344 -9.977 1 98.5 73 LEU B O 1
ATOM 2733 N N . THR B 1 74 ? 20.109 -13.344 -12.039 1 98.38 74 THR B N 1
ATOM 2734 C CA . THR B 1 74 ? 21.078 -14.383 -11.719 1 98.38 74 THR B CA 1
ATOM 2735 C C . THR B 1 74 ? 22.062 -13.898 -10.648 1 98.38 74 THR B C 1
ATOM 2737 O O . THR B 1 74 ? 22.406 -14.648 -9.727 1 98.38 74 THR B O 1
ATOM 2740 N N . SER B 1 75 ? 22.438 -12.688 -10.766 1 97.81 75 SER B N 1
ATOM 2741 C CA . SER B 1 75 ? 23.359 -12.117 -9.797 1 97.81 75 SER B CA 1
ATOM 2742 C C . SER B 1 75 ? 22.719 -12.031 -8.414 1 97.81 75 SER B C 1
ATOM 2744 O O . SER B 1 75 ? 23.422 -12.008 -7.398 1 97.81 75 SER B O 1
ATOM 2746 N N . GLN B 1 76 ? 21.375 -11.984 -8.414 1 97.12 76 GLN B N 1
ATOM 2747 C CA . GLN B 1 76 ? 20.641 -11.945 -7.152 1 97.12 76 GLN B CA 1
ATOM 2748 C C . GLN B 1 76 ? 20.422 -13.359 -6.609 1 97.12 76 GLN B C 1
ATOM 2750 O O . GLN B 1 76 ? 19.719 -13.539 -5.605 1 97.12 76 GLN B O 1
ATOM 2755 N N . GLY B 1 77 ? 20.906 -14.383 -7.273 1 97.25 77 GLY B N 1
ATOM 2756 C CA . GLY B 1 77 ? 20.797 -15.758 -6.809 1 97.25 77 GLY B CA 1
ATOM 2757 C C . GLY B 1 77 ? 19.547 -16.469 -7.324 1 97.25 77 GLY B C 1
ATOM 2758 O O . GLY B 1 77 ? 19.219 -17.547 -6.863 1 97.25 77 GLY B O 1
ATOM 2759 N N . CYS B 1 78 ? 18.906 -15.852 -8.227 1 98.44 78 CYS B N 1
ATOM 2760 C CA . CYS B 1 78 ? 17.703 -16.469 -8.789 1 98.44 78 CYS B CA 1
ATOM 2761 C C . CYS B 1 78 ? 18.062 -17.5 -9.852 1 98.44 78 CYS B C 1
ATOM 2763 O O . CYS B 1 78 ? 19.156 -17.453 -10.43 1 98.44 78 CYS B O 1
ATOM 2765 N N . ILE B 1 79 ? 17.203 -18.469 -10 1 98.44 79 ILE B N 1
ATOM 2766 C CA . ILE B 1 79 ? 17.25 -19.375 -11.141 1 98.44 79 ILE B CA 1
ATOM 2767 C C . ILE B 1 79 ? 16.328 -18.844 -12.242 1 98.44 79 ILE B C 1
ATOM 2769 O O . ILE B 1 79 ? 15.109 -18.766 -12.055 1 98.44 79 ILE B O 1
ATOM 2773 N N . VAL B 1 80 ? 16.922 -18.469 -13.359 1 98.69 80 VAL B N 1
ATOM 2774 C CA . VAL B 1 80 ? 16.141 -17.906 -14.453 1 98.69 80 VAL B CA 1
ATOM 2775 C C . VAL B 1 80 ? 15.75 -19.016 -15.43 1 98.69 80 VAL B C 1
ATOM 2777 O O . VAL B 1 80 ? 16.609 -19.75 -15.938 1 98.69 80 VAL B O 1
ATOM 2780 N N . ARG B 1 81 ? 14.477 -19.203 -15.641 1 98.38 81 ARG B N 1
ATOM 2781 C CA . ARG B 1 81 ? 13.953 -20.219 -16.547 1 98.38 81 ARG B CA 1
ATOM 2782 C C . ARG B 1 81 ? 13.07 -19.594 -17.609 1 98.38 81 ARG B C 1
ATOM 2784 O O . ARG B 1 81 ? 12 -19.047 -17.312 1 98.38 81 ARG B O 1
ATOM 2791 N N . GLU B 1 82 ? 13.445 -19.688 -18.859 1 98.31 82 GLU B N 1
ATOM 2792 C CA . GLU B 1 82 ? 12.625 -19.141 -19.938 1 98.31 82 GLU B CA 1
ATOM 2793 C C . GLU B 1 82 ? 11.438 -20.062 -20.25 1 98.31 82 GLU B C 1
ATOM 2795 O O . GLU B 1 82 ? 11.578 -21.281 -20.266 1 98.31 82 GLU B O 1
ATOM 2800 N N . ILE B 1 83 ? 10.32 -19.453 -20.453 1 98.19 83 ILE B N 1
ATOM 2801 C CA . ILE B 1 83 ? 9.109 -20.203 -20.797 1 98.19 83 ILE B CA 1
ATOM 2802 C C . ILE B 1 83 ? 8.508 -19.641 -22.078 1 98.19 83 ILE B C 1
ATOM 2804 O O . ILE B 1 83 ? 8.836 -18.516 -22.484 1 98.19 83 ILE B O 1
ATOM 2808 N N . GLU B 1 84 ? 7.648 -20.453 -22.75 1 95.88 84 GLU B N 1
ATOM 2809 C CA . GLU B 1 84 ? 6.914 -20.016 -23.938 1 95.88 84 GLU B CA 1
ATOM 2810 C C . GLU B 1 84 ? 5.617 -19.312 -23.547 1 95.88 84 GLU B C 1
ATOM 2812 O O . GLU B 1 84 ? 4.91 -19.734 -22.641 1 95.88 84 GLU B O 1
ATOM 2817 N N . PRO B 1 85 ? 5.305 -18.188 -24.188 1 94.25 85 PRO B N 1
ATOM 2818 C CA . PRO B 1 85 ? 4.062 -17.5 -23.859 1 94.25 85 PRO B CA 1
ATOM 2819 C C . PRO B 1 85 ? 2.822 -18.359 -24.078 1 94.25 85 PRO B C 1
ATOM 2821 O O . PRO B 1 85 ? 2.832 -19.25 -24.938 1 94.25 85 PRO B O 1
ATOM 2824 N N . VAL B 1 86 ? 1.833 -18.125 -23.297 1 93.12 86 VAL B N 1
ATOM 2825 C CA . VAL B 1 86 ? 0.502 -18.688 -23.453 1 93.12 86 VAL B CA 1
ATOM 2826 C C . VAL B 1 86 ? -0.503 -17.594 -23.766 1 93.12 86 VAL B C 1
ATOM 2828 O O . VAL B 1 86 ? -0.581 -16.594 -23.047 1 93.12 86 VAL B O 1
ATOM 2831 N N . TYR B 1 87 ? -1.204 -17.719 -24.844 1 86.44 87 TYR B N 1
ATOM 2832 C CA . TYR B 1 87 ? -2.236 -16.766 -25.219 1 86.44 87 TYR B CA 1
ATOM 2833 C C . TYR B 1 87 ? -3.615 -17.422 -25.203 1 86.44 87 TYR B C 1
ATOM 2835 O O . TYR B 1 87 ? -3.762 -18.594 -25.562 1 86.44 87 TYR B O 1
ATOM 2843 N N . PRO B 1 88 ? -4.555 -16.594 -24.703 1 81.62 88 PRO B N 1
ATOM 2844 C CA . PRO B 1 88 ? -5.918 -17.109 -24.859 1 81.62 88 PRO B CA 1
ATOM 2845 C C . PRO B 1 88 ? -6.395 -17.094 -26.312 1 81.62 88 PRO B C 1
ATOM 2847 O O . PRO B 1 88 ? -5.711 -16.547 -27.172 1 81.62 88 PRO B O 1
ATOM 2850 N N . PRO B 1 89 ? -7.551 -17.75 -26.562 1 75.56 89 PRO B N 1
ATOM 2851 C CA . PRO B 1 89 ? -8.031 -17.797 -27.938 1 75.56 89 PRO B CA 1
ATOM 2852 C C . PRO B 1 89 ? -8.281 -16.406 -28.516 1 75.56 89 PRO B C 1
ATOM 2854 O O . PRO B 1 89 ? -8.656 -15.484 -27.781 1 75.56 89 PRO B O 1
ATOM 2857 N N . GLU B 1 90 ? -7.824 -16.094 -29.766 1 65.06 90 GLU B N 1
ATOM 2858 C CA . GLU B 1 90 ? -7.844 -14.82 -30.484 1 65.06 90 GLU B CA 1
ATOM 2859 C C . GLU B 1 90 ? -9.219 -14.164 -30.406 1 65.06 90 GLU B C 1
ATOM 2861 O O . GLU B 1 90 ? -9.328 -12.945 -30.281 1 65.06 90 GLU B O 1
ATOM 2866 N N . ASN B 1 91 ? -10.211 -14.758 -30.688 1 56.38 91 ASN B N 1
ATOM 2867 C CA . ASN B 1 91 ? -11.516 -14.141 -30.875 1 56.38 91 ASN B CA 1
ATOM 2868 C C . ASN B 1 91 ? -12.016 -13.477 -29.594 1 56.38 91 ASN B C 1
ATOM 2870 O O . ASN B 1 91 ? -13.047 -12.805 -29.594 1 56.38 91 ASN B O 1
ATOM 2874 N N . GLN B 1 92 ? -11.32 -13.586 -28.609 1 54.06 92 GLN B N 1
ATOM 2875 C CA . GLN B 1 92 ? -11.938 -13.133 -27.359 1 54.06 92 GLN B CA 1
ATOM 2876 C C . GLN B 1 92 ? -11.023 -12.156 -26.625 1 54.06 92 GLN B C 1
ATOM 2878 O O . GLN B 1 92 ? -11.281 -11.805 -25.469 1 54.06 92 GLN B O 1
ATOM 2883 N N . THR B 1 93 ? -9.906 -11.758 -27.25 1 52.47 93 THR B N 1
ATOM 2884 C CA . THR B 1 93 ? -8.922 -10.953 -26.547 1 52.47 93 THR B CA 1
ATOM 2885 C C . THR B 1 93 ? -9.312 -9.477 -26.578 1 52.47 93 THR B C 1
ATOM 2887 O O . THR B 1 93 ? -8.586 -8.625 -26.062 1 52.47 93 THR B O 1
ATOM 2890 N N . GLN B 1 94 ? -10.312 -9.234 -27.297 1 49.44 94 GLN B N 1
ATOM 2891 C CA . GLN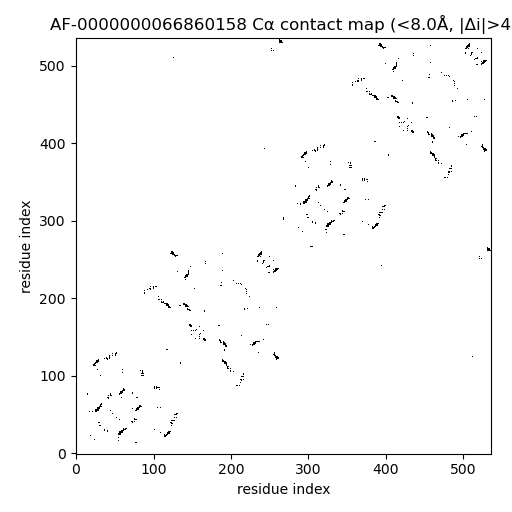 B 1 94 ? -10.617 -7.812 -27.438 1 49.44 94 GLN B CA 1
ATOM 2892 C C . GLN B 1 94 ? -10.688 -7.125 -26.078 1 49.44 94 GLN B C 1
ATOM 2894 O O . GLN B 1 94 ? -10.383 -5.934 -25.969 1 49.44 94 GLN B O 1
ATOM 2899 N N . PHE B 1 95 ? -11.203 -7.891 -25.203 1 44.5 95 PHE B N 1
ATOM 2900 C CA . PHE B 1 95 ? -11.57 -7.145 -24 1 44.5 95 PHE B CA 1
ATOM 2901 C C . PHE B 1 95 ? -10.43 -7.148 -22.984 1 44.5 95 PHE B C 1
ATOM 2903 O O . PHE B 1 95 ? -10.469 -6.41 -22 1 44.5 95 PHE B O 1
ATOM 2910 N N . ALA B 1 96 ? -9.484 -8.094 -23.141 1 50.34 96 ALA B N 1
ATOM 2911 C CA . ALA B 1 96 ? -8.531 -8.148 -22.047 1 50.34 96 ALA B CA 1
ATOM 2912 C C . ALA B 1 96 ? -7.309 -7.281 -22.328 1 50.34 96 ALA B C 1
ATOM 2914 O O . ALA B 1 96 ? -6.785 -7.277 -23.438 1 50.34 96 ALA B O 1
ATOM 2915 N N . MET B 1 97 ? -7.094 -6.223 -21.531 1 52.81 97 MET B N 1
ATOM 2916 C CA . MET B 1 97 ? -5.879 -5.418 -21.609 1 52.81 97 MET B CA 1
ATOM 2917 C C . MET B 1 97 ? -4.652 -6.301 -21.828 1 52.81 97 MET B C 1
ATOM 2919 O O . MET B 1 97 ? -4.539 -7.371 -21.234 1 52.81 97 MET B O 1
ATOM 2923 N N . ALA B 1 98 ? -3.984 -6.074 -23 1 53.97 98 ALA B N 1
ATOM 2924 C CA . ALA B 1 98 ? -2.783 -6.789 -23.406 1 53.97 98 ALA B CA 1
ATOM 2925 C C . ALA B 1 98 ? -1.987 -7.281 -22.203 1 53.97 98 ALA B C 1
ATOM 2927 O O . ALA B 1 98 ? -1.482 -8.406 -22.203 1 53.97 98 ALA B O 1
ATOM 2928 N N . TYR B 1 99 ? -2.01 -6.434 -21.234 1 56.22 99 TYR B N 1
ATOM 2929 C CA . TYR B 1 99 ? -1.241 -6.781 -20.047 1 56.22 99 TYR B CA 1
ATOM 2930 C C . TYR B 1 99 ? -1.869 -7.965 -19.312 1 56.22 99 TYR B C 1
ATOM 2932 O O . TYR B 1 99 ? -1.159 -8.836 -18.812 1 56.22 99 TYR B O 1
ATOM 2940 N N . TYR B 1 100 ? -3.098 -8.094 -19.484 1 64.56 100 TYR B N 1
ATOM 2941 C CA . TYR B 1 100 ? -3.754 -9.172 -18.766 1 64.56 100 TYR B CA 1
ATOM 2942 C C . TYR B 1 100 ? -3.615 -10.492 -19.516 1 64.56 100 TYR B C 1
ATOM 2944 O O . TYR B 1 100 ? -3.449 -11.547 -18.891 1 64.56 100 TYR B O 1
ATOM 2952 N N . VAL B 1 101 ? -3.322 -10.375 -20.797 1 75.75 101 VAL B N 1
ATOM 2953 C CA . VAL B 1 101 ? -3.318 -11.594 -21.609 1 75.75 101 VAL B CA 1
ATOM 2954 C C . VAL B 1 101 ? -2.002 -12.336 -21.406 1 75.75 101 VAL B C 1
ATOM 2956 O O . VAL B 1 101 ? -1.979 -13.57 -21.359 1 75.75 101 VAL B O 1
ATOM 2959 N N . ILE B 1 102 ? -1.021 -11.57 -21.156 1 86.88 102 ILE B N 1
ATOM 2960 C CA . ILE B 1 102 ? 0.295 -12.195 -21.062 1 86.88 102 ILE B CA 1
ATOM 2961 C C . ILE B 1 102 ? 0.404 -12.969 -19.75 1 86.88 102 ILE B C 1
ATOM 2963 O O . ILE B 1 102 ? 1.246 -13.859 -19.625 1 86.88 102 ILE B O 1
ATOM 2967 N N . ASN B 1 103 ? -0.474 -12.688 -18.812 1 89.69 103 ASN B N 1
ATOM 2968 C CA . ASN B 1 103 ? -0.403 -13.32 -17.484 1 89.69 103 ASN B CA 1
ATOM 2969 C C . ASN B 1 103 ? -0.812 -14.789 -17.547 1 89.69 103 ASN B C 1
ATOM 2971 O O . ASN B 1 103 ? -0.503 -15.562 -16.641 1 89.69 103 ASN B O 1
ATOM 2975 N N . TYR B 1 104 ? -1.429 -15.188 -18.672 1 93.19 104 TYR B N 1
ATOM 2976 C CA . TYR B 1 104 ? -1.73 -16.609 -18.844 1 93.19 104 TYR B CA 1
ATOM 2977 C C . TYR B 1 104 ? -0.451 -17.422 -18.938 1 93.19 104 TYR B C 1
ATOM 2979 O O . TYR B 1 104 ? -0.461 -18.641 -18.672 1 93.19 104 TYR B O 1
ATOM 2987 N N . SER B 1 105 ? 0.637 -16.766 -19.266 1 94.88 105 SER B N 1
ATOM 2988 C CA . SER B 1 105 ? 1.91 -17.469 -19.406 1 94.88 105 SER B CA 1
ATOM 2989 C C . SER B 1 105 ? 2.373 -18.031 -18.062 1 94.88 105 SER B C 1
ATOM 2991 O O . SER B 1 105 ? 3.195 -18.953 -18.031 1 94.88 105 SER B O 1
ATOM 2993 N N . LYS B 1 106 ? 1.81 -17.578 -16.969 1 94.44 106 LYS B N 1
ATOM 2994 C CA . LYS B 1 106 ? 2.086 -18.094 -15.625 1 94.44 106 LYS B CA 1
ATOM 2995 C C . LYS B 1 106 ? 1.739 -19.578 -15.539 1 94.44 106 LYS B C 1
ATOM 2997 O O . LYS B 1 106 ? 2.299 -20.312 -14.711 1 94.44 106 LYS B O 1
ATOM 3002 N N . LEU B 1 107 ? 0.859 -20 -16.406 1 97.12 107 LEU B N 1
ATOM 3003 C CA . LEU B 1 107 ? 0.387 -21.375 -16.344 1 97.12 107 LEU B CA 1
ATOM 3004 C C . LEU B 1 107 ? 1.516 -22.359 -16.656 1 97.12 107 LEU B C 1
ATOM 3006 O O . LEU B 1 107 ? 1.461 -23.516 -16.266 1 97.12 107 LEU B O 1
ATOM 3010 N N . ARG B 1 108 ? 2.59 -21.844 -17.281 1 97.75 108 ARG B N 1
ATOM 3011 C CA . ARG B 1 108 ? 3.721 -22.672 -17.672 1 97.75 108 ARG B CA 1
ATOM 3012 C C . ARG B 1 108 ? 4.445 -23.219 -16.453 1 97.75 108 ARG B C 1
ATOM 3014 O O . ARG B 1 108 ? 5.133 -24.234 -16.547 1 97.75 108 ARG B O 1
ATOM 3021 N N . ILE B 1 109 ? 4.238 -22.641 -15.312 1 98.5 109 ILE B N 1
ATOM 3022 C CA . ILE B 1 109 ? 5.035 -23.016 -14.148 1 98.5 109 ILE B CA 1
ATOM 3023 C C . ILE B 1 109 ? 4.582 -24.391 -13.648 1 98.5 109 ILE B C 1
ATOM 3025 O O . ILE B 1 109 ? 5.277 -25.016 -12.844 1 98.5 109 ILE B O 1
ATOM 3029 N N . TRP B 1 110 ? 3.412 -24.859 -14.055 1 98.62 110 TRP B N 1
ATOM 3030 C CA . TRP B 1 110 ? 2.969 -26.203 -13.672 1 98.62 110 TRP B CA 1
ATOM 3031 C C . TRP B 1 110 ? 3.828 -27.266 -14.328 1 98.62 110 TRP B C 1
ATOM 3033 O O . TRP B 1 110 ? 3.781 -28.438 -13.938 1 98.62 110 TRP B O 1
ATOM 3043 N N . GLU B 1 111 ? 4.637 -26.906 -15.305 1 98.19 111 GLU B N 1
ATOM 3044 C CA . GLU B 1 111 ? 5.508 -27.844 -16.016 1 98.19 111 GLU B CA 1
ATOM 3045 C C . GLU B 1 111 ? 6.82 -28.047 -15.258 1 98.19 111 GLU B C 1
ATOM 3047 O O . GLU B 1 111 ? 7.621 -28.906 -15.609 1 98.19 111 GLU B O 1
ATOM 3052 N N . PHE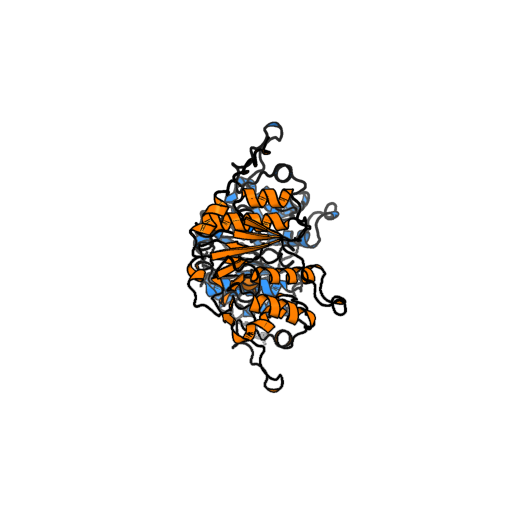 B 1 112 ? 7.02 -27.25 -14.219 1 98.19 112 PHE B N 1
ATOM 3053 C CA . PHE B 1 112 ? 8.289 -27.312 -13.5 1 98.19 112 PHE B CA 1
ATOM 3054 C C . PHE B 1 112 ? 8.312 -28.516 -12.57 1 98.19 112 PHE B C 1
ATOM 3056 O O . PHE B 1 112 ? 8.477 -28.375 -11.359 1 98.19 112 PHE B O 1
ATOM 3063 N N . VAL B 1 113 ? 8.305 -29.797 -13.078 1 97.38 113 VAL B N 1
ATOM 3064 C CA . VAL B 1 113 ? 8.07 -31.016 -12.32 1 97.38 113 VAL B CA 1
ATOM 3065 C C . VAL B 1 113 ? 9.375 -31.469 -11.664 1 97.38 113 VAL B C 1
ATOM 3067 O O . VAL B 1 113 ? 9.391 -32.469 -10.93 1 97.38 113 VAL B O 1
ATOM 3070 N N . GLU B 1 114 ? 10.484 -30.812 -11.906 1 96.25 114 GLU B N 1
ATOM 3071 C CA . GLU B 1 114 ? 11.688 -31.062 -11.117 1 96.25 114 GLU B CA 1
ATOM 3072 C C . GLU B 1 114 ? 11.5 -30.625 -9.664 1 96.25 114 GLU B C 1
ATOM 3074 O O . GLU B 1 114 ? 12.266 -31.031 -8.789 1 96.25 114 GLU B O 1
ATOM 3079 N N . TYR B 1 115 ? 10.43 -29.812 -9.43 1 97.56 115 TYR B N 1
ATOM 3080 C CA . TYR B 1 115 ? 10.062 -29.422 -8.07 1 97.56 115 TYR B CA 1
ATOM 3081 C C . TYR B 1 115 ? 8.82 -30.156 -7.605 1 97.56 115 TYR B C 1
ATOM 3083 O O . TYR B 1 115 ? 7.875 -30.344 -8.383 1 97.56 115 TYR B O 1
ATOM 3091 N N . SER B 1 116 ? 8.797 -30.609 -6.375 1 97.44 116 SER B N 1
ATOM 3092 C CA . SER B 1 116 ? 7.652 -31.328 -5.824 1 97.44 116 SER B CA 1
ATOM 3093 C C . SER B 1 116 ? 6.562 -30.359 -5.355 1 97.44 116 SER B C 1
ATOM 3095 O O . SER B 1 116 ? 5.379 -30.703 -5.375 1 97.44 116 SER B O 1
ATOM 3097 N N . LYS B 1 117 ? 6.957 -29.172 -4.859 1 98.31 117 LYS B N 1
ATOM 3098 C CA . LYS B 1 117 ? 6.047 -28.156 -4.363 1 98.31 117 LYS B CA 1
ATOM 3099 C C . LYS B 1 117 ? 6.633 -26.75 -4.555 1 98.31 117 LYS B C 1
ATOM 3101 O O . LYS B 1 117 ? 7.828 -26.547 -4.344 1 98.31 117 LYS B O 1
ATOM 3106 N N . MET B 1 118 ? 5.723 -25.859 -4.945 1 98.81 118 MET B N 1
ATOM 3107 C CA . MET B 1 118 ? 6.215 -24.5 -5.203 1 98.81 118 MET B CA 1
ATOM 3108 C C . MET B 1 118 ? 5.266 -23.453 -4.625 1 98.81 118 MET B C 1
ATOM 3110 O O . MET B 1 118 ? 4.086 -23.734 -4.398 1 98.81 118 MET B O 1
ATOM 3114 N N . ILE B 1 119 ? 5.773 -22.344 -4.262 1 98.94 119 ILE B N 1
ATOM 3115 C CA . ILE B 1 119 ? 5.012 -21.156 -3.889 1 98.94 119 ILE B CA 1
ATOM 3116 C C . ILE B 1 119 ? 5.211 -20.062 -4.941 1 98.94 119 ILE B C 1
ATOM 3118 O O . ILE B 1 119 ? 6.336 -19.625 -5.172 1 98.94 119 ILE B O 1
ATOM 3122 N N . TYR B 1 120 ? 4.113 -19.719 -5.555 1 98.88 120 TYR B N 1
ATOM 3123 C CA . TYR B 1 120 ? 4.152 -18.609 -6.5 1 98.88 120 TYR B CA 1
ATOM 3124 C C . TYR B 1 120 ? 4.016 -17.281 -5.777 1 98.88 120 TYR B C 1
ATOM 3126 O O . TYR B 1 120 ? 3.162 -17.125 -4.902 1 98.88 120 TYR B O 1
ATOM 3134 N N . LEU B 1 121 ? 4.867 -16.297 -6.172 1 98.56 121 LEU B N 1
ATOM 3135 C CA . LEU B 1 121 ? 4.805 -14.914 -5.703 1 98.56 121 LEU B CA 1
ATOM 3136 C C . LEU B 1 121 ? 4.934 -13.938 -6.871 1 98.56 121 LEU B C 1
ATOM 3138 O O . LEU B 1 121 ? 5.922 -13.969 -7.609 1 98.56 121 LEU B O 1
ATOM 3142 N N . ASP B 1 122 ? 3.93 -13.031 -6.984 1 95.62 122 ASP B N 1
ATOM 3143 C CA . ASP B 1 122 ? 4.07 -11.984 -7.992 1 95.62 122 ASP B CA 1
ATOM 3144 C C . ASP B 1 122 ? 5.309 -11.133 -7.727 1 95.62 122 ASP B C 1
ATOM 3146 O O . ASP B 1 122 ? 5.801 -11.078 -6.598 1 95.62 122 ASP B O 1
ATOM 3150 N N . GLY B 1 123 ? 5.727 -10.484 -8.844 1 93.62 123 GLY B N 1
ATOM 3151 C CA . GLY B 1 123 ? 6.902 -9.633 -8.742 1 93.62 123 GLY B CA 1
ATOM 3152 C C . GLY B 1 123 ? 6.664 -8.375 -7.918 1 93.62 123 GLY B C 1
ATOM 3153 O O . GLY B 1 123 ? 7.613 -7.707 -7.508 1 93.62 123 GLY B O 1
ATOM 3154 N N . ASP B 1 124 ? 5.426 -8.055 -7.641 1 91.75 124 ASP B N 1
ATOM 3155 C CA . ASP B 1 124 ? 5.098 -6.871 -6.844 1 91.75 124 ASP B CA 1
ATOM 3156 C C . ASP B 1 124 ? 4.699 -7.262 -5.422 1 91.75 124 ASP B C 1
ATOM 3158 O O . ASP B 1 124 ? 3.756 -6.703 -4.863 1 91.75 124 ASP B O 1
ATOM 3162 N N . ILE B 1 125 ? 5.398 -8.203 -4.934 1 94.38 125 ILE B N 1
ATOM 3163 C CA . ILE B 1 125 ? 5.262 -8.688 -3.562 1 94.38 125 ILE B CA 1
ATOM 3164 C C . ILE B 1 125 ? 6.566 -8.453 -2.801 1 94.38 125 ILE B C 1
ATOM 3166 O O . ILE B 1 125 ? 7.652 -8.594 -3.361 1 94.38 125 ILE B O 1
ATOM 3170 N N . GLN B 1 126 ? 6.41 -8.039 -1.561 1 93.81 126 GLN B N 1
ATOM 3171 C CA . GLN B 1 126 ? 7.527 -8.023 -0.621 1 93.81 126 GLN B CA 1
ATOM 3172 C C . GLN B 1 126 ? 7.305 -9.008 0.523 1 93.81 126 GLN B C 1
ATOM 3174 O O . GLN B 1 126 ? 6.215 -9.062 1.094 1 93.81 126 GLN B O 1
ATOM 3179 N N . VAL B 1 127 ? 8.352 -9.75 0.812 1 97.06 127 VAL B N 1
ATOM 3180 C CA . VAL B 1 127 ? 8.297 -10.719 1.901 1 97.06 127 VAL B CA 1
ATOM 3181 C C . VAL B 1 127 ? 9 -10.156 3.133 1 97.06 127 VAL B C 1
ATOM 3183 O O . VAL B 1 127 ? 10.203 -9.875 3.094 1 97.06 127 VAL B O 1
ATOM 3186 N N . PHE B 1 128 ? 8.273 -10.039 4.266 1 95.94 128 PHE B N 1
ATOM 3187 C CA . PHE B 1 128 ? 8.82 -9.414 5.461 1 95.94 128 PHE B CA 1
ATOM 3188 C C . PHE B 1 128 ? 9.125 -10.453 6.527 1 95.94 128 PHE B C 1
ATOM 3190 O O . PHE B 1 128 ? 9.852 -10.18 7.48 1 95.94 128 PHE B O 1
ATOM 3197 N N . ASP B 1 129 ? 8.539 -11.625 6.406 1 97.25 129 ASP B N 1
ATOM 3198 C CA . ASP B 1 129 ? 8.836 -12.742 7.293 1 97.25 129 ASP B CA 1
ATOM 3199 C C . ASP B 1 129 ? 8.844 -14.062 6.52 1 97.25 129 ASP B C 1
ATOM 3201 O O . ASP B 1 129 ? 8.211 -14.18 5.465 1 97.25 129 ASP B O 1
ATOM 3205 N N . ASN B 1 130 ? 9.562 -15.008 7.102 1 98.44 130 ASN B N 1
ATOM 3206 C CA . ASN B 1 130 ? 9.75 -16.297 6.438 1 98.44 130 ASN B CA 1
ATOM 3207 C C . ASN B 1 130 ? 8.445 -17.078 6.34 1 98.44 130 ASN B C 1
ATOM 3209 O O . ASN B 1 130 ? 7.707 -17.172 7.324 1 98.44 130 ASN B O 1
ATOM 3213 N N . ILE B 1 131 ? 8.148 -17.562 5.109 1 98.81 131 ILE B N 1
ATOM 3214 C CA . ILE B 1 131 ? 6.906 -18.312 4.945 1 98.81 131 ILE B CA 1
ATOM 3215 C C . ILE B 1 131 ? 7.211 -19.719 4.418 1 98.81 131 ILE B C 1
ATOM 3217 O O . ILE B 1 131 ? 6.344 -20.359 3.822 1 98.81 131 ILE B O 1
ATOM 3221 N N . ASP B 1 132 ? 8.383 -20.234 4.625 1 98.69 132 ASP B N 1
ATOM 3222 C CA . ASP B 1 132 ? 8.812 -21.562 4.184 1 98.69 132 ASP B CA 1
ATOM 3223 C C . ASP B 1 132 ? 7.879 -22.641 4.711 1 98.69 132 ASP B C 1
ATOM 3225 O O . ASP B 1 132 ? 7.691 -23.672 4.062 1 98.69 132 ASP B O 1
ATOM 3229 N N . HIS B 1 133 ? 7.312 -22.406 5.844 1 98.75 133 HIS B N 1
ATOM 3230 C CA . HIS B 1 133 ? 6.48 -23.422 6.473 1 98.75 133 HIS B CA 1
ATOM 3231 C C . HIS B 1 133 ? 5.27 -23.75 5.609 1 98.75 133 HIS B C 1
ATOM 3233 O O . HIS B 1 133 ? 4.633 -24.797 5.801 1 98.75 133 HIS B O 1
ATOM 3239 N N . LEU B 1 134 ? 4.914 -22.922 4.648 1 98.81 134 LEU B N 1
ATOM 3240 C CA . LEU B 1 134 ? 3.777 -23.172 3.771 1 98.81 134 LEU B CA 1
ATOM 3241 C C . LEU B 1 134 ? 4.059 -24.359 2.852 1 98.81 134 LEU B C 1
ATOM 3243 O O . LEU B 1 134 ? 3.133 -24.969 2.309 1 98.81 134 LEU B O 1
ATOM 3247 N N . PHE B 1 135 ? 5.328 -24.734 2.65 1 98.62 135 PHE B N 1
ATOM 3248 C CA . PHE B 1 135 ? 5.68 -25.906 1.862 1 98.62 135 PHE B CA 1
ATOM 3249 C C . PHE B 1 135 ? 5.219 -27.188 2.557 1 98.62 135 PHE B C 1
ATOM 3251 O O . PHE B 1 135 ? 5.125 -28.234 1.927 1 98.62 135 PHE B O 1
ATOM 3258 N N . ASP B 1 136 ? 4.914 -27.094 3.832 1 98.31 136 ASP B N 1
ATOM 3259 C CA . ASP B 1 136 ? 4.547 -28.266 4.613 1 98.31 136 ASP B CA 1
ATOM 3260 C C . ASP B 1 136 ? 3.039 -28.5 4.578 1 98.31 136 ASP B C 1
ATOM 3262 O O . ASP B 1 136 ? 2.547 -29.5 5.109 1 98.31 136 ASP B O 1
ATOM 3266 N N . LEU B 1 137 ? 2.32 -27.625 3.973 1 98.62 137 LEU B N 1
ATOM 3267 C CA . LEU B 1 137 ? 0.875 -27.797 3.889 1 98.62 137 LEU B CA 1
ATOM 3268 C C . LEU B 1 137 ? 0.531 -29.094 3.158 1 98.62 137 LEU B C 1
ATOM 3270 O O . LEU B 1 137 ? 1.277 -29.531 2.279 1 98.62 137 LEU B O 1
ATOM 3274 N N . PRO B 1 138 ? -0.616 -29.688 3.477 1 98.44 138 PRO B N 1
ATOM 3275 C CA . PRO B 1 138 ? -1.01 -30.922 2.801 1 98.44 138 PRO B CA 1
ATOM 3276 C C . PRO B 1 138 ? -1.015 -30.781 1.279 1 98.44 138 PRO B C 1
ATOM 3278 O O . PRO B 1 138 ? -1.346 -29.719 0.75 1 98.44 138 PRO B O 1
ATOM 3281 N N . ASP B 1 139 ? -0.715 -31.922 0.6 1 97.44 139 ASP B N 1
ATOM 3282 C CA . ASP B 1 139 ? -0.631 -31.938 -0.857 1 97.44 139 ASP B CA 1
ATOM 3283 C C . ASP B 1 139 ? -2.018 -32.062 -1.485 1 97.44 139 ASP B C 1
ATOM 3285 O O . ASP B 1 139 ? -3.004 -32.312 -0.789 1 97.44 139 ASP B O 1
ATOM 3289 N N . ASN B 1 140 ? -2.109 -31.766 -2.76 1 96.75 140 ASN B N 1
ATOM 3290 C CA . ASN B 1 140 ? -3.275 -31.969 -3.611 1 96.75 140 ASN B CA 1
ATOM 3291 C C . ASN B 1 140 ? -4.328 -30.891 -3.385 1 96.75 140 ASN B C 1
ATOM 3293 O O . ASN B 1 140 ? -5.512 -31.094 -3.668 1 96.75 140 ASN B O 1
ATOM 3297 N N . TYR B 1 141 ? -3.898 -29.828 -2.75 1 98.56 141 TYR B N 1
ATOM 3298 C CA . TYR B 1 141 ? -4.738 -28.641 -2.613 1 98.56 141 TYR B CA 1
ATOM 3299 C C . TYR B 1 141 ? -4.082 -27.422 -3.256 1 98.56 141 TYR B C 1
ATOM 3301 O O . TYR B 1 141 ? -2.906 -27.469 -3.629 1 98.56 141 TYR B O 1
ATOM 3309 N N . PHE B 1 142 ? -4.895 -26.438 -3.504 1 98.81 142 PHE B N 1
ATOM 3310 C CA . PHE B 1 142 ? -4.473 -25.125 -3.973 1 98.81 142 PHE B CA 1
ATOM 3311 C C . PHE B 1 142 ? -4.684 -24.062 -2.893 1 98.81 142 PHE B C 1
ATOM 3313 O O . PHE B 1 142 ? -5.82 -23.688 -2.594 1 98.81 142 PHE B O 1
ATOM 3320 N N . TYR B 1 143 ? -3.582 -23.594 -2.275 1 98.94 143 TYR B N 1
ATOM 3321 C CA . TYR B 1 143 ? -3.68 -22.656 -1.163 1 98.94 143 TYR B CA 1
ATOM 3322 C C . TYR B 1 143 ? -3.449 -21.219 -1.636 1 98.94 143 TYR B C 1
ATOM 3324 O O . TYR B 1 143 ? -2.463 -20.938 -2.316 1 98.94 143 TYR B O 1
ATOM 3332 N N . ALA B 1 144 ? -4.305 -20.344 -1.335 1 98.88 144 ALA B N 1
ATOM 3333 C CA . ALA B 1 144 ? -4.195 -18.922 -1.682 1 98.88 144 ALA B CA 1
ATOM 3334 C C . ALA B 1 144 ? -5.016 -18.062 -0.728 1 98.88 144 ALA B C 1
ATOM 3336 O O . ALA B 1 144 ? -5.766 -18.578 0.1 1 98.88 144 ALA B O 1
ATOM 3337 N N . VAL B 1 145 ? -4.777 -16.797 -0.771 1 98.69 145 VAL B N 1
ATOM 3338 C CA . VAL B 1 145 ? -5.477 -15.867 0.109 1 98.69 145 VAL B CA 1
ATOM 3339 C C . VAL B 1 145 ? -6.738 -15.352 -0.578 1 98.69 145 VAL B C 1
ATOM 3341 O O . VAL B 1 145 ? -6.719 -15.031 -1.77 1 98.69 145 VAL B O 1
ATOM 3344 N N . MET B 1 146 ? -7.785 -15.281 0.215 1 98.19 146 MET B N 1
ATOM 3345 C CA . MET B 1 146 ? -9.062 -14.789 -0.29 1 98.19 146 MET B CA 1
ATOM 3346 C C . MET B 1 146 ? -8.953 -13.32 -0.707 1 98.19 146 MET B C 1
ATOM 3348 O O . MET B 1 146 ? -8.398 -12.508 0.029 1 98.19 146 MET B O 1
ATOM 3352 N N . ASP B 1 147 ? -9.477 -13.016 -1.855 1 96.88 147 ASP B N 1
ATOM 3353 C CA . ASP B 1 147 ? -9.523 -11.641 -2.348 1 96.88 147 ASP B CA 1
ATOM 3354 C C . ASP B 1 147 ? -10.797 -10.938 -1.878 1 96.88 147 ASP B C 1
ATOM 3356 O O . ASP B 1 147 ? -11.555 -11.484 -1.075 1 96.88 147 ASP B O 1
ATOM 3360 N N . CYS B 1 148 ? -10.969 -9.711 -2.227 1 96.19 148 CYS B N 1
ATOM 3361 C CA . CYS B 1 148 ? -12.211 -9 -1.941 1 96.19 148 CYS B CA 1
ATOM 3362 C C . CYS B 1 148 ? -12.883 -8.547 -3.229 1 96.19 148 CYS B C 1
ATOM 3364 O O . CYS B 1 148 ? -12.273 -8.578 -4.301 1 96.19 148 CYS B O 1
ATOM 3366 N N . PHE B 1 149 ? -14.172 -8.141 -3.148 1 94.88 149 PHE B N 1
ATOM 3367 C CA . PHE B 1 149 ? -14.961 -7.719 -4.301 1 94.88 149 PHE B CA 1
ATOM 3368 C C . PHE B 1 149 ? -15.211 -6.215 -4.27 1 94.88 149 PHE B C 1
ATOM 3370 O O . PHE B 1 149 ? -16.172 -5.727 -4.863 1 94.88 149 PHE B O 1
ATOM 3377 N N . CYS B 1 150 ? -14.32 -5.473 -3.643 1 93.12 150 CYS B N 1
ATOM 3378 C CA . CYS B 1 150 ? -14.672 -4.102 -3.281 1 93.12 150 CYS B CA 1
ATOM 3379 C C . CYS B 1 150 ? -14.141 -3.113 -4.316 1 93.12 150 CYS B C 1
ATOM 3381 O O . CYS B 1 150 ? -14.555 -1.952 -4.34 1 93.12 150 CYS B O 1
ATOM 3383 N N . GLU B 1 151 ? -13.25 -3.6 -5.168 1 88.38 151 GLU B N 1
ATOM 3384 C CA . GLU B 1 151 ? -12.648 -2.68 -6.133 1 88.38 151 GLU B CA 1
ATOM 3385 C C . GLU B 1 151 ? -13.578 -2.436 -7.316 1 88.38 151 GLU B C 1
ATOM 3387 O O . GLU B 1 151 ? -14.32 -3.334 -7.73 1 88.38 151 GLU B O 1
ATOM 3392 N N . PRO B 1 152 ? -13.508 -1.216 -7.949 1 86.12 152 PRO B N 1
ATOM 3393 C CA . PRO B 1 152 ? -14.398 -0.871 -9.055 1 86.12 152 PRO B CA 1
ATOM 3394 C C . PRO B 1 152 ? -14.281 -1.839 -10.234 1 86.12 152 PRO B C 1
ATOM 3396 O O . PRO B 1 152 ? -15.211 -1.95 -11.039 1 86.12 152 PRO B O 1
ATOM 3399 N N . THR B 1 153 ? -13.211 -2.51 -10.273 1 84.12 153 THR B N 1
ATOM 3400 C CA . THR B 1 153 ? -13.016 -3.475 -11.352 1 84.12 153 THR B CA 1
ATOM 3401 C C . THR B 1 153 ? -14.07 -4.574 -11.289 1 84.12 153 THR B C 1
ATOM 3403 O O . THR B 1 153 ? -14.312 -5.266 -12.281 1 84.12 153 THR B O 1
ATOM 3406 N N . TRP B 1 154 ? -14.766 -4.73 -10.125 1 90.69 154 TRP B N 1
ATOM 3407 C CA . TRP B 1 154 ? -15.844 -5.695 -9.93 1 90.69 154 TRP B CA 1
ATOM 3408 C C . TRP B 1 154 ? -17.188 -5.09 -10.312 1 90.69 154 TRP B C 1
ATOM 3410 O O . TRP B 1 154 ? -18.234 -5.727 -10.141 1 90.69 154 TRP B O 1
ATOM 3420 N N . GLY B 1 155 ? -17.188 -3.932 -10.867 1 90.75 155 GLY B N 1
ATOM 3421 C CA . GLY B 1 155 ? -18.391 -3.143 -11.07 1 90.75 155 GLY B CA 1
ATOM 3422 C C . GLY B 1 155 ? -19.438 -3.869 -11.891 1 90.75 155 GLY B C 1
ATOM 3423 O O . GLY B 1 155 ? -20.641 -3.611 -11.742 1 90.75 155 GLY B O 1
ATOM 3424 N N . HIS B 1 156 ? -19.094 -4.766 -12.727 1 90 156 HIS B N 1
ATOM 3425 C CA . HIS B 1 156 ? -20.016 -5.469 -13.609 1 90 156 HIS B CA 1
ATOM 3426 C C . HIS B 1 156 ? -20.688 -6.637 -12.891 1 90 156 HIS B C 1
ATOM 3428 O O . HIS B 1 156 ? -21.562 -7.301 -13.461 1 90 156 HIS B O 1
ATOM 3434 N N . THR B 1 157 ? -20.328 -6.938 -11.664 1 93 157 THR B N 1
ATOM 3435 C CA . THR B 1 157 ? -20.812 -8.109 -10.945 1 93 157 THR B CA 1
ATOM 3436 C C . THR B 1 157 ? -21.922 -7.734 -9.977 1 93 157 THR B C 1
ATOM 3438 O O . THR B 1 157 ? -21.984 -6.598 -9.508 1 93 157 THR B O 1
ATOM 3441 N N . LYS B 1 158 ? -22.797 -8.688 -9.648 1 94.81 158 LYS B N 1
ATOM 3442 C CA . LYS B 1 158 ? -23.906 -8.477 -8.719 1 94.81 158 LYS B CA 1
ATOM 3443 C C . LYS B 1 158 ? -23.391 -8.211 -7.309 1 94.81 158 LYS B C 1
ATOM 3445 O O . LYS B 1 158 ? -23.953 -7.383 -6.586 1 94.81 158 LYS B O 1
ATOM 3450 N N . GLN B 1 159 ? -22.375 -8.93 -6.93 1 95.94 159 GLN B N 1
ATOM 3451 C CA . GLN B 1 159 ? -21.859 -8.766 -5.57 1 95.94 159 GLN B CA 1
ATOM 3452 C C . GLN B 1 159 ? -21.359 -7.352 -5.336 1 95.94 159 GLN B C 1
ATOM 3454 O O . GLN B 1 159 ? -21.594 -6.766 -4.277 1 95.94 159 GLN B O 1
ATOM 3459 N N . TYR B 1 160 ? -20.719 -6.777 -6.336 1 94.75 160 TYR B N 1
ATOM 3460 C CA . TYR B 1 160 ? -20.25 -5.402 -6.207 1 94.75 160 TYR B CA 1
ATOM 3461 C C . TYR B 1 160 ? -21.438 -4.434 -6.145 1 94.75 160 TYR B C 1
ATOM 3463 O O . TYR B 1 160 ? -21.438 -3.498 -5.344 1 94.75 160 TYR B O 1
ATOM 3471 N N . GLN B 1 161 ? -22.438 -4.695 -6.914 1 95.31 161 GLN B N 1
ATOM 3472 C CA . GLN B 1 161 ? -23.578 -3.799 -7.02 1 95.31 161 GLN B CA 1
ATOM 3473 C C . GLN B 1 161 ? -24.312 -3.695 -5.684 1 95.31 161 GLN B C 1
ATOM 3475 O O . GLN B 1 161 ? -24.812 -2.625 -5.328 1 95.31 161 GLN B O 1
ATOM 3480 N N . ILE B 1 162 ? -24.359 -4.758 -4.949 1 96.44 162 ILE B N 1
ATOM 3481 C CA . ILE B 1 162 ? -25.125 -4.727 -3.711 1 96.44 162 ILE B CA 1
ATOM 3482 C C . ILE B 1 162 ? -24.188 -4.582 -2.518 1 96.44 162 ILE B C 1
ATOM 3484 O O . ILE B 1 162 ? -24.625 -4.598 -1.366 1 96.44 162 ILE B O 1
ATOM 3488 N N . GLY B 1 163 ? -22.859 -4.57 -2.762 1 95.44 163 GLY B N 1
ATOM 3489 C CA . GLY B 1 163 ? -21.875 -4.363 -1.707 1 95.44 163 GLY B CA 1
ATOM 3490 C C . GLY B 1 163 ? -21.547 -5.629 -0.938 1 95.44 163 GLY B C 1
ATOM 3491 O O . GLY B 1 163 ? -21.109 -5.57 0.211 1 95.44 163 GLY B O 1
ATOM 3492 N N . TYR B 1 164 ? -21.859 -6.836 -1.534 1 97 164 TYR B N 1
ATOM 3493 C CA . TYR B 1 164 ? -21.5 -8.102 -0.908 1 97 164 TYR B CA 1
ATOM 3494 C C . TYR B 1 164 ? -20.016 -8.414 -1.1 1 97 164 TYR B C 1
ATOM 3496 O O . TYR B 1 164 ? -19.5 -8.305 -2.211 1 97 164 TYR B O 1
ATOM 3504 N N . CYS B 1 165 ? -19.344 -8.781 -0.033 1 97.38 165 CYS B N 1
ATOM 3505 C CA . CYS B 1 165 ? -17.938 -9.164 -0.109 1 97.38 165 CYS B CA 1
ATOM 3506 C C . CYS B 1 165 ? -17.656 -10.383 0.766 1 97.38 165 CYS B C 1
ATOM 3508 O O . CYS B 1 165 ? -18.125 -10.453 1.906 1 97.38 165 CYS B O 1
ATOM 3510 N N . GLN B 1 166 ? -16.875 -11.305 0.224 1 97.31 166 GLN B N 1
ATOM 3511 C CA . GLN B 1 166 ? -16.547 -12.531 0.948 1 97.31 166 GLN B CA 1
ATOM 3512 C C . GLN B 1 166 ? -15.664 -12.234 2.158 1 97.31 166 GLN B C 1
ATOM 3514 O O . GLN B 1 166 ? -15.523 -13.07 3.051 1 97.31 166 GLN B O 1
ATOM 3519 N N . GLN B 1 167 ? -15.047 -11.07 2.314 1 96.88 167 GLN B N 1
ATOM 3520 C CA . GLN B 1 167 ? -14.227 -10.672 3.457 1 96.88 167 GLN B CA 1
ATOM 3521 C C . GLN B 1 167 ? -15.094 -10.289 4.648 1 96.88 167 GLN B C 1
ATOM 3523 O O . GLN B 1 167 ? -14.609 -10.227 5.781 1 96.88 167 GLN B O 1
ATOM 3528 N N . CYS B 1 168 ? -16.297 -9.93 4.41 1 95.81 168 CYS B N 1
ATOM 3529 C CA . CYS B 1 168 ? -17.297 -9.625 5.434 1 95.81 168 CYS B CA 1
ATOM 3530 C C . CYS B 1 168 ? -18.656 -10.164 5.043 1 95.81 168 CYS B C 1
ATOM 3532 O O . CYS B 1 168 ? -19.625 -9.398 4.898 1 95.81 168 CYS B O 1
ATOM 3534 N N . PRO B 1 169 ? -18.75 -11.438 4.992 1 93.62 169 PRO B N 1
ATOM 3535 C CA . PRO B 1 169 ? -19.938 -12.062 4.379 1 93.62 169 PRO B CA 1
ATOM 3536 C C . PRO B 1 169 ? -21.219 -11.82 5.18 1 93.62 169 PRO B C 1
ATOM 3538 O O . PRO B 1 169 ? -22.312 -12.016 4.66 1 93.62 169 PRO B O 1
ATOM 3541 N N . HIS B 1 170 ? -21.141 -11.289 6.391 1 93.81 170 HIS B N 1
ATOM 3542 C CA . HIS B 1 170 ? -22.312 -11.133 7.23 1 93.81 170 HIS B CA 1
ATOM 3543 C C . HIS B 1 170 ? -22.859 -9.711 7.152 1 93.81 170 HIS B C 1
ATOM 3545 O O . HIS B 1 170 ? -23.953 -9.43 7.656 1 93.81 170 HIS B O 1
ATOM 3551 N N . LYS B 1 171 ? -22.188 -8.859 6.527 1 93.25 171 LYS B N 1
ATOM 3552 C CA . LYS B 1 171 ? -22.578 -7.453 6.488 1 93.25 171 LYS B CA 1
ATOM 3553 C C . LYS B 1 171 ? -23.75 -7.234 5.539 1 93.25 171 LYS B C 1
ATOM 3555 O O . LYS B 1 171 ? -24.641 -6.43 5.824 1 93.25 171 LYS B O 1
ATOM 3560 N N . VAL B 1 172 ? -23.688 -7.895 4.406 1 94.56 172 VAL B N 1
ATOM 3561 C CA . VAL B 1 172 ? -24.75 -7.801 3.408 1 94.56 172 VAL B CA 1
ATOM 3562 C C . VAL B 1 172 ? -25.312 -9.188 3.125 1 94.56 172 VAL B C 1
ATOM 3564 O O . VAL B 1 172 ? -24.578 -10.117 2.791 1 94.56 172 VAL B O 1
ATOM 3567 N N . GLN B 1 173 ? -26.609 -9.273 3.252 1 94.31 173 GLN B N 1
ATOM 3568 C CA . GLN B 1 173 ? -27.266 -10.539 2.965 1 94.31 173 GLN B CA 1
ATOM 3569 C C . GLN B 1 173 ? -27.438 -10.75 1.462 1 94.31 173 GLN B C 1
ATOM 3571 O O . GLN B 1 173 ? -27.891 -9.852 0.753 1 94.31 173 GLN B O 1
ATOM 3576 N N . TRP B 1 174 ? -27.016 -11.938 1.057 1 95.38 174 TRP B N 1
ATOM 3577 C CA . TRP B 1 174 ? -27.188 -12.289 -0.349 1 95.38 174 TRP B CA 1
ATOM 3578 C C . TRP B 1 174 ? -28.656 -12.594 -0.646 1 95.38 174 TRP B C 1
ATOM 3580 O O . TRP B 1 174 ? -29.25 -13.477 -0.025 1 95.38 174 TRP B O 1
ATOM 3590 N N . PRO B 1 175 ? -29.219 -11.891 -1.649 1 94.5 175 PRO B N 1
ATOM 3591 C CA . PRO B 1 175 ? -30.641 -12.117 -1.94 1 94.5 175 PRO B CA 1
ATOM 3592 C C . PRO B 1 175 ? -30.906 -13.5 -2.545 1 94.5 175 PRO B C 1
ATOM 3594 O O . PRO B 1 175 ? -30.156 -13.953 -3.408 1 94.5 175 PRO B O 1
ATOM 3597 N N . THR B 1 176 ? -32 -14 -2.141 1 92.19 176 THR B N 1
ATOM 3598 C CA . THR B 1 176 ? -32.344 -15.336 -2.609 1 92.19 176 THR B CA 1
ATOM 3599 C C . THR B 1 176 ? -32.625 -15.336 -4.113 1 92.19 176 THR B C 1
ATOM 3601 O O . THR B 1 176 ? -32.281 -16.297 -4.809 1 92.19 176 THR B O 1
ATOM 3604 N N . HIS B 1 177 ? -33.125 -14.258 -4.582 1 93.44 177 HIS B N 1
ATOM 3605 C CA . HIS B 1 177 ? -33.531 -14.211 -5.984 1 93.44 177 HIS B CA 1
ATOM 3606 C C . HIS B 1 177 ? -32.312 -14.008 -6.891 1 93.44 177 HIS B C 1
ATOM 3608 O O . HIS B 1 177 ? -32.406 -14.086 -8.117 1 93.44 177 HIS B O 1
ATOM 3614 N N . PHE B 1 178 ? -31.078 -13.789 -6.266 1 93.88 178 PHE B N 1
ATOM 3615 C CA . PHE B 1 178 ? -29.859 -13.594 -7.039 1 93.88 178 PHE B CA 1
ATOM 3616 C C . PHE B 1 178 ? -29.266 -14.93 -7.449 1 93.88 178 PHE B C 1
ATOM 3618 O O . PHE B 1 178 ? -28.328 -14.984 -8.25 1 93.88 178 PHE B O 1
ATOM 3625 N N . GLY B 1 179 ? -29.875 -16.062 -7.023 1 93.94 179 GLY B N 1
ATOM 3626 C CA . GLY B 1 179 ? -29.219 -17.344 -7.207 1 93.94 179 GLY B CA 1
ATOM 3627 C C . GLY B 1 179 ? -28.141 -17.625 -6.176 1 93.94 179 GLY B C 1
ATOM 3628 O O . GLY B 1 179 ? -28.141 -17.016 -5.102 1 93.94 179 GLY B O 1
ATOM 3629 N N . PRO B 1 180 ? -27.234 -18.5 -6.523 1 94.06 180 PRO B N 1
ATOM 3630 C CA . PRO B 1 180 ? -26.188 -18.844 -5.555 1 94.06 180 PRO B CA 1
ATOM 3631 C C . PRO B 1 180 ? -25.203 -17.719 -5.328 1 94.06 180 PRO B C 1
ATOM 3633 O O . PRO B 1 180 ? -24.938 -16.922 -6.242 1 94.06 180 PRO B O 1
ATOM 3636 N N . LYS B 1 181 ? -24.672 -17.656 -4.117 1 94 181 LYS B N 1
ATOM 3637 C CA . LYS B 1 181 ? -23.562 -16.734 -3.816 1 94 181 LYS B CA 1
ATOM 3638 C C . LYS B 1 181 ? -22.359 -17.016 -4.699 1 94 181 LYS B C 1
ATOM 3640 O O . LYS B 1 181 ? -22.156 -18.156 -5.145 1 94 181 LYS B O 1
ATOM 3645 N N . PRO B 1 182 ? -21.656 -15.961 -4.922 1 94.19 182 PRO B N 1
ATOM 3646 C CA . PRO B 1 182 ? -20.391 -16.25 -5.617 1 94.19 182 PRO B CA 1
ATOM 3647 C C . PRO B 1 182 ? -19.5 -17.219 -4.844 1 94.19 182 PRO B C 1
ATOM 3649 O O . PRO B 1 182 ? -19.484 -17.188 -3.609 1 94.19 182 PRO B O 1
ATOM 3652 N N . PRO B 1 183 ? -18.844 -18.109 -5.609 1 94.81 183 PRO B N 1
ATOM 3653 C CA . PRO B 1 183 ? -17.875 -18.969 -4.926 1 94.81 183 PRO B CA 1
ATOM 3654 C C . PRO B 1 183 ? -16.734 -18.188 -4.281 1 94.81 183 PRO B C 1
ATOM 3656 O O . PRO B 1 183 ? -16.547 -17.016 -4.586 1 94.81 183 PRO B O 1
ATOM 3659 N N . LEU B 1 184 ? -16.062 -18.891 -3.359 1 97 184 LEU B N 1
ATOM 3660 C CA . LEU B 1 184 ? -14.844 -18.281 -2.822 1 97 184 LEU B CA 1
ATOM 3661 C C . LEU B 1 184 ? -13.875 -17.938 -3.945 1 97 184 LEU B C 1
ATOM 3663 O O . LEU B 1 184 ? -13.727 -18.688 -4.91 1 97 184 LEU B O 1
ATOM 3667 N N . TYR B 1 185 ? -13.289 -16.797 -3.797 1 98.06 185 TYR B N 1
ATOM 3668 C CA . TYR B 1 185 ? -12.422 -16.234 -4.82 1 98.06 185 TYR B CA 1
ATOM 3669 C C . TYR B 1 185 ? -11.078 -15.836 -4.23 1 98.06 185 TYR B C 1
ATOM 3671 O O . TYR B 1 185 ? -11.016 -15.117 -3.232 1 98.06 185 TYR B O 1
ATOM 3679 N N . PHE B 1 186 ? -10.008 -16.359 -4.836 1 98.44 186 PHE B N 1
ATOM 3680 C CA . PHE B 1 186 ? -8.688 -16.047 -4.301 1 98.44 186 PHE B CA 1
ATOM 3681 C C . PHE B 1 186 ? -7.945 -15.086 -5.215 1 98.44 186 PHE B C 1
ATOM 3683 O O . PHE B 1 186 ? -8.281 -14.961 -6.395 1 98.44 186 PHE B O 1
ATOM 3690 N N . ASN B 1 187 ? -7.023 -14.273 -4.637 1 96.81 187 ASN B N 1
ATOM 3691 C CA . ASN B 1 187 ? -6.031 -13.508 -5.383 1 96.81 187 ASN B CA 1
ATOM 3692 C C . ASN B 1 187 ? -4.918 -14.406 -5.914 1 96.81 187 ASN B C 1
ATOM 3694 O O . ASN B 1 187 ? -4.344 -15.203 -5.164 1 96.81 187 ASN B O 1
ATOM 3698 N N . ALA B 1 188 ? -4.582 -14.305 -7.129 1 96.62 188 ALA B N 1
ATOM 3699 C CA . ALA B 1 188 ? -3.66 -15.242 -7.766 1 96.62 188 ALA B CA 1
ATOM 3700 C C . ALA B 1 188 ? -2.234 -14.695 -7.75 1 96.62 188 ALA B C 1
ATOM 3702 O O . ALA B 1 188 ? -1.386 -15.141 -8.531 1 96.62 188 ALA B O 1
ATOM 3703 N N . GLY B 1 189 ? -1.974 -13.719 -6.934 1 96.38 189 GLY B N 1
ATOM 3704 C CA . GLY B 1 189 ? -0.627 -13.18 -6.836 1 96.38 189 GLY B CA 1
ATOM 3705 C C . GLY B 1 189 ? 0.269 -13.969 -5.906 1 96.38 189 GLY B C 1
ATOM 3706 O O . GLY B 1 189 ? 1.488 -13.789 -5.902 1 96.38 189 GLY B O 1
ATOM 3707 N N . MET B 1 190 ? -0.311 -14.82 -5.141 1 98.56 190 MET B N 1
ATOM 3708 C CA . MET B 1 190 ? 0.406 -15.766 -4.293 1 98.56 190 MET B CA 1
ATOM 3709 C C . MET B 1 190 ? -0.387 -17.062 -4.129 1 98.56 190 MET B C 1
ATOM 3711 O O . MET B 1 190 ? -1.577 -17.031 -3.811 1 98.56 190 MET B O 1
ATOM 3715 N N . PHE B 1 191 ? 0.283 -18.219 -4.34 1 98.88 191 PHE B N 1
ATOM 3716 C CA . PHE B 1 191 ? -0.38 -19.484 -4.074 1 98.88 191 PHE B CA 1
ATOM 3717 C C . PHE B 1 191 ? 0.64 -20.609 -3.914 1 98.88 191 PHE B C 1
ATOM 3719 O O . PHE B 1 191 ? 1.783 -20.484 -4.359 1 98.88 191 PHE B O 1
ATOM 3726 N N . VAL B 1 192 ? 0.232 -21.656 -3.201 1 98.94 192 VAL B N 1
ATOM 3727 C CA . VAL B 1 192 ? 0.998 -22.891 -3.029 1 98.94 192 VAL B CA 1
ATOM 3728 C C . VAL B 1 192 ? 0.413 -23.984 -3.91 1 98.94 192 VAL B C 1
ATOM 3730 O O . VAL B 1 192 ? -0.8 -24.219 -3.914 1 98.94 192 VAL B O 1
ATOM 3733 N N . TYR B 1 193 ? 1.271 -24.656 -4.617 1 98.75 193 TYR B N 1
ATOM 3734 C CA . TYR B 1 193 ? 0.779 -25.656 -5.559 1 98.75 193 TYR B CA 1
ATOM 3735 C C . TYR B 1 193 ? 1.833 -26.719 -5.816 1 98.75 193 TYR B C 1
ATOM 3737 O O . TYR B 1 193 ? 2.973 -26.594 -5.359 1 98.75 193 TYR B O 1
ATOM 3745 N N . GLU B 1 194 ? 1.441 -27.766 -6.457 1 98.44 194 GLU B N 1
ATOM 3746 C CA . GLU B 1 194 ? 2.332 -28.828 -6.898 1 98.44 194 GLU B CA 1
ATOM 3747 C C . GLU B 1 194 ? 2.396 -28.906 -8.422 1 98.44 194 GLU B C 1
ATOM 3749 O O . GLU B 1 194 ? 1.393 -29.172 -9.078 1 98.44 194 GLU B O 1
ATOM 3754 N N . PRO B 1 195 ? 3.604 -28.641 -8.945 1 98.31 195 PRO B N 1
ATOM 3755 C CA . PRO B 1 195 ? 3.74 -28.891 -10.391 1 98.31 195 PRO B CA 1
ATOM 3756 C C . PRO B 1 195 ? 3.365 -30.312 -10.781 1 98.31 195 PRO B C 1
ATOM 3758 O O . PRO B 1 195 ? 3.635 -31.25 -10.039 1 98.31 195 PRO B O 1
ATOM 3761 N N . ASN B 1 196 ? 2.705 -30.391 -11.875 1 97.62 196 ASN B N 1
ATOM 3762 C CA . ASN B 1 196 ? 2.168 -31.656 -12.375 1 97.62 196 ASN B CA 1
ATOM 3763 C C . ASN B 1 196 ? 1.886 -31.578 -13.875 1 97.62 196 ASN B C 1
ATOM 3765 O O . ASN B 1 196 ? 1.175 -30.688 -14.336 1 97.62 196 ASN B O 1
ATOM 3769 N N . LEU B 1 197 ? 2.389 -32.594 -14.648 1 97.88 197 LEU B N 1
ATOM 3770 C CA . LEU B 1 197 ? 2.275 -32.531 -16.109 1 97.88 197 LEU B CA 1
ATOM 3771 C C . LEU B 1 197 ? 0.829 -32.75 -16.547 1 97.88 197 LEU B C 1
ATOM 3773 O O . LEU B 1 197 ? 0.392 -32.156 -17.531 1 97.88 197 LEU B O 1
ATOM 3777 N N . ALA B 1 198 ? 0.139 -33.594 -15.836 1 98.12 198 ALA B N 1
ATOM 3778 C CA . ALA B 1 198 ? -1.266 -33.812 -16.188 1 98.12 198 ALA B CA 1
ATOM 3779 C C . ALA B 1 198 ? -2.068 -32.5 -16 1 98.12 198 ALA B C 1
ATOM 3781 O O . ALA B 1 198 ? -2.836 -32.125 -16.875 1 98.12 198 ALA B O 1
ATOM 3782 N N . THR B 1 199 ? -1.899 -31.875 -14.82 1 98.12 199 THR B N 1
ATOM 3783 C CA . THR B 1 199 ? -2.561 -30.609 -14.562 1 98.12 199 THR B CA 1
ATOM 3784 C C . THR B 1 199 ? -2.129 -29.547 -15.578 1 98.12 199 THR B C 1
ATOM 3786 O O . THR B 1 199 ? -2.959 -28.797 -16.094 1 98.12 199 THR B O 1
ATOM 3789 N N . TYR B 1 200 ? -0.829 -29.547 -15.844 1 98.06 200 TYR B N 1
ATOM 3790 C CA . TYR B 1 200 ? -0.273 -28.594 -16.812 1 98.06 200 TYR B CA 1
ATOM 3791 C C . TYR B 1 200 ? -0.979 -28.719 -18.156 1 98.06 200 TYR B C 1
ATOM 3793 O O . TYR B 1 200 ? -1.48 -27.719 -18.688 1 98.06 200 TYR B O 1
ATOM 3801 N N . ARG B 1 201 ? -1.044 -29.922 -18.719 1 98 201 ARG B N 1
ATOM 3802 C CA . ARG B 1 201 ? -1.671 -30.141 -20.031 1 98 201 ARG B CA 1
ATOM 3803 C C . ARG B 1 201 ? -3.152 -29.781 -19.984 1 98 201 ARG B C 1
ATOM 3805 O O . ARG B 1 201 ? -3.666 -29.156 -20.906 1 98 201 ARG B O 1
ATOM 3812 N N . ASP B 1 202 ? -3.76 -30.172 -18.906 1 98.19 202 ASP B N 1
ATOM 3813 C CA . ASP B 1 202 ? -5.184 -29.875 -18.766 1 98.19 202 ASP B CA 1
ATOM 3814 C C . ASP B 1 202 ? -5.434 -28.375 -18.688 1 98.19 202 ASP B C 1
ATOM 3816 O O . ASP B 1 202 ? -6.398 -27.859 -19.266 1 98.19 202 ASP B O 1
ATOM 3820 N N . LEU B 1 203 ? -4.609 -27.656 -17.953 1 97.81 203 LEU B N 1
ATOM 3821 C CA . LEU B 1 203 ? -4.699 -26.203 -17.844 1 97.81 203 LEU B CA 1
ATOM 3822 C C . LEU B 1 203 ? -4.617 -25.562 -19.234 1 97.81 203 LEU B C 1
ATOM 3824 O O . LEU B 1 203 ? -5.453 -24.734 -19.578 1 97.81 203 LEU B O 1
ATOM 3828 N N . LEU B 1 204 ? -3.621 -25.922 -20 1 96.25 204 LEU B N 1
ATOM 3829 C CA . LEU B 1 204 ? -3.393 -25.312 -21.312 1 96.25 204 LEU B CA 1
ATOM 3830 C C . LEU B 1 204 ? -4.539 -25.625 -22.266 1 96.25 204 LEU B C 1
ATOM 3832 O O . LEU B 1 204 ? -4.949 -24.766 -23.047 1 96.25 204 LEU B O 1
ATOM 3836 N N . GLN B 1 205 ? -5.051 -26.859 -22.188 1 96.62 205 GLN B N 1
ATOM 3837 C CA . GLN B 1 205 ? -6.191 -27.219 -23.031 1 96.62 205 GLN B CA 1
ATOM 3838 C C . GLN B 1 205 ? -7.438 -26.438 -22.625 1 96.62 205 GLN B C 1
ATOM 3840 O O . GLN B 1 205 ? -8.164 -25.922 -23.484 1 96.62 205 GLN B O 1
ATOM 3845 N N . THR B 1 206 ? -7.641 -26.328 -21.375 1 96.62 206 THR B N 1
ATOM 3846 C CA . THR B 1 206 ? -8.836 -25.672 -20.859 1 96.62 206 THR B CA 1
ATOM 3847 C C . THR B 1 206 ? -8.812 -24.188 -21.188 1 96.62 206 THR B C 1
ATOM 3849 O O . THR B 1 206 ? -9.852 -23.594 -21.5 1 96.62 206 THR B O 1
ATOM 3852 N N . VAL B 1 207 ? -7.633 -23.516 -21.078 1 93.25 207 VAL B N 1
ATOM 3853 C CA . VAL B 1 207 ? -7.504 -22.094 -21.359 1 93.25 207 VAL B CA 1
ATOM 3854 C C . VAL B 1 207 ? -7.957 -21.812 -22.781 1 93.25 207 VAL B C 1
ATOM 3856 O O . VAL B 1 207 ? -8.547 -20.75 -23.047 1 93.25 207 VAL B O 1
ATOM 3859 N N . GLN B 1 208 ? -7.785 -22.734 -23.719 1 91.12 208 GLN B N 1
ATOM 3860 C CA . GLN B 1 208 ? -8.078 -22.531 -25.125 1 91.12 208 GLN B CA 1
ATOM 3861 C C . GLN B 1 208 ? -9.586 -22.516 -25.391 1 91.12 208 GLN B C 1
ATOM 3863 O O . GLN B 1 208 ? -10.039 -22.031 -26.422 1 91.12 208 GLN B O 1
ATOM 3868 N N . VAL B 1 209 ? -10.352 -22.984 -24.469 1 92.12 209 VAL B N 1
ATOM 3869 C CA . VAL B 1 209 ? -11.789 -23.047 -24.688 1 92.12 209 VAL B CA 1
ATOM 3870 C C . VAL B 1 209 ? -12.516 -22.219 -23.641 1 92.12 209 VAL B C 1
ATOM 3872 O O . VAL B 1 209 ? -13.734 -22.328 -23.484 1 92.12 209 VAL B O 1
ATOM 3875 N N . THR B 1 210 ? -11.781 -21.531 -22.828 1 90.25 210 THR B N 1
ATOM 3876 C CA . THR B 1 210 ? -12.375 -20.688 -21.797 1 90.25 210 THR B CA 1
ATOM 3877 C C . THR B 1 210 ? -12.398 -19.219 -22.25 1 90.25 210 THR B C 1
ATOM 3879 O O . THR B 1 210 ? -11.391 -18.688 -22.703 1 90.25 210 THR B O 1
ATOM 3882 N N . GLN B 1 211 ? -13.531 -18.594 -22.094 1 84.5 211 GLN B N 1
ATOM 3883 C CA . GLN B 1 211 ? -13.656 -17.188 -22.453 1 84.5 211 GLN B CA 1
ATOM 3884 C C . GLN B 1 211 ? -12.867 -16.297 -21.484 1 84.5 211 GLN B C 1
ATOM 3886 O O . GLN B 1 211 ? -13.016 -16.422 -20.266 1 84.5 211 GLN B O 1
ATOM 3891 N N . PRO B 1 212 ? -12.047 -15.461 -22.062 1 82 212 PRO B N 1
ATOM 3892 C CA . PRO B 1 212 ? -11.312 -14.547 -21.188 1 82 212 PRO B CA 1
ATOM 3893 C C . PRO B 1 212 ? -12.234 -13.602 -20.422 1 82 212 PRO B C 1
ATOM 3895 O O . PRO B 1 212 ? -13.289 -13.219 -20.922 1 82 212 PRO B O 1
ATOM 3898 N N . THR B 1 213 ? -11.859 -13.336 -19.219 1 84.19 213 THR B N 1
ATOM 3899 C CA . THR B 1 213 ? -12.578 -12.414 -18.359 1 84.19 213 THR B CA 1
ATOM 3900 C C . THR B 1 213 ? -11.68 -11.242 -17.953 1 84.19 213 THR B C 1
ATOM 3902 O O . THR B 1 213 ? -10.516 -11.188 -18.344 1 84.19 213 THR B O 1
ATOM 3905 N N . SER B 1 214 ? -12.195 -10.289 -17.203 1 78 214 SER B N 1
ATOM 3906 C CA . SER B 1 214 ? -11.516 -9.047 -16.875 1 78 214 SER B CA 1
ATOM 3907 C C . SER B 1 214 ? -10.273 -9.312 -16.031 1 78 214 SER B C 1
ATOM 3909 O O . SER B 1 214 ? -9.266 -8.609 -16.156 1 78 214 SER B O 1
ATOM 3911 N N . PHE B 1 215 ? -10.312 -10.383 -15.227 1 84.56 215 PHE B N 1
ATOM 3912 C CA . PHE B 1 215 ? -9.164 -10.641 -14.359 1 84.56 215 PHE B CA 1
ATOM 3913 C C . PHE B 1 215 ? -8.281 -11.734 -14.938 1 84.56 215 PHE B C 1
ATOM 3915 O O . PHE B 1 215 ? -7.371 -12.227 -14.266 1 84.56 215 PHE B O 1
ATOM 3922 N N . ALA B 1 216 ? -8.617 -12.195 -16.172 1 87.62 216 ALA B N 1
ATOM 3923 C CA . ALA B 1 216 ? -7.766 -13.047 -17 1 87.62 216 ALA B CA 1
ATOM 3924 C C . ALA B 1 216 ? -7.371 -14.312 -16.25 1 87.62 216 ALA B C 1
ATOM 3926 O O . ALA B 1 216 ? -8.234 -15.102 -15.844 1 87.62 216 ALA B O 1
ATOM 3927 N N . GLU B 1 217 ? -6.051 -14.43 -16.047 1 92.19 217 GLU B N 1
ATOM 3928 C CA . GLU B 1 217 ? -5.531 -15.688 -15.508 1 92.19 217 GLU B CA 1
ATOM 3929 C C . GLU B 1 217 ? -6.023 -15.914 -14.078 1 92.19 217 GLU B C 1
ATOM 3931 O O . GLU B 1 217 ? -6.199 -17.047 -13.656 1 92.19 217 GLU B O 1
ATOM 3936 N N . GLN B 1 218 ? -6.227 -14.836 -13.273 1 93.38 218 GLN B N 1
ATOM 3937 C CA . GLN B 1 218 ? -6.742 -15.016 -11.922 1 93.38 218 GLN B CA 1
ATOM 3938 C C . GLN B 1 218 ? -8.133 -15.648 -11.938 1 93.38 218 GLN B C 1
ATOM 3940 O O . GLN B 1 218 ? -8.406 -16.594 -11.195 1 93.38 218 GLN B O 1
ATOM 3945 N N . ASP B 1 219 ? -9.008 -15.094 -12.82 1 92.88 219 ASP B N 1
ATOM 3946 C CA . ASP B 1 219 ? -10.328 -15.688 -12.977 1 92.88 219 ASP B CA 1
ATOM 3947 C C . ASP B 1 219 ? -10.234 -17.141 -13.438 1 92.88 219 ASP B C 1
ATOM 3949 O O . ASP B 1 219 ? -10.945 -18 -12.93 1 92.88 219 ASP B O 1
ATOM 3953 N N . PHE B 1 220 ? -9.43 -17.375 -14.367 1 94.75 220 PHE B N 1
ATOM 3954 C CA . PHE B 1 220 ? -9.258 -18.719 -14.914 1 94.75 220 PHE B CA 1
ATOM 3955 C C . PHE B 1 220 ? -8.828 -19.703 -13.836 1 94.75 220 PHE B C 1
ATOM 3957 O O . PHE B 1 220 ? -9.414 -20.766 -13.688 1 94.75 220 PHE B O 1
ATOM 3964 N N . LEU B 1 221 ? -7.812 -19.344 -13.039 1 97.44 221 LEU B N 1
ATOM 3965 C CA . LEU B 1 221 ? -7.309 -20.219 -11.992 1 97.44 221 LEU B CA 1
ATOM 3966 C C . LEU B 1 221 ? -8.375 -20.469 -10.93 1 97.44 221 LEU B C 1
ATOM 3968 O O . LEU B 1 221 ? -8.477 -21.578 -10.398 1 97.44 221 LEU B O 1
ATOM 3972 N N . ASN B 1 222 ? -9.148 -19.422 -10.602 1 97.69 222 ASN B N 1
ATOM 3973 C CA . ASN B 1 222 ? -10.242 -19.609 -9.648 1 97.69 222 ASN B CA 1
ATOM 3974 C C . ASN B 1 222 ? -11.266 -20.625 -10.156 1 97.69 222 ASN B C 1
ATOM 3976 O O . ASN B 1 222 ? -11.766 -21.438 -9.391 1 97.69 222 ASN B O 1
ATOM 3980 N N . MET B 1 223 ? -11.586 -20.547 -11.438 1 96.94 223 MET B N 1
ATOM 3981 C CA . MET B 1 223 ? -12.508 -21.5 -12.031 1 96.94 223 MET B CA 1
ATOM 3982 C C . MET B 1 223 ? -11.922 -22.906 -12.031 1 96.94 223 MET B C 1
ATOM 3984 O O . MET B 1 223 ? -12.578 -23.859 -11.602 1 96.94 223 MET B O 1
ATOM 3988 N N . TYR B 1 224 ? -10.75 -23.031 -12.43 1 97.75 224 TYR B N 1
ATOM 3989 C CA . TYR B 1 224 ? -10.117 -24.328 -12.641 1 97.75 224 TYR B CA 1
ATOM 3990 C C . TYR B 1 224 ? -9.875 -25.031 -11.312 1 97.75 224 TYR B C 1
ATOM 3992 O O . TYR B 1 224 ? -10.07 -26.25 -11.211 1 97.75 224 TYR B O 1
ATOM 4000 N N . PHE B 1 225 ? -9.461 -24.312 -10.266 1 98.38 225 PHE B N 1
ATOM 4001 C CA . PHE B 1 225 ? -9.055 -24.938 -9.016 1 98.38 225 PHE B CA 1
ATOM 4002 C C . PHE B 1 225 ? 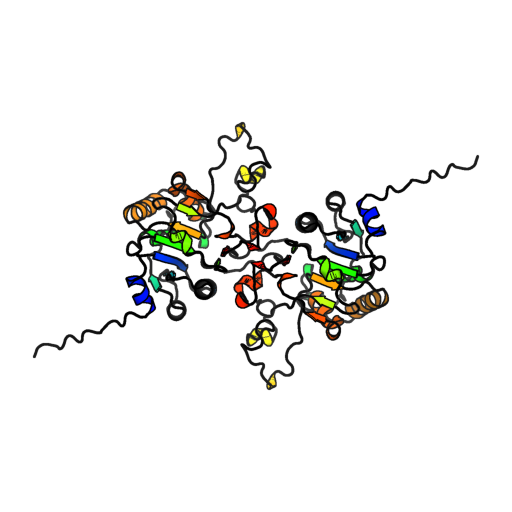-10.141 -24.812 -7.957 1 98.38 225 PHE B C 1
ATOM 4004 O O . PHE B 1 225 ? -9.891 -25.016 -6.77 1 98.38 225 PHE B O 1
ATOM 4011 N N . LYS B 1 226 ? -11.328 -24.484 -8.312 1 97.69 226 LYS B N 1
ATOM 4012 C CA . LYS B 1 226 ? -12.438 -24.219 -7.406 1 97.69 226 LYS B CA 1
ATOM 4013 C C . LYS B 1 226 ? -12.594 -25.328 -6.379 1 97.69 226 LYS B C 1
ATOM 4015 O O . LYS B 1 226 ? -12.812 -25.062 -5.191 1 97.69 226 LYS B O 1
ATOM 4020 N N . ASP B 1 227 ? -12.398 -26.594 -6.77 1 97.56 227 ASP B N 1
ATOM 4021 C CA . ASP B 1 227 ? -12.68 -27.734 -5.902 1 97.56 227 ASP B CA 1
ATOM 4022 C C . ASP B 1 227 ? -11.484 -28.031 -5 1 97.56 227 ASP B C 1
ATOM 4024 O O . ASP B 1 227 ? -11.625 -28.734 -3.998 1 97.56 227 ASP B O 1
ATOM 4028 N N . LYS B 1 228 ? -10.359 -27.531 -5.316 1 98.19 228 LYS B N 1
ATOM 4029 C CA . LYS B 1 228 ? -9.141 -27.828 -4.559 1 98.19 228 LYS B CA 1
ATOM 4030 C C . LYS B 1 228 ? -8.727 -26.641 -3.701 1 98.19 228 LYS B C 1
ATOM 4032 O O . LYS B 1 228 ? -7.848 -26.75 -2.846 1 98.19 228 LYS B O 1
ATOM 4037 N N . TYR B 1 229 ? -9.391 -25.5 -3.887 1 98.62 229 TYR B N 1
ATOM 4038 C CA . TYR B 1 229 ? -9.016 -24.25 -3.238 1 98.62 229 TYR B CA 1
ATOM 4039 C C . TYR B 1 229 ? -9.203 -24.344 -1.729 1 98.62 229 TYR B C 1
ATOM 4041 O O . TYR B 1 229 ? -10.266 -24.766 -1.254 1 98.62 229 TYR B O 1
ATOM 4049 N N . ARG B 1 230 ? -8.141 -24.016 -1.011 1 98.69 230 ARG B N 1
ATOM 4050 C CA . ARG B 1 230 ? -8.141 -23.859 0.441 1 98.69 230 ARG B CA 1
ATOM 4051 C C . ARG B 1 230 ? -7.602 -22.5 0.853 1 98.69 230 ARG B C 1
ATOM 4053 O O . ARG B 1 230 ? -6.426 -22.203 0.635 1 98.69 230 ARG B O 1
ATOM 4060 N N . PRO B 1 231 ? -8.484 -21.688 1.459 1 98.5 231 PRO B N 1
ATOM 4061 C CA . PRO B 1 231 ? -8.016 -20.359 1.87 1 98.5 231 PRO B CA 1
ATOM 4062 C C . PRO B 1 231 ? -6.984 -20.422 2.998 1 98.5 231 PRO B C 1
ATOM 4064 O O . PRO B 1 231 ? -7.09 -21.266 3.891 1 98.5 231 PRO B O 1
ATOM 4067 N N . ILE B 1 232 ? -5.969 -19.594 2.873 1 98.69 232 ILE B N 1
ATOM 4068 C CA . ILE B 1 232 ? -5.031 -19.344 3.963 1 98.69 232 ILE B CA 1
ATOM 4069 C C . ILE B 1 232 ? -5.129 -17.891 4.402 1 98.69 232 ILE B C 1
ATOM 4071 O O . ILE B 1 232 ? -5.73 -17.062 3.713 1 98.69 232 ILE B O 1
ATOM 4075 N N . PRO B 1 233 ? -4.621 -17.531 5.555 1 98 233 PRO B N 1
ATOM 4076 C CA . PRO B 1 233 ? -4.805 -16.203 6.133 1 98 233 PRO B CA 1
ATOM 4077 C C . PRO B 1 233 ? -4.242 -15.086 5.246 1 98 233 PRO B C 1
ATOM 4079 O O . PRO B 1 233 ? -3.271 -15.305 4.52 1 98 233 PRO B O 1
ATOM 4082 N N . ASN B 1 234 ? -4.758 -13.914 5.434 1 97 234 ASN B N 1
ATOM 4083 C CA . ASN B 1 234 ? -4.418 -12.719 4.676 1 97 234 ASN B CA 1
ATOM 4084 C C . ASN B 1 234 ? -2.965 -12.305 4.895 1 97 234 ASN B C 1
ATOM 4086 O O . ASN B 1 234 ? -2.383 -11.602 4.07 1 97 234 ASN B O 1
ATOM 4090 N N . VAL B 1 235 ? -2.342 -12.797 5.914 1 98 235 VAL B N 1
ATOM 4091 C CA . VAL B 1 235 ? -0.994 -12.375 6.289 1 98 235 VAL B CA 1
ATOM 4092 C C . VAL B 1 235 ? 0.007 -12.883 5.25 1 98 235 VAL B C 1
ATOM 4094 O O . VAL B 1 235 ? 1.14 -12.398 5.188 1 98 235 VAL B O 1
ATOM 4097 N N . TYR B 1 236 ? -0.405 -13.859 4.379 1 98.75 236 TYR B N 1
ATOM 4098 C CA . TYR B 1 236 ? 0.508 -14.477 3.424 1 98.75 236 TYR B CA 1
ATOM 4099 C C . TYR B 1 236 ? 0.426 -13.781 2.068 1 98.75 236 TYR B C 1
ATOM 4101 O O . TYR B 1 236 ? 1.194 -14.094 1.156 1 98.75 236 TYR B O 1
ATOM 4109 N N . ASN B 1 237 ? -0.45 -12.883 1.859 1 98.12 237 ASN B N 1
ATOM 4110 C CA . ASN B 1 237 ? -0.668 -12.109 0.642 1 98.12 237 ASN B CA 1
ATOM 4111 C C . ASN B 1 237 ? -1.573 -10.906 0.896 1 98.12 237 ASN B C 1
ATOM 4113 O O . ASN B 1 237 ? -2.68 -10.828 0.36 1 98.12 237 ASN B O 1
ATOM 4117 N N . LEU B 1 238 ? -1.068 -9.953 1.633 1 96.38 238 LEU B N 1
ATOM 4118 C CA . LEU B 1 238 ? -1.876 -8.773 1.942 1 96.38 238 LEU B CA 1
ATOM 4119 C C . LEU B 1 238 ? -1.914 -7.816 0.758 1 96.38 238 LEU B C 1
ATOM 4121 O O . LEU B 1 238 ? -0.988 -7.023 0.564 1 96.38 238 LEU B O 1
ATOM 4125 N N . VAL B 1 239 ? -2.986 -7.898 0.062 1 93.69 239 VAL B N 1
ATOM 4126 C CA . VAL B 1 239 ? -3.23 -6.883 -0.955 1 93.69 239 VAL B CA 1
ATOM 4127 C C . VAL B 1 239 ? -3.471 -5.531 -0.286 1 93.69 239 VAL B C 1
ATOM 4129 O O . VAL B 1 239 ? -4.336 -5.406 0.586 1 93.69 239 VAL B O 1
ATOM 4132 N N . LEU B 1 240 ? -2.787 -4.535 -0.68 1 90.56 240 LEU B N 1
ATOM 4133 C CA . LEU B 1 240 ? -2.727 -3.277 0.058 1 90.56 240 LEU B CA 1
ATOM 4134 C C . LEU B 1 240 ? -4.109 -2.648 0.174 1 90.56 240 LEU B C 1
ATOM 4136 O O . LEU B 1 240 ? -4.43 -2.025 1.189 1 90.56 240 LEU B O 1
ATOM 4140 N N . ALA B 1 241 ? -4.977 -2.828 -0.796 1 88.56 241 ALA B N 1
ATOM 4141 C CA . ALA B 1 241 ? -6.316 -2.24 -0.752 1 88.56 241 ALA B CA 1
ATOM 4142 C C . ALA B 1 241 ? -7.086 -2.725 0.473 1 88.56 241 ALA B C 1
ATOM 4144 O O . ALA B 1 241 ? -8.023 -2.062 0.925 1 88.56 241 ALA B O 1
ATOM 4145 N N . MET B 1 242 ? -6.668 -3.828 1.063 1 92.12 242 MET B N 1
ATOM 4146 C CA . MET B 1 242 ? -7.32 -4.359 2.258 1 92.12 242 MET B CA 1
ATOM 4147 C C . MET B 1 242 ? -7.184 -3.393 3.428 1 92.12 242 MET B C 1
ATOM 4149 O O . MET B 1 242 ? -8 -3.408 4.352 1 92.12 242 MET B O 1
ATOM 4153 N N . LEU B 1 243 ? -6.195 -2.559 3.373 1 88.75 243 LEU B N 1
ATOM 4154 C CA . LEU B 1 243 ? -5.918 -1.633 4.465 1 88.75 243 LEU B CA 1
ATOM 4155 C C . LEU B 1 243 ? -7.043 -0.618 4.621 1 88.75 243 LEU B C 1
ATOM 4157 O O . LEU B 1 243 ? -7.324 -0.158 5.73 1 88.75 243 LEU B O 1
ATOM 4161 N N . TRP B 1 244 ? -7.805 -0.369 3.52 1 86.25 244 TRP B N 1
ATOM 4162 C CA . TRP B 1 244 ? -8.875 0.618 3.639 1 86.25 244 TRP B CA 1
ATOM 4163 C C . TRP B 1 244 ? -10.227 -0.003 3.314 1 86.25 244 TRP B C 1
ATOM 4165 O O . TRP B 1 244 ? -11.266 0.51 3.73 1 86.25 244 TRP B O 1
ATOM 4175 N N . ARG B 1 245 ? -10.195 -1.12 2.607 1 89.75 245 ARG B N 1
ATOM 4176 C CA . ARG B 1 245 ? -11.461 -1.77 2.297 1 89.75 245 ARG B CA 1
ATOM 4177 C C . ARG B 1 245 ? -11.93 -2.641 3.459 1 89.75 245 ARG B C 1
ATOM 4179 O O . ARG B 1 245 ? -13.125 -2.705 3.75 1 89.75 245 ARG B O 1
ATOM 4186 N N . HIS B 1 246 ? -10.938 -3.316 4.039 1 93.62 246 HIS B N 1
ATOM 4187 C CA . HIS B 1 246 ? -11.242 -4.223 5.141 1 93.62 246 HIS B CA 1
ATOM 4188 C C . HIS B 1 246 ? -10.188 -4.129 6.238 1 93.62 246 HIS B C 1
ATOM 4190 O O . HIS B 1 246 ? -9.594 -5.137 6.621 1 93.62 246 HIS B O 1
ATOM 4196 N N . PRO B 1 247 ? -10.062 -2.924 6.82 1 90.56 247 PRO B N 1
ATOM 4197 C CA . PRO B 1 247 ? -9.055 -2.775 7.867 1 90.56 247 PRO B CA 1
ATOM 4198 C C . PRO B 1 247 ? -9.289 -3.705 9.055 1 90.56 247 PRO B C 1
ATOM 4200 O O . PRO B 1 247 ? -8.336 -4.078 9.75 1 90.56 247 PRO B O 1
ATOM 4203 N N . GLU B 1 248 ? -10.523 -4.156 9.289 1 91.31 248 GLU B N 1
ATOM 4204 C CA . GLU B 1 248 ? -10.867 -5.039 10.398 1 91.31 248 GLU B CA 1
ATOM 4205 C C . GLU B 1 248 ? -10.242 -6.422 10.211 1 91.31 248 GLU B C 1
ATOM 4207 O O . GLU B 1 248 ? -10.109 -7.18 11.172 1 91.31 248 GLU B O 1
ATOM 4212 N N . ASN B 1 249 ? -9.867 -6.734 8.953 1 94.75 249 ASN B N 1
ATOM 4213 C CA . ASN B 1 249 ? -9.305 -8.047 8.656 1 94.75 249 ASN B CA 1
ATOM 4214 C C . ASN B 1 249 ? -7.781 -8 8.609 1 94.75 249 ASN B C 1
ATOM 4216 O O . ASN B 1 249 ? -7.137 -8.977 8.219 1 94.75 249 ASN B O 1
ATOM 4220 N N . VAL B 1 250 ? -7.215 -6.855 8.945 1 94.06 250 VAL B N 1
ATOM 4221 C CA . VAL B 1 250 ? -5.77 -6.699 8.82 1 94.06 250 VAL B CA 1
ATOM 4222 C C . VAL B 1 250 ? -5.141 -6.625 10.211 1 94.06 250 VAL B C 1
ATOM 4224 O O . VAL B 1 250 ? -5.5 -5.762 11.016 1 94.06 250 VAL B O 1
ATOM 4227 N N . GLU B 1 251 ? -4.332 -7.602 10.508 1 93.31 251 GLU B N 1
ATOM 4228 C CA . GLU B 1 251 ? -3.438 -7.555 11.664 1 93.31 251 GLU B CA 1
ATOM 4229 C C . GLU B 1 251 ? -1.997 -7.293 11.242 1 93.31 251 GLU B C 1
ATOM 4231 O O . GLU B 1 251 ? -1.248 -8.227 10.953 1 93.31 251 GLU B O 1
ATOM 4236 N N . LEU B 1 252 ? -1.619 -6.102 11.305 1 91.5 252 LEU B N 1
ATOM 4237 C CA . LEU B 1 252 ? -0.357 -5.672 10.711 1 91.5 252 LEU B CA 1
ATOM 4238 C C . LEU B 1 252 ? 0.819 -6.406 11.344 1 91.5 252 LEU B C 1
ATOM 4240 O O . LEU B 1 252 ? 1.782 -6.754 10.656 1 91.5 252 LEU B O 1
ATOM 4244 N N . ASP B 1 253 ? 0.742 -6.648 12.617 1 92.5 253 ASP B N 1
ATOM 4245 C CA . ASP B 1 253 ? 1.861 -7.254 13.336 1 92.5 253 ASP B CA 1
ATOM 4246 C C . ASP B 1 253 ? 2.037 -8.719 12.945 1 92.5 253 ASP B C 1
ATOM 4248 O O . ASP B 1 253 ? 3.066 -9.328 13.242 1 92.5 253 ASP B O 1
ATOM 4252 N N . LYS B 1 254 ? 1.061 -9.25 12.219 1 96.5 254 LYS B N 1
ATOM 4253 C CA . LYS B 1 254 ? 1.125 -10.648 11.812 1 96.5 254 LYS B CA 1
ATOM 4254 C C . LYS B 1 254 ? 1.434 -10.781 10.328 1 96.5 254 LYS B C 1
ATOM 4256 O O . LYS B 1 254 ? 1.686 -11.883 9.836 1 96.5 254 LYS B O 1
ATOM 4261 N N . VAL B 1 255 ? 1.433 -9.695 9.602 1 96.75 255 VAL B N 1
ATOM 4262 C CA . VAL B 1 255 ? 1.595 -9.719 8.156 1 96.75 255 VAL B CA 1
ATOM 4263 C C . VAL B 1 255 ? 2.992 -10.219 7.797 1 96.75 255 VAL B C 1
ATOM 4265 O O . VAL B 1 255 ? 3.986 -9.75 8.359 1 96.75 255 VAL B O 1
ATOM 4268 N N . LYS B 1 256 ? 3.084 -11.141 6.848 1 97.75 256 LYS B N 1
ATOM 4269 C CA . LYS B 1 256 ? 4.355 -11.703 6.402 1 97.75 256 LYS B CA 1
ATOM 4270 C C . LYS B 1 256 ? 4.668 -11.289 4.969 1 97.75 256 LYS B C 1
ATOM 4272 O O . LYS B 1 256 ? 5.836 -11.148 4.598 1 97.75 256 LYS B O 1
ATOM 4277 N N . VAL B 1 257 ? 3.662 -11.164 4.18 1 97.69 257 VAL B N 1
ATOM 4278 C CA . VAL B 1 257 ? 3.82 -10.898 2.754 1 97.69 257 VAL B CA 1
ATOM 4279 C C . VAL B 1 257 ? 2.883 -9.766 2.332 1 97.69 257 VAL B C 1
ATOM 4281 O O . VAL B 1 257 ? 1.679 -9.828 2.592 1 97.69 257 VAL B O 1
ATOM 4284 N N . VAL B 1 258 ? 3.467 -8.727 1.732 1 95.44 258 VAL B N 1
ATOM 4285 C CA . VAL B 1 258 ? 2.684 -7.59 1.259 1 95.44 258 VAL B CA 1
ATOM 4286 C C . VAL B 1 258 ? 2.66 -7.582 -0.268 1 95.44 258 VAL B C 1
ATOM 4288 O O . VAL B 1 258 ? 3.705 -7.707 -0.912 1 95.44 258 VAL B O 1
ATOM 4291 N N . HIS B 1 259 ? 1.453 -7.438 -0.773 1 95.12 259 HIS B N 1
ATOM 4292 C CA . HIS B 1 259 ? 1.22 -7.375 -2.211 1 95.12 259 HIS B CA 1
ATOM 4293 C C . HIS B 1 259 ? 0.788 -5.977 -2.639 1 95.12 259 HIS B C 1
ATOM 4295 O O . HIS B 1 259 ? -0.379 -5.605 -2.484 1 95.12 259 HIS B O 1
ATOM 4301 N N . TYR B 1 260 ? 1.613 -5.223 -3.086 1 86.25 260 TYR B N 1
ATOM 4302 C CA . TYR B 1 260 ? 1.344 -3.805 -3.312 1 86.25 260 TYR B CA 1
ATOM 4303 C C . TYR B 1 260 ? 0.729 -3.58 -4.688 1 86.25 260 TYR B C 1
ATOM 4305 O O . TYR B 1 260 ? 0.15 -2.523 -4.949 1 86.25 260 TYR B O 1
ATOM 4313 N N . CYS B 1 261 ? 0.335 -4.668 -5.336 1 65.56 261 CYS B N 1
ATOM 4314 C CA . CYS B 1 261 ? -0.37 -4.633 -6.609 1 65.56 261 CYS B CA 1
ATOM 4315 C C . CYS B 1 261 ? -0.081 -3.338 -7.359 1 65.56 261 CYS B C 1
ATOM 4317 O O . CYS B 1 261 ? 0.249 -2.322 -6.746 1 65.56 261 CYS B O 1
ATOM 4319 N N . ALA B 1 262 ? 0.339 -3.41 -8.539 1 53.72 262 ALA B N 1
ATOM 4320 C CA . ALA B 1 262 ? 0.627 -2.188 -9.289 1 53.72 262 ALA B CA 1
ATOM 4321 C C . ALA B 1 262 ? -0.267 -1.04 -8.828 1 53.72 262 ALA B C 1
ATOM 4323 O O . ALA B 1 262 ? -1.484 -1.2 -8.711 1 53.72 262 ALA B O 1
ATOM 4324 N N . ALA B 1 263 ? 0.167 -0.398 -7.82 1 46.03 263 ALA B N 1
ATOM 4325 C CA . ALA B 1 263 ? -0.357 0.673 -6.977 1 46.03 263 ALA B CA 1
ATOM 4326 C C . ALA B 1 263 ? -1.512 1.397 -7.664 1 46.03 263 ALA B C 1
ATOM 4328 O O . ALA B 1 263 ? -1.43 1.726 -8.852 1 46.03 263 ALA B O 1
ATOM 4329 N N . VAL B 1 264 ? -2.678 1.08 -7.191 1 40.34 264 VAL B N 1
ATOM 4330 C CA . VAL B 1 264 ? -3.998 1.666 -7.402 1 40.34 264 VAL B CA 1
ATOM 4331 C C . VAL B 1 264 ? -3.895 3.189 -7.391 1 40.34 264 VAL B C 1
ATOM 4333 O O . VAL B 1 264 ? -3.283 3.771 -6.492 1 40.34 264 VAL B O 1
ATOM 4336 N N . SER B 1 265 ? -3.758 3.807 -8.461 1 36.56 265 SER B N 1
ATOM 4337 C CA . SER B 1 265 ? -4.117 5.223 -8.469 1 36.56 265 SER B CA 1
ATOM 4338 C C . SER B 1 265 ? -5.359 5.48 -7.625 1 36.56 265 SER B C 1
ATOM 4340 O O . SER B 1 265 ? -6.434 4.945 -7.91 1 36.56 265 SER B O 1
ATOM 4342 N N . VAL B 1 266 ? -5.363 5.355 -6.422 1 34.88 266 VAL B N 1
ATOM 4343 C CA . VAL B 1 266 ? -6.57 5.797 -5.734 1 34.88 266 VAL B CA 1
ATOM 4344 C C . VAL B 1 266 ? -6.984 7.176 -6.246 1 34.88 266 VAL B C 1
ATOM 4346 O O . VAL B 1 266 ? -6.219 8.141 -6.141 1 34.88 266 VAL B O 1
ATOM 4349 N N . GLN B 1 267 ? -7.48 7.297 -7.387 1 31.67 267 GLN B N 1
ATOM 4350 C CA . GLN B 1 267 ? -8.156 8.539 -7.754 1 31.67 267 GLN B CA 1
ATOM 4351 C C . GLN B 1 267 ? -9.055 9.023 -6.625 1 31.67 267 GLN B C 1
ATOM 4353 O O . GLN B 1 267 ? -10.039 8.367 -6.273 1 31.67 267 GLN B O 1
ATOM 4358 N N . PHE B 1 268 ? -8.422 9.594 -5.609 1 30.97 268 PHE B N 1
ATOM 4359 C CA . PHE B 1 268 ? -9.352 10.328 -4.762 1 30.97 268 PHE B CA 1
ATOM 4360 C C . PHE B 1 268 ? -10.008 11.469 -5.531 1 30.97 268 PHE B C 1
ATOM 4362 O O . PHE B 1 268 ? -9.391 12.055 -6.422 1 30.97 268 PHE B O 1
#

Nearest PDB structures (foldseek):
  3t7n-assembly1_A  TM=8.693E-01  e=1.988E-16  Homo sapiens
  3t7n-assembly1_B  TM=8.434E-01  e=7.763E-17  Homo sapiens
  3u2x-assembly1_A  TM=8.163E-01  e=2.719E-16  Homo sapiens
  3v8z-assembly1_A  TM=8.105E-01  e=7.892E-16  Oryctolagus cuniculus
  4ueg-assembly1_B-2  TM=8.002E-01  e=2.596E-15  Homo sapiens

Organism: Glycine max (NCBI:txid3847)

Solvent-accessible surface area (backbone atoms only — not comparable to full-atom values): 30027 Å² total; per-residue (Å²): 134,82,83,81,78,76,76,76,76,77,75,69,49,72,59,57,52,52,54,73,76,39,90,22,48,32,36,34,32,60,48,69,48,76,61,66,52,57,58,30,39,49,45,29,47,51,20,40,54,73,41,60,50,91,53,50,43,35,37,40,25,34,81,63,35,46,68,68,60,52,49,53,41,43,75,65,50,34,46,79,41,79,48,73,82,36,71,62,49,74,93,51,46,82,77,39,56,70,74,44,42,54,50,38,27,59,57,56,58,26,60,47,57,85,26,59,36,35,38,40,39,42,30,55,28,40,40,75,41,66,64,68,71,64,76,69,52,77,81,92,40,37,36,27,21,66,43,73,40,81,54,75,91,34,59,91,40,70,45,38,69,70,63,35,30,81,79,49,58,81,79,35,82,79,54,74,90,72,53,78,75,81,71,91,51,52,40,72,52,30,37,38,40,57,34,30,62,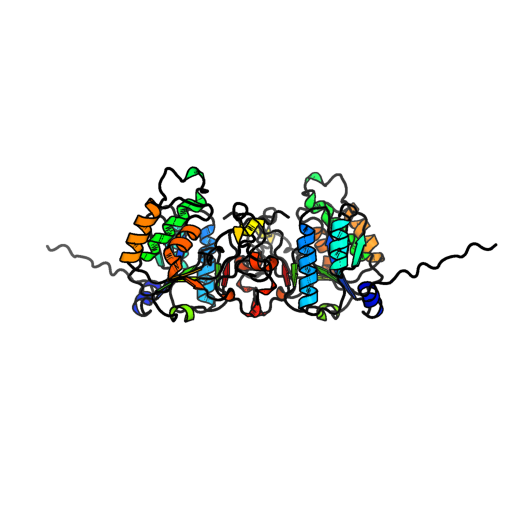69,59,29,54,50,49,58,56,48,44,57,75,46,81,69,46,93,60,26,42,40,51,48,50,43,64,73,39,56,90,36,55,40,79,45,64,52,34,66,46,31,46,54,65,38,62,76,75,39,44,90,75,57,57,57,63,63,48,24,21,41,24,56,49,71,28,52,52,44,79,108,132,82,81,81,80,75,77,76,77,76,76,68,48,72,60,56,52,52,54,74,74,38,90,24,47,31,36,33,31,61,45,69,49,77,61,67,53,59,57,30,38,51,46,29,48,51,21,41,54,72,40,60,50,91,52,51,41,34,36,41,24,34,82,65,36,44,68,68,59,52,49,51,42,44,74,66,50,34,45,78,40,80,48,69,82,37,74,61,46,74,93,49,45,83,74,36,57,70,74,43,42,56,49,38,27,60,57,56,58,26,60,48,56,84,27,59,35,35,36,41,39,41,30,55,29,40,40,75,41,65,64,67,72,63,76,71,52,77,82,90,40,36,36,26,21,65,42,72,41,82,53,74,89,35,59,89,37,70,45,36,72,70,63,35,30,81,80,48,58,81,79,34,82,81,55,75,90,72,52,77,75,80,73,92,50,51,40,71,52,31,36,38,41,58,35,31,63,69,60,29,54,50,50,60,57,48,44,56,75,46,80,70,46,91,60,27,42,39,51,49,50,42,64,73,40,56,90,37,55,41,79,45,65,52,34,68,46,31,46,54,66,38,62,76,76,40,45,91,75,56,56,58,63,64,49,24,21,42,23,56,48,72,27,52,50,44,79,105

Secondary structure (DSSP, 8-state):
-------------HHHHHHHHSSSEEEEEEE-SSSTHHHHHHHHHHHHHHTT-SS-EEEEE-TTS-HHHHHHHHHTT-EEEE-------GGGTTSS-HHHHHGGGGGGGGG-TT-SEEEEE-TTEEE-S--GGGGGSPSS-EEEEE--S-SGGGTTSHHHHHT--TTSTTTSPPPGGG-SPPPP-EEEEEEEE---HHHHHHHHHHHTTSPP-TTTHHHHHHHHTTTTEEEE-GGGSEETTHHHH-GGG--GGG--EEE--S------/-------------HHHHHHHHTTSEEEEEEE-SSSTHHHHHHHHHHHHHHTT-SS-EEEEE-TTS-HHHHHHHHHTT-EEEE-------GGGGGGS-HHHHHGGGGGGGGG-TT-SEEEEE-TTEEE-S--GGGGGSPSS-EEEEE--S-SGGGTTSHHHHHT--TTSTTTSPPPGGG-SPPPP-EEEEEEEE---HHHHHHHHHHHTTSPP-TTTHHHHHHHHTTTTEEEE-GGGSEETTHHHH-GGG--GGG--EEE--S------